Protein AF-0000000078818372 (afdb_homodimer)

Organism: Methanosarcina acetivorans (strain ATCC 35395 / DSM 2834 / JCM 12185 / C2A) (NCBI:txid188937)

Radius of gyration: 37.86 Å; Cα contacts (8 Å, |Δi|>4): 1124; chains: 2; bounding box: 88×126×100 Å

Solvent-accessible surface area (backbone atoms only — not comparable to full-atom values): 40479 Å² total; per-residue (Å²): 106,77,42,78,45,76,32,60,40,41,58,71,55,53,59,53,40,40,67,42,18,60,76,45,78,64,32,57,34,58,27,51,51,52,17,41,52,44,35,33,46,27,51,71,54,26,97,35,69,68,55,33,45,49,52,39,62,56,29,55,67,49,44,51,50,46,46,33,36,71,71,54,52,27,30,47,42,46,36,70,53,49,48,52,43,39,55,63,42,61,29,47,67,78,58,70,68,54,34,51,71,74,46,57,67,89,80,40,85,36,50,65,49,42,33,52,49,52,34,50,50,22,56,73,28,55,56,59,43,42,56,44,68,49,54,89,40,50,78,71,42,60,40,36,37,40,38,40,29,47,54,50,61,46,57,47,51,55,52,47,48,40,50,48,54,46,37,32,72,75,60,31,32,28,44,74,48,76,47,80,50,83,56,35,37,38,36,35,32,33,54,46,85,86,60,58,87,88,48,82,45,68,35,46,35,62,75,38,22,68,35,34,67,52,51,50,47,44,72,76,39,42,70,50,52,47,48,38,52,49,49,35,57,76,53,68,62,46,41,23,49,36,44,46,69,44,46,52,30,23,38,63,62,43,70,46,79,57,49,64,60,52,20,64,73,66,73,44,59,58,60,76,46,55,67,70,59,47,53,53,52,48,44,54,49,39,57,46,24,33,75,36,75,45,66,46,75,42,76,48,89,68,54,29,32,39,40,37,32,41,85,63,80,53,63,66,38,54,51,40,48,53,52,30,55,43,53,44,43,58,56,39,60,65,50,69,49,79,48,78,58,80,44,35,38,35,39,40,35,45,66,81,68,70,87,69,82,83,73,80,78,73,82,75,79,80,85,76,83,81,80,82,72,72,86,125,106,76,42,79,42,76,31,60,41,42,58,71,54,52,60,53,40,39,68,42,19,61,76,43,77,65,34,57,33,57,26,51,51,53,17,41,51,44,35,34,46,28,52,71,54,26,95,35,68,67,54,30,46,50,52,40,64,56,30,57,67,51,44,51,50,47,45,33,34,73,71,55,51,25,30,47,42,47,38,69,52,50,49,52,44,39,56,63,43,60,31,46,65,78,58,70,68,53,33,50,72,74,47,57,66,90,81,41,86,36,51,66,49,41,34,52,49,52,34,48,50,22,56,74,28,56,54,59,43,44,56,44,70,48,54,90,39,50,78,71,42,60,40,37,39,38,38,38,30,48,55,49,62,45,54,47,51,57,52,47,48,40,49,47,54,45,38,31,68,74,59,31,31,28,44,74,47,74,49,81,48,82,58,34,36,37,36,35,32,31,55,45,85,85,60,57,87,89,48,82,44,68,34,45,34,63,75,37,22,68,34,35,68,52,50,50,46,44,71,75,39,42,69,50,52,48,49,37,52,49,48,38,55,76,52,68,62,47,41,24,48,37,45,46,69,44,47,52,30,23,37,61,59,44,69,44,80,57,50,64,60,54,22,63,74,67,72,45,59,58,60,75,44,54,68,70,57,46,52,52,50,48,44,56,50,39,56,46,24,32,74,36,75,45,68,48,76,41,78,49,87,68,55,28,32,38,39,37,31,40,85,64,79,54,64,67,40,54,51,40,47,53,52,30,55,44,51,46,46,59,58,40,59,66,51,68,49,78,50,79,56,80,44,35,39,36,40,40,37,46,66,80,69,71,87,71,82,83,74,76,86,70,79,74,78,77,82,77,79,79,76,85,69,69,89,126

Nearest PDB structures (foldseek):
  6mrs-assembly1_A  TM=6.998E-01  e=2.042E-02  synthetic construct
  7mwr-assembly1_B  TM=2.903E-01  e=3.776E-03  synthetic construct
  7ssi-assembly1_A  TM=2.381E-01  e=2.578E-02  Bacillus subtilis subsp. subtilis str. 168
  7ssi-assembly2_E  TM=2.084E-01  e=1.359E-02  Bacillus subtilis subsp. subtilis str. 168
  4gkh-assembly17_I  TM=1.700E-01  e=2.355E-01  Acinetobacter baumannii AYE

Structure (mmCIF, N/CA/C/O backbone):
data_AF-0000000078818372-model_v1
#
loop_
_entity.id
_entity.type
_entity.pdbx_description
1 polymer 'Uncharacterized protein'
#
loop_
_atom_site.group_PDB
_atom_site.id
_atom_site.type_symbol
_atom_site.label_atom_id
_atom_site.label_alt_id
_atom_site.label_comp_id
_atom_site.label_asym_id
_atom_site.label_entity_id
_atom_site.label_seq_id
_atom_site.pdbx_PDB_ins_code
_atom_site.Cartn_x
_atom_site.Cartn_y
_atom_site.Cartn_z
_atom_site.occupancy
_atom_site.B_iso_or_equiv
_atom_site.auth_seq_id
_atom_site.auth_comp_id
_atom_site.auth_asym_id
_atom_site.auth_atom_id
_atom_site.pdbx_PDB_model_num
ATOM 1 N N . MET A 1 1 ? -16.703 63.25 28.25 1 63.16 1 MET A N 1
ATOM 2 C CA . MET A 1 1 ? -15.992 64.312 28.938 1 63.16 1 MET A CA 1
ATOM 3 C C . MET A 1 1 ? -14.484 64.062 28.891 1 63.16 1 MET A C 1
ATOM 5 O O . MET A 1 1 ? -14.016 62.969 29.109 1 63.16 1 MET A O 1
ATOM 9 N N . LEU A 1 2 ? -13.805 64.938 28.297 1 71.88 2 LEU A N 1
ATOM 10 C CA . LEU A 1 2 ? -12.352 64.938 28.219 1 71.88 2 LEU A CA 1
ATOM 11 C C . LEU A 1 2 ? -11.727 65.25 29.562 1 71.88 2 LEU A C 1
ATOM 13 O O . LEU A 1 2 ? -12.078 66.312 30.172 1 71.88 2 LEU A O 1
ATOM 17 N N . ILE A 1 3 ? -11.062 64.375 30.188 1 74.31 3 ILE A N 1
ATOM 18 C CA . ILE A 1 3 ? -10.406 64.562 31.484 1 74.31 3 ILE A CA 1
ATOM 19 C C . ILE A 1 3 ? -8.898 64.75 31.266 1 74.31 3 ILE A C 1
ATOM 21 O O . ILE A 1 3 ? -8.289 63.938 30.531 1 74.31 3 ILE A O 1
ATOM 25 N N . ARG A 1 4 ? -8.398 65.812 31.859 1 82.62 4 ARG A N 1
ATOM 26 C CA . ARG A 1 4 ? -6.961 66 31.781 1 82.62 4 ARG A CA 1
ATOM 27 C C . ARG A 1 4 ? -6.238 65.375 32.938 1 82.62 4 ARG A C 1
ATOM 29 O O . ARG A 1 4 ? -6.664 65.5 34.094 1 82.62 4 ARG A O 1
ATOM 36 N N . LYS A 1 5 ? -5.352 64.5 32.656 1 83.56 5 LYS A N 1
ATOM 37 C CA . LYS A 1 5 ? -4.559 63.812 33.688 1 83.56 5 LYS A CA 1
ATOM 38 C C . LYS A 1 5 ? -3.064 64.062 33.469 1 83.56 5 LYS A C 1
ATOM 40 O O . LYS A 1 5 ? -2.631 64.25 32.312 1 83.56 5 LYS A O 1
ATOM 45 N N . ASN A 1 6 ? -2.281 64.125 34.562 1 83.88 6 ASN A N 1
ATOM 46 C CA . ASN A 1 6 ? -0.828 64.25 34.5 1 83.88 6 ASN A CA 1
ATOM 47 C C . ASN A 1 6 ? -0.151 62.875 34.656 1 83.88 6 ASN A C 1
ATOM 49 O O . ASN A 1 6 ? -0.542 62.062 35.5 1 83.88 6 ASN A O 1
ATOM 53 N N . ILE A 1 7 ? 0.706 62.594 33.688 1 85.56 7 ILE A N 1
ATOM 54 C CA . ILE A 1 7 ? 1.448 61.344 33.781 1 85.56 7 ILE A CA 1
ATOM 55 C C . ILE A 1 7 ? 2.947 61.625 33.812 1 85.56 7 ILE A C 1
ATOM 57 O O . ILE A 1 7 ? 3.396 62.625 33.25 1 85.56 7 ILE A O 1
ATOM 61 N N . SER A 1 8 ? 3.668 60.812 34.625 1 84.94 8 SER A N 1
ATOM 62 C CA . SER A 1 8 ? 5.125 60.875 34.688 1 84.94 8 SER A CA 1
ATOM 63 C C . SER A 1 8 ? 5.754 59.75 33.875 1 84.94 8 SER A C 1
ATOM 65 O O . SER A 1 8 ? 5.488 58.562 34.125 1 84.94 8 SER A O 1
ATOM 67 N N . LEU A 1 9 ? 6.539 60.125 32.781 1 85.94 9 LEU A N 1
ATOM 68 C CA . LEU A 1 9 ? 7.176 59.156 31.906 1 85.94 9 LEU A CA 1
ATOM 69 C C . LEU A 1 9 ? 8.688 59.375 31.875 1 85.94 9 LEU A C 1
ATOM 71 O O . LEU A 1 9 ? 9.156 60.5 31.812 1 85.94 9 LEU A O 1
ATOM 75 N N . ASP A 1 10 ? 9.414 58.25 32.062 1 86.06 10 ASP A N 1
ATOM 76 C CA . ASP A 1 10 ? 10.859 58.312 31.828 1 86.06 10 ASP A CA 1
ATOM 77 C C . ASP A 1 10 ? 11.18 58.406 30.344 1 86.06 10 ASP A C 1
ATOM 79 O O . ASP A 1 10 ? 10.344 58.094 29.5 1 86.06 10 ASP A O 1
ATOM 83 N N . ASP A 1 11 ? 12.383 58.844 30.062 1 85.5 11 ASP A N 1
ATOM 84 C CA . ASP A 1 11 ? 12.852 59.031 28.688 1 85.5 11 ASP A CA 1
ATOM 85 C C . ASP A 1 11 ? 12.719 57.75 27.891 1 85.5 11 ASP A C 1
ATOM 87 O O . ASP A 1 11 ? 12.406 57.75 26.703 1 85.5 11 ASP A O 1
ATOM 91 N N . LYS A 1 12 ? 12.906 56.688 28.578 1 87.81 12 LYS A N 1
ATOM 92 C CA . LYS A 1 12 ? 12.836 55.375 27.906 1 87.81 12 LYS A CA 1
ATOM 93 C C . LYS A 1 12 ? 11.445 55.125 27.328 1 87.81 12 LYS A C 1
ATOM 95 O O . LYS A 1 12 ? 11.312 54.594 26.234 1 87.81 12 LYS A O 1
ATOM 100 N N . TYR A 1 13 ? 10.414 55.562 28.016 1 88.5 13 TYR A N 1
ATOM 101 C CA . TYR A 1 13 ? 9.047 55.344 27.562 1 88.5 13 TYR A CA 1
ATOM 102 C C . TYR A 1 13 ? 8.648 56.312 26.469 1 88.5 13 TYR A C 1
ATOM 104 O O . TYR A 1 13 ? 7.871 56 25.578 1 88.5 13 TYR A O 1
ATOM 112 N N . LEU A 1 14 ? 9.195 57.5 26.531 1 87.56 14 LEU A N 1
ATOM 113 C CA . LEU A 1 14 ? 8.938 58.469 25.484 1 87.56 14 LEU A CA 1
ATOM 114 C C . LEU A 1 14 ? 9.523 58.031 24.156 1 87.56 14 LEU A C 1
ATOM 116 O O . LEU A 1 14 ? 8.914 58.188 23.109 1 87.56 14 LEU A O 1
ATOM 120 N N . LYS A 1 15 ? 10.648 57.406 24.297 1 88.44 15 LYS A N 1
ATOM 121 C CA . LYS A 1 15 ? 11.273 56.844 23.094 1 88.44 15 LYS A CA 1
ATOM 122 C C . LYS A 1 15 ? 10.422 55.75 22.5 1 88.44 15 LYS A C 1
ATOM 124 O O . LYS A 1 15 ? 10.25 55.656 21.281 1 88.44 15 LYS A O 1
ATOM 129 N N . LYS A 1 16 ? 9.836 54.906 23.312 1 88.12 16 LYS A N 1
ATOM 130 C CA . LYS A 1 16 ? 8.992 53.812 22.859 1 88.12 16 LYS A CA 1
ATOM 131 C C . LYS A 1 16 ? 7.711 54.312 22.219 1 88.12 16 LYS A C 1
ATOM 133 O O . LYS A 1 16 ? 7.141 53.688 21.344 1 88.12 16 LYS A O 1
ATOM 138 N N . LEU A 1 17 ? 7.316 55.5 22.625 1 88.88 17 LEU A N 1
ATOM 139 C CA . LEU A 1 17 ? 6.062 56.094 22.172 1 88.88 17 LEU A CA 1
ATOM 140 C C . LEU A 1 17 ? 6.27 56.875 20.875 1 88.88 17 LEU A C 1
ATOM 142 O O . LEU A 1 17 ? 5.305 57.219 20.188 1 88.88 17 LEU A O 1
ATOM 146 N N . GLN A 1 18 ? 7.512 57.094 20.516 1 88.19 18 GLN A N 1
ATOM 147 C CA . GLN A 1 18 ? 7.852 58 19.438 1 88.19 18 GLN A CA 1
ATOM 148 C C . GLN A 1 18 ? 7.152 57.625 18.141 1 88.19 18 GLN A C 1
ATOM 150 O O . GLN A 1 18 ? 6.602 58.469 17.453 1 88.19 18 GLN A O 1
ATOM 155 N N . PRO A 1 19 ? 7.172 56.312 17.797 1 88.19 19 PRO A N 1
ATOM 156 C CA . PRO A 1 19 ? 6.488 55.969 16.547 1 88.19 19 PRO A CA 1
ATOM 157 C C . PRO A 1 19 ? 5.012 56.375 16.547 1 88.19 19 PRO A C 1
ATOM 159 O O . PRO A 1 19 ? 4.484 56.781 15.523 1 88.19 19 PRO A O 1
ATOM 162 N N . LEU A 1 20 ? 4.359 56.25 17.672 1 88.81 20 LEU A N 1
ATOM 163 C CA . LEU A 1 20 ? 2.951 56.594 17.75 1 88.81 20 LEU A CA 1
ATOM 164 C C . LEU A 1 20 ? 2.793 58.125 17.797 1 88.81 20 LEU A C 1
ATOM 166 O O . LEU A 1 20 ? 1.801 58.656 17.297 1 88.81 20 LEU A O 1
ATOM 170 N N . LEU A 1 21 ? 3.781 58.812 18.391 1 89.75 21 LEU A N 1
ATOM 171 C CA . LEU A 1 21 ? 3.781 60.281 18.375 1 89.75 21 LEU A CA 1
ATOM 172 C C . LEU A 1 21 ? 3.896 60.812 16.938 1 89.75 21 LEU A C 1
ATOM 174 O O . LEU A 1 21 ? 3.174 61.719 16.562 1 89.75 21 LEU A O 1
ATOM 178 N N . ASP A 1 22 ? 4.738 60.156 16.234 1 88.38 22 ASP A N 1
ATOM 179 C CA . ASP A 1 22 ? 4.941 60.562 14.852 1 88.38 22 ASP A CA 1
ATOM 180 C C . ASP A 1 22 ? 3.686 60.344 14.023 1 88.38 22 ASP A C 1
ATOM 182 O O . ASP A 1 22 ? 3.311 61.188 13.203 1 88.38 22 ASP A O 1
ATOM 186 N N . ALA A 1 23 ? 3.064 59.219 14.25 1 86.38 23 ALA A N 1
ATOM 187 C CA . ALA A 1 23 ? 1.862 58.875 13.508 1 86.38 23 ALA A CA 1
ATOM 188 C C . ALA A 1 23 ? 0.706 59.812 13.844 1 86.38 23 ALA A C 1
ATOM 190 O O . ALA A 1 23 ? -0.221 59.969 13.047 1 86.38 23 ALA A O 1
ATOM 191 N N . ASN A 1 24 ? 0.737 60.469 15.047 1 88.5 24 ASN A N 1
ATOM 192 C CA . ASN A 1 24 ? -0.328 61.344 15.5 1 88.5 24 ASN A CA 1
ATOM 193 C C . ASN A 1 24 ? 0.115 62.812 15.484 1 88.5 24 ASN A C 1
ATOM 195 O O . ASN A 1 24 ? -0.36 63.625 16.281 1 88.5 24 ASN A O 1
ATOM 199 N N . ASP A 1 25 ? 1.08 63.156 14.656 1 88.81 25 ASP A N 1
ATOM 200 C CA . ASP A 1 25 ? 1.564 64.5 14.43 1 88.81 25 ASP A CA 1
ATOM 201 C C . ASP A 1 25 ? 2.021 65.125 15.742 1 88.81 25 ASP A C 1
ATOM 203 O O . ASP A 1 25 ? 1.729 66.312 16 1 88.81 25 ASP A O 1
ATOM 207 N N . GLY A 1 26 ? 2.6 64.312 16.594 1 86.75 26 GLY A N 1
ATOM 208 C CA . GLY A 1 26 ? 3.193 64.875 17.812 1 86.75 26 GLY A CA 1
ATOM 209 C C . GLY A 1 26 ? 2.203 65 18.953 1 86.75 26 GLY A C 1
ATOM 210 O O . GLY A 1 26 ? 2.547 65.438 20.031 1 86.75 26 GLY A O 1
ATOM 211 N N . ASN A 1 27 ? 0.951 64.562 18.75 1 87.94 27 ASN A N 1
ATOM 212 C CA . ASN A 1 27 ? -0.076 64.625 19.781 1 87.94 27 ASN A CA 1
ATOM 213 C C . ASN A 1 27 ? 0.083 63.5 20.797 1 87.94 27 ASN A C 1
ATOM 215 O O . ASN A 1 27 ? -0.259 62.375 20.516 1 87.94 27 ASN A O 1
ATOM 219 N N . LEU A 1 28 ? 0.508 63.875 21.938 1 89.5 28 LEU A N 1
ATOM 220 C CA . LEU A 1 28 ? 0.808 62.875 22.969 1 89.5 28 LEU A CA 1
ATOM 221 C C . LEU A 1 28 ? -0.461 62.188 23.438 1 89.5 28 LEU A C 1
ATOM 223 O O . LEU A 1 28 ? -0.46 60.969 23.641 1 89.5 28 LEU A O 1
ATOM 227 N N . SER A 1 29 ? -1.499 62.938 23.688 1 88.62 29 SER A N 1
ATOM 228 C CA . SER A 1 29 ? -2.754 62.344 24.125 1 88.62 29 SER A CA 1
ATOM 229 C C . SER A 1 29 ? -3.256 61.312 23.141 1 88.62 29 SER A C 1
ATOM 231 O O . SER A 1 29 ? -3.697 60.219 23.547 1 88.62 29 SER A O 1
ATOM 233 N N . ALA A 1 30 ? -3.111 61.625 21.891 1 88.75 30 ALA A N 1
ATOM 234 C CA . ALA A 1 30 ? -3.545 60.688 20.859 1 88.75 30 ALA A CA 1
ATOM 235 C C . ALA A 1 30 ? -2.666 59.438 20.844 1 88.75 30 ALA A C 1
ATOM 237 O O . ALA A 1 30 ? -3.168 58.312 20.719 1 88.75 30 ALA A O 1
ATOM 238 N N . ALA A 1 31 ? -1.428 59.562 20.984 1 89.88 31 ALA A N 1
ATOM 239 C CA . ALA A 1 31 ? -0.494 58.438 21.031 1 89.88 31 ALA A CA 1
ATOM 240 C C . ALA A 1 31 ? -0.787 57.531 22.203 1 89.88 31 ALA A C 1
ATOM 242 O O . ALA A 1 31 ? -0.781 56.312 22.062 1 89.88 31 ALA A O 1
ATOM 243 N N . VAL A 1 32 ? -1.05 58.156 23.312 1 89.94 32 VAL A N 1
ATOM 244 C CA . VAL A 1 32 ? -1.34 57.375 24.516 1 89.94 32 VAL A CA 1
ATOM 245 C C . VAL A 1 32 ? -2.67 56.656 24.344 1 89.94 32 VAL A C 1
ATOM 247 O O . VAL A 1 32 ? -2.805 55.5 24.766 1 89.94 32 VAL A O 1
ATOM 250 N N . ARG A 1 33 ? -3.635 57.25 23.734 1 87.75 33 ARG A N 1
ATOM 251 C CA . ARG A 1 33 ? -4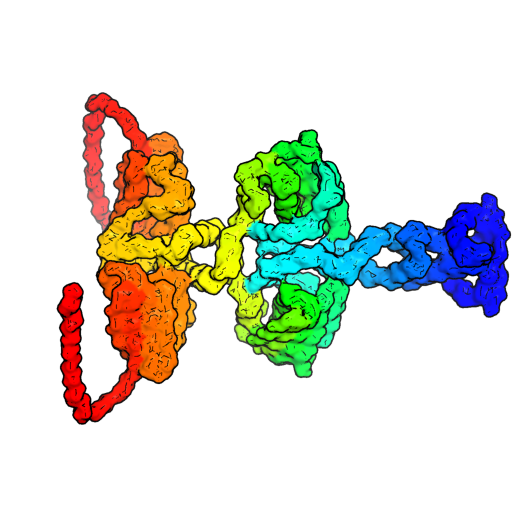.906 56.594 23.469 1 87.75 33 ARG A CA 1
ATOM 252 C C . ARG A 1 33 ? -4.703 55.344 22.609 1 87.75 33 ARG A C 1
ATOM 254 O O . ARG A 1 33 ? -5.328 54.312 22.844 1 87.75 33 ARG A O 1
ATOM 261 N N . ASP A 1 34 ? -3.848 55.438 21.641 1 88.94 34 ASP A N 1
ATOM 262 C CA . ASP A 1 34 ? -3.537 54.281 20.781 1 88.94 34 ASP A CA 1
ATOM 263 C C . ASP A 1 34 ? -2.959 53.125 21.609 1 88.94 34 ASP A C 1
ATOM 265 O O . ASP A 1 34 ? -3.314 51.969 21.391 1 88.94 34 ASP A O 1
ATOM 269 N N . THR A 1 35 ? -2.07 53.5 22.516 1 91.44 35 THR A N 1
ATOM 270 C CA . THR A 1 35 ? -1.473 52.469 23.344 1 91.44 35 THR A CA 1
ATOM 271 C C . THR A 1 35 ? -2.525 51.812 24.234 1 91.44 35 THR A C 1
ATOM 273 O O . THR A 1 35 ? -2.484 50.594 24.469 1 91.44 35 THR A O 1
ATOM 276 N N . ILE A 1 36 ? -3.451 52.594 24.719 1 88.62 36 ILE A N 1
ATOM 277 C CA . ILE A 1 36 ? -4.52 52.062 25.562 1 88.62 36 ILE A CA 1
ATOM 278 C C . ILE A 1 36 ? -5.398 51.125 24.766 1 88.62 36 ILE A C 1
ATOM 280 O O . ILE A 1 36 ? -5.805 50.062 25.266 1 88.62 36 ILE A O 1
ATOM 284 N N . GLU A 1 37 ? -5.598 51.438 23.531 1 87.75 37 GLU A N 1
ATOM 285 C CA . GLU A 1 37 ? -6.406 50.594 22.672 1 87.75 37 GLU A CA 1
ATOM 286 C C . GLU A 1 37 ? -5.746 49.219 22.469 1 87.75 37 GLU A C 1
ATOM 288 O O . GLU A 1 37 ? -6.418 48.188 22.531 1 87.75 37 GLU A O 1
ATOM 293 N N . ILE A 1 38 ? -4.516 49.219 22.266 1 87.38 38 ILE A N 1
ATOM 294 C CA . ILE A 1 38 ? -3.773 48 22.078 1 87.38 38 ILE A CA 1
ATOM 295 C C . ILE A 1 38 ? -3.797 47.188 23.359 1 87.38 38 ILE A C 1
ATOM 297 O O . ILE A 1 38 ? -4.023 45.969 23.328 1 87.38 38 ILE A O 1
ATOM 301 N N . ALA A 1 39 ? -3.564 47.844 24.469 1 88.06 39 ALA A N 1
ATOM 302 C CA . ALA A 1 39 ? -3.541 47.188 25.766 1 88.06 39 ALA A CA 1
ATOM 303 C C . ALA A 1 39 ? -4.914 46.625 26.109 1 88.06 39 ALA A C 1
ATOM 305 O O . ALA A 1 39 ? -5.02 45.5 26.641 1 88.06 39 ALA A O 1
ATOM 306 N N . ASP A 1 40 ? -5.922 47.344 25.781 1 87.75 40 ASP A N 1
ATOM 307 C CA . ASP A 1 40 ? -7.285 46.875 26 1 87.75 40 ASP A CA 1
ATOM 308 C C . ASP A 1 40 ? -7.582 45.625 25.203 1 87.75 40 ASP A C 1
ATOM 310 O O . ASP A 1 40 ? -8.18 44.688 25.719 1 87.75 40 ASP A O 1
ATOM 314 N N . THR A 1 41 ? -7.203 45.688 23.969 1 85.44 41 THR A N 1
ATOM 315 C CA . THR A 1 41 ? -7.363 44.5 23.125 1 85.44 41 THR A CA 1
ATOM 316 C C . THR A 1 41 ? -6.602 43.312 23.703 1 85.44 41 THR A C 1
ATOM 318 O O . THR A 1 41 ? -7.117 42.188 23.734 1 85.44 41 THR A O 1
ATOM 321 N N . ALA A 1 42 ? -5.395 43.531 24.109 1 82.31 42 ALA A N 1
ATOM 322 C CA . ALA A 1 42 ? -4.566 42.5 24.703 1 82.31 42 ALA A CA 1
ATOM 323 C C . ALA A 1 42 ? -5.23 41.906 25.938 1 82.31 42 ALA A C 1
ATOM 325 O O . ALA A 1 42 ? -5.277 40.688 26.109 1 82.31 42 ALA A O 1
ATOM 326 N N . LEU A 1 43 ? -5.781 42.781 26.766 1 82.62 43 LEU A N 1
ATOM 327 C CA . LEU A 1 43 ? -6.367 42.312 28.031 1 82.62 43 LEU A CA 1
ATOM 328 C C . LEU A 1 43 ? -7.703 41.625 27.781 1 82.62 43 LEU A C 1
ATOM 330 O O . LEU A 1 43 ? -8.109 40.781 28.578 1 82.62 43 LEU A O 1
ATOM 334 N N . THR A 1 44 ? -8.32 41.969 26.719 1 81.75 44 THR A N 1
ATOM 335 C CA . THR A 1 44 ? -9.609 41.375 26.375 1 81.75 44 THR A CA 1
ATOM 336 C C . THR A 1 44 ? -9.43 39.969 25.859 1 81.75 44 THR A C 1
ATOM 338 O O . THR A 1 44 ? -10.227 39.094 26.156 1 81.75 44 THR A O 1
ATOM 341 N N . TYR A 1 45 ? -8.375 39.812 25.156 1 76.5 45 TYR A N 1
ATOM 342 C CA . TYR A 1 45 ? -8.266 38.562 24.438 1 76.5 45 TYR A CA 1
ATOM 343 C C . TYR A 1 45 ? -7.191 37.656 25.062 1 76.5 45 TYR A C 1
ATOM 345 O O . TYR A 1 45 ? -7.031 36.5 24.672 1 76.5 45 TYR A O 1
ATOM 353 N N . HIS A 1 46 ? -6.457 38.188 26 1 75.5 46 HIS A N 1
ATOM 354 C CA . HIS A 1 46 ? -5.402 37.438 26.672 1 75.5 46 HIS A CA 1
ATOM 355 C C . HIS A 1 46 ? -5.531 37.562 28.188 1 75.5 46 HIS A C 1
ATOM 357 O O . HIS A 1 46 ? -6.082 38.531 28.688 1 75.5 46 HIS A O 1
ATOM 363 N N . LYS A 1 47 ? -5.141 36.594 28.891 1 73.88 47 LYS A N 1
ATOM 364 C CA . LYS A 1 47 ? -5.34 36.5 30.328 1 73.88 47 LYS A CA 1
ATOM 365 C C . LYS A 1 47 ? -4.539 37.562 31.062 1 73.88 47 LYS A C 1
ATOM 367 O O . LYS A 1 47 ? -4.949 38.031 32.125 1 73.88 47 LYS A O 1
ATOM 372 N N . SER A 1 48 ? -3.273 37.906 30.516 1 75.38 48 SER A N 1
ATOM 373 C CA . SER A 1 48 ? -2.424 38.906 31.156 1 75.38 48 SER A CA 1
ATOM 374 C C . SER A 1 48 ? -1.616 39.688 30.125 1 75.38 48 SER A C 1
ATOM 376 O O . SER A 1 48 ? -1.511 39.281 28.969 1 75.38 48 SER A O 1
ATOM 378 N N . ILE A 1 49 ? -1.116 40.781 30.609 1 76.25 49 ILE A N 1
ATOM 379 C CA . ILE A 1 49 ? -0.273 41.625 29.75 1 76.25 49 ILE A CA 1
ATOM 380 C C . ILE A 1 49 ? 0.97 40.844 29.328 1 76.25 49 ILE A C 1
ATOM 382 O O . ILE A 1 49 ? 1.392 40.938 28.172 1 76.25 49 ILE A O 1
ATOM 386 N N . ASP A 1 50 ? 1.454 40.094 30.234 1 78.44 50 ASP A N 1
ATOM 387 C CA . ASP A 1 50 ? 2.65 39.312 29.938 1 78.44 50 ASP A CA 1
ATOM 388 C C . ASP A 1 50 ? 2.375 38.281 28.875 1 78.44 50 ASP A C 1
ATOM 390 O O . ASP A 1 50 ? 3.189 38.062 27.969 1 78.44 50 ASP A O 1
ATOM 394 N N . GLU A 1 51 ? 1.252 37.719 28.953 1 75.56 51 GLU A N 1
ATOM 395 C CA . GLU A 1 51 ? 0.858 36.719 27.953 1 75.56 51 GLU A CA 1
ATOM 396 C C . GLU A 1 51 ? 0.646 37.375 26.594 1 75.56 51 GLU A C 1
ATOM 398 O O . GLU A 1 51 ? 1.019 36.812 25.562 1 75.56 51 GLU A O 1
ATOM 403 N N . ALA A 1 52 ? 0.026 38.531 26.656 1 75.94 52 ALA A N 1
ATOM 404 C CA . ALA A 1 52 ? -0.207 39.25 25.422 1 75.94 52 ALA A CA 1
ATOM 405 C C . ALA A 1 52 ? 1.11 39.656 24.766 1 75.94 52 ALA A C 1
ATOM 407 O O . ALA A 1 52 ? 1.263 39.531 23.547 1 75.94 52 ALA A O 1
ATOM 408 N N . ILE A 1 53 ? 2.061 40.094 25.562 1 76.31 53 ILE A N 1
ATOM 409 C CA . ILE A 1 53 ? 3.371 40.5 25.062 1 76.31 53 ILE A CA 1
ATOM 410 C C . ILE A 1 53 ? 4.094 39.281 24.469 1 76.31 53 ILE A C 1
ATOM 412 O O . ILE A 1 53 ? 4.68 39.375 23.391 1 76.31 53 ILE A O 1
ATOM 416 N N . LYS A 1 54 ? 4.027 38.219 25.141 1 73.94 54 LYS A N 1
ATOM 417 C CA . LYS A 1 54 ? 4.629 36.969 24.641 1 73.94 54 LYS A CA 1
ATOM 418 C C . LYS A 1 54 ? 4.016 36.562 23.297 1 73.94 54 LYS A C 1
ATOM 420 O O . LYS A 1 54 ? 4.73 36.188 22.375 1 73.94 54 LYS A O 1
ATOM 425 N N . PHE A 1 55 ? 2.787 36.688 23.297 1 70.06 55 PHE A N 1
ATOM 426 C CA . PHE A 1 55 ? 2.049 36.344 22.078 1 70.06 55 PHE A CA 1
ATOM 427 C C . PHE A 1 55 ? 2.467 37.25 20.922 1 70.06 55 PHE A C 1
ATOM 429 O O . PHE A 1 55 ? 2.67 36.781 19.797 1 70.06 55 PHE A O 1
ATOM 436 N N . LEU A 1 56 ? 2.584 38.469 21.219 1 70.94 56 LEU A N 1
ATOM 437 C CA . LEU A 1 56 ? 2.965 39.438 20.203 1 70.94 56 LEU A CA 1
ATOM 438 C C . LEU A 1 56 ? 4.375 39.156 19.688 1 70.94 56 LEU A C 1
ATOM 440 O O . LEU A 1 56 ? 4.664 39.406 18.516 1 70.94 56 LEU A O 1
ATOM 444 N N . LYS A 1 57 ? 5.215 38.625 20.562 1 65.88 57 LYS A N 1
ATOM 445 C CA . LYS A 1 57 ? 6.605 38.375 20.203 1 65.88 57 LYS A CA 1
ATOM 446 C C . LYS A 1 57 ? 6.727 37.094 19.375 1 65.88 57 LYS A C 1
ATOM 448 O O . LYS A 1 57 ? 7.684 36.938 18.609 1 65.88 57 LYS A O 1
ATOM 453 N N . GLU A 1 58 ? 6.031 36.125 19.641 1 59.03 58 GLU A N 1
ATOM 454 C CA . GLU A 1 58 ? 6.098 34.844 18.969 1 59.03 58 GLU A CA 1
ATOM 455 C C . GLU A 1 58 ? 5.621 34.938 17.516 1 59.03 58 GLU A C 1
ATOM 457 O O . GLU A 1 58 ? 5.902 34.062 16.703 1 59.03 58 GLU A O 1
ATOM 462 N N . THR A 1 59 ? 5.117 35.906 17.047 1 52.59 59 THR A N 1
ATOM 463 C CA . THR A 1 59 ? 4.184 36.156 15.953 1 52.59 59 THR A CA 1
ATOM 464 C C . THR A 1 59 ? 4.867 35.969 14.594 1 52.59 59 THR A C 1
ATOM 466 O O . THR A 1 59 ? 4.277 35.438 13.664 1 52.59 59 THR A O 1
ATOM 469 N N . PRO A 1 60 ? 6.121 36.5 14.539 1 50.16 60 PRO A N 1
ATOM 470 C CA . PRO A 1 60 ? 6.395 36.5 13.102 1 50.16 60 PRO A CA 1
ATOM 471 C C . PRO A 1 60 ? 6.293 35.094 12.5 1 50.16 60 PRO A C 1
ATOM 473 O O . PRO A 1 60 ? 5.742 34.906 11.414 1 50.16 60 PRO A O 1
ATOM 476 N N . ALA A 1 61 ? 7.094 34.281 13.07 1 50.03 61 ALA A N 1
ATOM 477 C CA . ALA A 1 61 ? 7.129 32.938 12.5 1 50.03 61 ALA A CA 1
ATOM 478 C C . ALA A 1 61 ? 5.746 32.281 12.547 1 50.03 61 ALA A C 1
ATOM 480 O O . ALA A 1 61 ? 5.348 31.609 11.602 1 50.03 61 ALA A O 1
ATOM 481 N N . LYS A 1 62 ? 5.09 32.625 13.617 1 54.84 62 LYS A N 1
ATOM 482 C CA . LYS A 1 62 ? 3.73 32.125 13.766 1 54.84 62 LYS A CA 1
ATOM 483 C C . LYS A 1 62 ? 2.795 32.75 12.734 1 54.84 62 LYS A C 1
ATOM 485 O O . LYS A 1 62 ? 1.887 32.062 12.234 1 54.84 62 LYS A O 1
ATOM 490 N N . GLU A 1 63 ? 3.162 33.969 12.43 1 55.78 63 GLU A N 1
ATOM 491 C CA . GLU A 1 63 ? 2.35 34.656 11.422 1 55.78 63 GLU A CA 1
ATOM 492 C C . GLU A 1 63 ? 2.547 34.031 10.047 1 55.78 63 GLU A C 1
ATOM 494 O O . GLU A 1 63 ? 1.582 33.844 9.305 1 55.78 63 GLU A O 1
ATOM 499 N N . GLU A 1 64 ? 3.877 33.812 9.773 1 55.94 64 GLU A N 1
ATOM 500 C CA . GLU A 1 64 ? 4.117 33.219 8.469 1 55.94 64 GLU A CA 1
ATOM 501 C C . GLU A 1 64 ? 3.432 31.859 8.344 1 55.94 64 GLU A C 1
ATOM 503 O O . GLU A 1 64 ? 2.826 31.547 7.316 1 55.94 64 GLU A O 1
ATOM 508 N N . LEU A 1 65 ? 3.631 31.203 9.406 1 62.12 65 LEU A N 1
ATOM 509 C CA . LEU A 1 65 ? 3.004 29.875 9.391 1 62.12 65 LEU A CA 1
ATOM 510 C C . LEU A 1 65 ? 1.486 30 9.312 1 62.12 65 LEU A C 1
ATOM 512 O O . LEU A 1 65 ? 0.836 29.25 8.586 1 62.12 65 LEU A O 1
ATOM 516 N N . SER A 1 66 ? 1.071 30.953 10.023 1 65.25 66 SER A N 1
ATOM 517 C CA . SER A 1 66 ? -0.366 31.203 9.984 1 65.25 66 SER A CA 1
ATOM 518 C C . SER A 1 66 ? -0.824 31.609 8.594 1 65.25 66 SER A C 1
ATOM 520 O O . SER A 1 66 ? -1.883 31.172 8.125 1 65.25 66 SER A O 1
ATOM 522 N N . ASP A 1 67 ? 0.103 32.344 7.984 1 69.62 67 ASP A N 1
ATOM 523 C CA . ASP A 1 67 ? -0.236 32.781 6.637 1 69.62 67 ASP A CA 1
ATOM 524 C C . ASP A 1 67 ? -0.246 31.609 5.656 1 69.62 67 ASP A C 1
ATOM 526 O O . ASP A 1 67 ? -1.119 31.531 4.789 1 69.62 67 ASP A O 1
ATOM 530 N N . THR A 1 68 ? 0.72 30.766 5.855 1 74 68 THR A N 1
ATOM 531 C CA . THR A 1 68 ? 0.801 29.656 4.918 1 74 68 THR A CA 1
ATOM 532 C C . THR A 1 68 ? -0.338 28.656 5.152 1 74 68 THR A C 1
ATOM 534 O O . THR A 1 68 ? -0.763 27.969 4.23 1 74 68 THR A O 1
ATOM 537 N N . ILE A 1 69 ? -0.792 28.641 6.277 1 74.81 69 ILE A N 1
ATOM 538 C CA . ILE A 1 69 ? -1.942 27.797 6.602 1 74.81 69 ILE A CA 1
ATOM 539 C C . ILE A 1 69 ? -3.211 28.406 6.012 1 74.81 69 ILE A C 1
ATOM 541 O O . ILE A 1 69 ? -4.012 27.719 5.383 1 74.81 69 ILE A O 1
ATOM 545 N N . LYS A 1 70 ? -3.27 29.719 6.137 1 71.5 70 LYS A N 1
ATOM 546 C CA . LYS A 1 70 ? -4.438 30.438 5.629 1 71.5 70 LYS A CA 1
ATOM 547 C C . LYS A 1 70 ? -4.5 30.375 4.105 1 71.5 70 LYS A C 1
ATOM 549 O O . LYS A 1 70 ? -5.578 30.25 3.525 1 71.5 70 LYS A O 1
ATOM 554 N N . ASN A 1 71 ? -3.279 30.406 3.584 1 75.5 71 ASN A N 1
ATOM 555 C CA . ASN A 1 71 ? -3.236 30.406 2.125 1 75.5 71 ASN A CA 1
ATOM 556 C C . ASN A 1 71 ? -3.375 28.984 1.562 1 75.5 71 ASN A C 1
ATOM 558 O O . ASN A 1 71 ? -3.453 28.812 0.346 1 75.5 71 ASN A O 1
ATOM 562 N N . GLY A 1 72 ? -3.312 28.078 2.396 1 77.75 72 GLY A N 1
ATOM 563 C CA . GLY A 1 72 ? -3.59 26.703 1.97 1 77.75 72 GLY A CA 1
ATOM 564 C C . GLY A 1 72 ? -2.34 25.938 1.604 1 77.75 72 GLY A C 1
ATOM 565 O O . GLY A 1 72 ? -2.426 24.828 1.074 1 77.75 72 GLY A O 1
ATOM 566 N N . GLU A 1 73 ? -1.245 26.516 1.862 1 82.06 73 GLU A N 1
ATOM 567 C CA . GLU A 1 73 ? 0.005 25.828 1.565 1 82.06 73 GLU A CA 1
ATOM 568 C C . GLU A 1 73 ? 0.292 24.734 2.598 1 82.06 73 GLU A C 1
ATOM 570 O O . GLU A 1 73 ? 0.786 23.672 2.254 1 82.06 73 GLU A O 1
ATOM 575 N N . ASN A 1 74 ? -0.036 25.125 3.846 1 87.19 74 ASN A N 1
ATOM 576 C CA . ASN A 1 74 ? 0.166 24.203 4.957 1 87.19 74 ASN A CA 1
ATOM 577 C C . ASN A 1 74 ? -1.144 23.906 5.684 1 87.19 74 ASN A C 1
ATOM 579 O O . ASN A 1 74 ? -2.102 24.672 5.586 1 87.19 74 ASN A O 1
ATOM 583 N N . THR A 1 75 ? -1.2 22.812 6.25 1 88.44 75 THR A N 1
ATOM 584 C CA . THR A 1 75 ? -2.373 22.391 7.016 1 88.44 75 THR A CA 1
ATOM 585 C C . THR A 1 75 ? -1.96 21.734 8.328 1 88.44 75 THR A C 1
ATOM 587 O O . THR A 1 75 ? -0.788 21.406 8.523 1 88.44 75 THR A O 1
ATOM 590 N N . ILE A 1 76 ? -2.924 21.734 9.211 1 88.81 76 ILE A N 1
ATOM 591 C CA . ILE A 1 76 ? -2.682 21.141 10.523 1 88.81 76 ILE A CA 1
ATOM 592 C C . ILE A 1 76 ? -3.262 19.734 10.562 1 88.81 76 ILE A C 1
ATOM 594 O O . ILE A 1 76 ? -4.344 19.484 10.031 1 88.81 76 ILE A O 1
ATOM 598 N N . ILE A 1 77 ? -2.48 18.828 11.164 1 90.44 77 ILE A N 1
ATOM 599 C CA . ILE A 1 77 ? -2.953 17.453 11.289 1 90.44 77 ILE A CA 1
ATOM 600 C C . ILE A 1 77 ? -2.527 16.875 12.641 1 90.44 77 ILE A C 1
ATOM 602 O O . ILE A 1 77 ? -1.484 17.266 13.18 1 90.44 77 ILE A O 1
ATOM 606 N N . ASN A 1 78 ? -3.371 16.047 13.133 1 90.38 78 ASN A N 1
ATOM 607 C CA . ASN A 1 78 ? -3.021 15.359 14.359 1 90.38 78 ASN A CA 1
ATOM 608 C C . ASN A 1 78 ? -1.778 14.492 14.188 1 90.38 78 ASN A C 1
ATOM 610 O O . ASN A 1 78 ? -1.625 13.82 13.164 1 90.38 78 ASN A O 1
ATOM 614 N N . ARG A 1 79 ? -1.042 14.438 15.25 1 90.06 79 ARG A N 1
ATOM 615 C CA . ARG A 1 79 ? 0.234 13.734 15.172 1 90.06 79 ARG A CA 1
ATOM 616 C C . ARG A 1 79 ? 0.021 12.234 14.977 1 90.06 79 ARG A C 1
ATOM 618 O O . ARG A 1 79 ? 0.756 11.594 14.227 1 90.06 79 ARG A O 1
ATOM 625 N N . THR A 1 80 ? -0.893 11.672 15.625 1 91.69 80 THR A N 1
ATOM 626 C CA . THR A 1 80 ? -1.167 10.242 15.523 1 91.69 80 THR A CA 1
ATOM 627 C C . THR A 1 80 ? -1.604 9.875 14.109 1 91.69 80 THR A C 1
ATOM 629 O O . THR A 1 80 ? -1.203 8.836 13.578 1 91.69 80 THR A O 1
ATOM 632 N N . MET A 1 81 ? -2.408 10.766 13.539 1 92.88 81 MET A N 1
ATOM 633 C CA . MET A 1 81 ? -2.854 10.555 12.164 1 92.88 81 MET A CA 1
ATOM 634 C C . MET A 1 81 ? -1.679 10.609 11.195 1 92.88 81 MET A C 1
ATOM 636 O O . MET A 1 81 ? -1.561 9.766 10.305 1 92.88 81 MET A O 1
ATOM 640 N N . LEU A 1 82 ? -0.894 11.547 11.43 1 94.12 82 LEU A N 1
ATOM 641 C CA . LEU A 1 82 ? 0.258 11.711 10.547 1 94.12 82 LEU A CA 1
ATOM 642 C C . LEU A 1 82 ? 1.209 10.531 10.672 1 94.12 82 LEU A C 1
ATOM 644 O O . LEU A 1 82 ? 1.737 10.039 9.672 1 94.12 82 LEU A O 1
ATOM 648 N N . GLU A 1 83 ? 1.407 10.062 11.875 1 94.31 83 GLU A N 1
ATOM 649 C CA . GLU A 1 83 ? 2.254 8.898 12.102 1 94.31 83 GLU A CA 1
ATOM 650 C C . GLU A 1 83 ? 1.708 7.668 11.383 1 94.31 83 GLU A C 1
ATOM 652 O O . GLU A 1 83 ? 2.475 6.871 10.836 1 94.31 83 GLU A O 1
ATOM 657 N N . TRP A 1 84 ? 0.433 7.516 11.438 1 95.12 84 TRP A N 1
ATOM 658 C CA . TRP A 1 84 ? -0.212 6.414 10.727 1 95.12 84 TRP A CA 1
ATOM 659 C C . TRP A 1 84 ? 0.03 6.52 9.227 1 95.12 84 TRP A C 1
ATOM 661 O O . TRP A 1 84 ? 0.359 5.527 8.578 1 95.12 84 TRP A O 1
ATOM 671 N N . LEU A 1 85 ? -0.083 7.688 8.688 1 96.25 85 LEU A N 1
ATOM 672 C CA . LEU A 1 85 ? 0.12 7.926 7.266 1 96.25 85 LEU A CA 1
ATOM 673 C C . LEU A 1 85 ? 1.56 7.621 6.863 1 96.25 85 LEU A C 1
ATOM 675 O O . LEU A 1 85 ? 1.8 6.973 5.844 1 96.25 85 LEU A O 1
ATOM 679 N N . PHE A 1 86 ? 2.479 8.039 7.707 1 95.94 86 PHE A N 1
ATOM 680 C CA . PHE A 1 86 ? 3.887 7.762 7.441 1 95.94 86 PHE A CA 1
ATOM 681 C C . PHE A 1 86 ? 4.16 6.262 7.48 1 95.94 86 PHE A C 1
ATOM 683 O O . PHE A 1 86 ? 4.848 5.727 6.609 1 95.94 86 PHE A O 1
ATOM 690 N N . ARG A 1 87 ? 3.623 5.648 8.414 1 94.5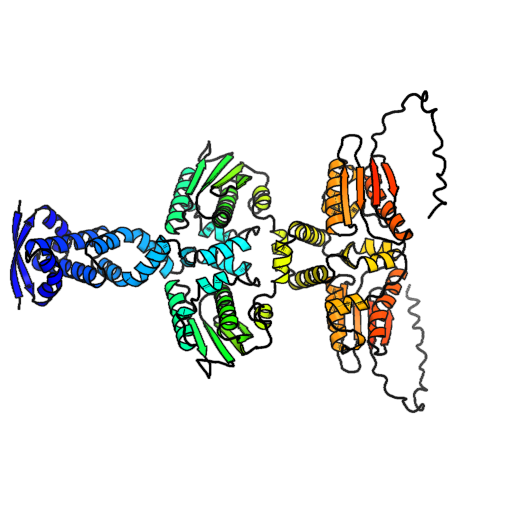 87 ARG A N 1
ATOM 691 C CA . ARG A 1 87 ? 3.848 4.223 8.625 1 94.5 87 ARG A CA 1
ATOM 692 C C . ARG A 1 87 ? 3.412 3.412 7.406 1 94.5 87 ARG A C 1
ATOM 694 O O . ARG A 1 87 ? 4.125 2.506 6.973 1 94.5 87 ARG A O 1
ATOM 701 N N . TYR A 1 88 ? 2.361 3.814 6.844 1 93.38 88 TYR A N 1
ATOM 702 C CA . TYR A 1 88 ? 1.772 2.93 5.844 1 93.38 88 TYR A CA 1
ATOM 703 C C . TYR A 1 88 ? 2.109 3.402 4.434 1 93.38 88 TYR A C 1
ATOM 705 O O . TYR A 1 88 ? 1.611 2.846 3.451 1 93.38 88 TYR A O 1
ATOM 713 N N . THR A 1 89 ? 2.918 4.379 4.305 1 94.06 89 THR A N 1
ATOM 714 C CA . THR A 1 89 ? 3.469 4.746 3.004 1 94.06 89 THR A CA 1
ATOM 715 C C . THR A 1 89 ? 4.957 4.418 2.934 1 94.06 89 THR A C 1
ATOM 717 O O . THR A 1 89 ? 5.617 4.715 1.937 1 94.06 89 THR A O 1
ATOM 720 N N . LYS A 1 90 ? 5.375 3.83 4.008 1 92.88 90 LYS A N 1
ATOM 721 C CA . LYS A 1 90 ? 6.773 3.416 4.043 1 92.88 90 LYS A CA 1
ATOM 722 C C . LYS A 1 90 ? 7.09 2.455 2.9 1 92.88 90 LYS A C 1
ATOM 724 O O . LYS A 1 90 ? 6.293 1.567 2.59 1 92.88 90 LYS A O 1
ATOM 729 N N . GLY A 1 91 ? 8.312 2.682 2.301 1 92.69 91 GLY A N 1
ATOM 730 C CA . GLY A 1 91 ? 8.75 1.787 1.244 1 92.69 91 GLY A CA 1
ATOM 731 C C . GLY A 1 91 ? 8.359 2.262 -0.142 1 92.69 91 GLY A C 1
ATOM 732 O O . GLY A 1 91 ? 8.875 1.764 -1.145 1 92.69 91 GLY A O 1
ATOM 733 N N . ARG A 1 92 ? 7.414 3.154 -0.17 1 93.75 92 ARG A N 1
ATOM 734 C CA . ARG A 1 92 ? 7.031 3.77 -1.437 1 93.75 92 ARG A CA 1
ATOM 735 C C . ARG A 1 92 ? 7.891 4.992 -1.734 1 93.75 92 ARG A C 1
ATOM 737 O O . ARG A 1 92 ? 8.141 5.812 -0.849 1 93.75 92 ARG A O 1
ATOM 744 N N . LEU A 1 93 ? 8.289 5.059 -2.947 1 93.94 93 LEU A N 1
ATOM 745 C CA . LEU A 1 93 ? 9.086 6.219 -3.332 1 93.94 93 LEU A CA 1
ATOM 746 C C . LEU A 1 93 ? 8.203 7.453 -3.508 1 93.94 93 LEU A C 1
ATOM 748 O O . LEU A 1 93 ? 7.117 7.367 -4.086 1 93.94 93 LEU A O 1
ATOM 752 N N . THR A 1 94 ? 8.648 8.484 -2.963 1 91.94 94 THR A N 1
ATOM 753 C CA . THR A 1 94 ? 7.926 9.75 -3.1 1 91.94 94 THR A CA 1
ATOM 754 C C . THR A 1 94 ? 8.148 10.352 -4.484 1 91.94 94 THR A C 1
ATOM 756 O O . THR A 1 94 ? 9.148 10.047 -5.145 1 91.94 94 THR A O 1
ATOM 759 N N . ASP A 1 95 ? 7.285 11.195 -4.863 1 87.56 95 ASP A N 1
ATOM 760 C CA . ASP A 1 95 ? 7.395 11.898 -6.137 1 87.56 95 ASP A CA 1
ATOM 761 C C . ASP A 1 95 ? 8.367 13.07 -6.031 1 87.56 95 ASP A C 1
ATOM 763 O O . ASP A 1 95 ? 8.578 13.617 -4.945 1 87.56 95 ASP A O 1
ATOM 767 N N . GLU A 1 96 ? 8.836 13.453 -7.074 1 83.5 96 GLU A N 1
ATOM 768 C CA . GLU A 1 96 ? 9.773 14.57 -7.137 1 83.5 96 GLU A CA 1
ATOM 769 C C . GLU A 1 96 ? 9.109 15.867 -6.668 1 83.5 96 GLU A C 1
ATOM 771 O O . GLU A 1 96 ? 9.766 16.719 -6.059 1 83.5 96 GLU A O 1
ATOM 776 N N . GLU A 1 97 ? 7.922 15.969 -6.98 1 85.5 97 GLU A N 1
ATOM 777 C CA . GLU A 1 97 ? 7.184 17.172 -6.621 1 85.5 97 GLU A CA 1
ATOM 778 C C . GLU A 1 97 ? 7.172 17.391 -5.109 1 85.5 97 GLU A C 1
ATOM 780 O O . GLU A 1 97 ? 7.211 18.516 -4.633 1 85.5 97 GLU A O 1
ATOM 785 N N . LEU A 1 98 ? 7.168 16.344 -4.395 1 91.06 98 LEU A N 1
ATOM 786 C CA . LEU A 1 98 ? 7.152 16.438 -2.938 1 91.06 98 LEU A CA 1
ATOM 787 C C . LEU A 1 98 ? 8.477 16.969 -2.41 1 91.06 98 LEU A C 1
ATOM 789 O O . LEU A 1 98 ? 8.508 17.734 -1.438 1 91.06 98 LEU A O 1
ATOM 793 N N . VAL A 1 99 ? 9.477 16.531 -3.055 1 90.19 99 VAL A N 1
ATOM 794 C CA . VAL A 1 99 ? 10.812 16.969 -2.66 1 90.19 99 VAL A CA 1
ATOM 795 C C . VAL A 1 99 ? 10.938 18.484 -2.812 1 90.19 99 VAL A C 1
ATOM 797 O O . VAL A 1 99 ? 11.414 19.172 -1.906 1 90.19 99 VAL A O 1
ATOM 800 N N . ASN A 1 100 ? 10.383 18.938 -3.887 1 86.31 100 ASN A N 1
ATOM 801 C CA . ASN A 1 100 ? 10.461 20.359 -4.184 1 86.31 100 ASN A CA 1
ATOM 802 C C . ASN A 1 100 ? 9.586 21.188 -3.238 1 86.31 100 ASN A C 1
ATOM 804 O O . ASN A 1 100 ? 9.859 22.359 -3.004 1 86.31 100 ASN A O 1
ATOM 808 N N . GLU A 1 101 ? 8.586 20.594 -2.752 1 85.06 101 GLU A N 1
ATOM 809 C CA . GLU A 1 101 ? 7.715 21.281 -1.796 1 85.06 101 GLU A CA 1
ATOM 810 C C . GLU A 1 101 ? 8.414 21.469 -0.452 1 85.06 101 GLU A C 1
ATOM 812 O O . GLU A 1 101 ? 8.164 22.453 0.25 1 85.06 101 GLU A O 1
ATOM 817 N N . LEU A 1 102 ? 9.234 20.547 -0.185 1 83.75 102 LEU A N 1
ATOM 818 C CA . LEU A 1 102 ? 9.922 20.609 1.1 1 83.75 102 LEU A CA 1
ATOM 819 C C . LEU A 1 102 ? 11.195 21.453 0.991 1 83.75 102 LEU A C 1
ATOM 821 O O . LEU A 1 102 ? 11.5 22.25 1.884 1 83.75 102 LEU A O 1
ATOM 825 N N . ILE A 1 103 ? 11.898 21.109 -0.088 1 89.38 103 ILE A N 1
ATOM 826 C CA . ILE A 1 103 ? 13.211 21.734 -0.214 1 89.38 103 ILE A CA 1
ATOM 827 C C . ILE A 1 103 ? 13.266 22.562 -1.497 1 89.38 103 ILE A C 1
ATOM 829 O O . ILE A 1 103 ? 13.133 22.031 -2.598 1 89.38 103 ILE A O 1
ATOM 833 N N . ASN A 1 104 ? 13.508 23.812 -1.353 1 87.06 104 ASN A N 1
ATOM 834 C CA . ASN A 1 104 ? 13.75 24.703 -2.488 1 87.06 104 ASN A CA 1
ATOM 835 C C . ASN A 1 104 ? 15.234 24.797 -2.82 1 87.06 104 ASN A C 1
ATOM 837 O O . ASN A 1 104 ? 16 25.438 -2.092 1 87.06 104 ASN A O 1
ATOM 841 N N . PRO A 1 105 ? 15.539 24.297 -3.92 1 86.44 105 PRO A N 1
ATOM 842 C CA . PRO A 1 105 ? 16.969 24.25 -4.238 1 86.44 105 PRO A CA 1
ATOM 843 C C . PRO A 1 105 ? 17.578 25.641 -4.43 1 86.44 105 PRO A C 1
ATOM 845 O O . PRO A 1 105 ? 18.781 25.812 -4.27 1 86.44 105 PRO A O 1
ATOM 848 N N . PHE A 1 106 ? 16.766 26.578 -4.727 1 88.31 106 PHE A N 1
ATOM 849 C CA . PHE A 1 106 ? 17.266 27.906 -5.043 1 88.31 106 PHE A CA 1
ATOM 850 C C . PHE A 1 106 ? 17.641 28.656 -3.771 1 88.31 106 PHE A C 1
ATOM 852 O O . PHE A 1 106 ? 18.312 29.688 -3.832 1 88.31 106 PHE A O 1
ATOM 859 N N . GLU A 1 107 ? 17.312 28.094 -2.668 1 89.62 107 GLU A N 1
ATOM 860 C CA . GLU A 1 107 ? 17.609 28.75 -1.395 1 89.62 107 GLU A CA 1
ATOM 861 C C . GLU A 1 107 ? 18.844 28.125 -0.748 1 89.62 107 GLU A C 1
ATOM 863 O O . GLU A 1 107 ? 19.312 28.594 0.298 1 89.62 107 GLU A O 1
ATOM 868 N N . ILE A 1 108 ? 19.406 27.141 -1.411 1 92.75 108 ILE A N 1
ATOM 869 C CA . ILE A 1 108 ? 20.484 26.375 -0.808 1 92.75 108 ILE A CA 1
ATOM 870 C C . ILE A 1 108 ? 21.703 26.406 -1.722 1 92.75 108 ILE A C 1
ATOM 872 O O . ILE A 1 108 ? 21.625 26 -2.885 1 92.75 108 ILE A O 1
ATOM 876 N N . SER A 1 109 ? 22.844 26.812 -1.234 1 92.94 109 SER A N 1
ATOM 877 C CA . SER A 1 109 ? 24.047 26.922 -2.061 1 92.94 109 SER A CA 1
ATOM 878 C C . SER A 1 109 ? 25.047 25.828 -1.739 1 92.94 109 SER A C 1
ATOM 880 O O . SER A 1 109 ? 25.875 25.469 -2.576 1 92.94 109 SER A O 1
ATOM 882 N N . ASP A 1 110 ? 25.031 25.406 -0.463 1 95.06 110 ASP A N 1
ATOM 883 C CA . ASP A 1 110 ? 25.969 24.359 -0.076 1 95.06 110 ASP A CA 1
ATOM 884 C C . ASP A 1 110 ? 25.375 23.469 1.013 1 95.06 110 ASP A C 1
ATOM 886 O O . ASP A 1 110 ? 24.219 23.625 1.39 1 95.06 110 ASP A O 1
ATOM 890 N N . MET A 1 111 ? 26.156 22.547 1.515 1 96.38 111 MET A N 1
ATOM 891 C CA . MET A 1 111 ? 25.672 21.531 2.43 1 96.38 111 MET A CA 1
ATOM 892 C C . MET A 1 111 ? 25.391 22.109 3.811 1 96.38 111 MET A C 1
ATOM 894 O O . MET A 1 111 ? 24.516 21.625 4.527 1 96.38 111 MET A O 1
ATOM 898 N N . LYS A 1 112 ? 26.094 23.094 4.203 1 94.75 112 LYS A N 1
ATOM 899 C CA . LYS A 1 112 ? 25.859 23.75 5.488 1 94.75 112 LYS A CA 1
ATOM 900 C C . LYS A 1 112 ? 24.547 24.516 5.48 1 94.75 112 LYS A C 1
ATOM 902 O O . LYS A 1 112 ? 23.781 24.453 6.449 1 94.75 112 LYS A O 1
ATOM 907 N N . GLU A 1 113 ? 24.328 25.141 4.41 1 95 113 GLU A N 1
ATOM 908 C CA . GLU A 1 113 ? 23.062 25.859 4.262 1 95 113 GLU A CA 1
ATOM 909 C C . GLU A 1 113 ? 21.891 24.875 4.215 1 95 113 GLU A C 1
ATOM 911 O O . GLU A 1 113 ? 20.797 25.188 4.695 1 95 113 GLU A O 1
ATOM 916 N N . LEU A 1 114 ? 22.125 23.781 3.582 1 96.88 114 LEU A N 1
ATOM 917 C CA . LEU A 1 114 ? 21.078 22.75 3.564 1 96.88 114 LEU A CA 1
ATOM 918 C C . LEU A 1 114 ? 20.719 22.328 4.98 1 96.88 114 LEU A C 1
ATOM 920 O O . LEU A 1 114 ? 19.547 22.203 5.312 1 96.88 114 LEU A O 1
ATOM 924 N N . GLU A 1 115 ? 21.734 22.047 5.777 1 96.81 115 GLU A N 1
ATOM 925 C CA . GLU A 1 115 ? 21.516 21.656 7.168 1 96.81 115 GLU A CA 1
ATOM 926 C C . GLU A 1 115 ? 20.688 22.703 7.906 1 96.81 115 GLU A C 1
ATOM 928 O O . GLU A 1 115 ? 19.703 22.359 8.57 1 96.81 115 GLU A O 1
ATOM 933 N N . ASP A 1 116 ? 21.062 23.938 7.746 1 92.94 116 ASP A N 1
ATOM 934 C CA . ASP A 1 116 ? 20.344 25.016 8.406 1 92.94 116 ASP A CA 1
ATOM 935 C C . ASP A 1 116 ? 18.906 25.125 7.887 1 92.94 116 ASP A C 1
ATOM 937 O O . ASP A 1 116 ? 17.984 25.328 8.672 1 92.94 116 ASP A O 1
ATOM 941 N N . TYR A 1 117 ? 18.828 25.016 6.652 1 93.06 117 TYR A N 1
ATOM 942 C CA . TYR A 1 117 ? 17.516 25.094 6.008 1 93.06 117 TYR A CA 1
ATOM 943 C C . TYR A 1 117 ? 16.594 24.016 6.543 1 93.06 117 TYR A C 1
ATOM 945 O O . TYR A 1 117 ? 15.438 24.281 6.895 1 93.06 117 TYR A O 1
ATOM 953 N N . LEU A 1 118 ? 17.062 22.812 6.602 1 95.38 118 LEU A N 1
ATOM 954 C CA . LEU A 1 118 ? 16.266 21.672 7.051 1 95.38 118 LEU A CA 1
ATOM 955 C C . LEU A 1 118 ? 15.859 21.828 8.516 1 95.38 118 LEU A C 1
ATOM 957 O O . LEU A 1 118 ? 14.727 21.516 8.891 1 95.38 118 LEU A O 1
ATOM 961 N N . ASN A 1 119 ? 16.75 22.266 9.281 1 92.06 119 ASN A N 1
ATOM 962 C CA . ASN A 1 119 ? 16.438 22.5 10.688 1 92.06 119 ASN A CA 1
ATOM 963 C C . ASN A 1 119 ? 15.414 23.609 10.867 1 92.06 119 ASN A C 1
ATOM 965 O O . ASN A 1 119 ? 14.555 23.547 11.742 1 92.06 119 ASN A O 1
ATOM 969 N N . GLN A 1 120 ? 15.484 24.578 10.031 1 86.88 120 GLN A N 1
ATOM 970 C CA . GLN A 1 120 ? 14.508 25.672 10.07 1 86.88 120 GLN A CA 1
ATOM 971 C C . GLN A 1 120 ? 13.125 25.188 9.656 1 86.88 120 GLN A C 1
ATOM 973 O O . GLN A 1 120 ? 12.125 25.531 10.297 1 86.88 120 GLN A O 1
ATOM 978 N N . ILE A 1 121 ? 13.078 24.469 8.625 1 86.88 121 ILE A N 1
ATOM 979 C CA . ILE A 1 121 ? 11.812 23.938 8.125 1 86.88 121 ILE A CA 1
ATOM 980 C C . ILE A 1 121 ? 11.18 23.031 9.188 1 86.88 121 ILE A C 1
ATOM 982 O O . ILE A 1 121 ? 9.969 23.078 9.398 1 86.88 121 ILE A O 1
ATOM 986 N N . SER A 1 122 ? 12.008 22.141 9.758 1 87.44 122 SER A N 1
ATOM 987 C CA . SER A 1 122 ? 11.523 21.266 10.82 1 87.44 122 SER A CA 1
ATOM 988 C C . SER A 1 122 ? 10.914 22.062 11.969 1 87.44 122 SER A C 1
ATOM 990 O O . SER A 1 122 ? 9.875 21.672 12.508 1 87.44 122 SER A O 1
ATOM 992 N N . LYS A 1 123 ? 11.523 23.062 12.297 1 81.56 123 LYS A N 1
ATOM 993 C CA . LYS A 1 123 ? 11.023 23.922 13.359 1 81.56 123 LYS A CA 1
ATOM 994 C C . LYS A 1 123 ? 9.711 24.594 12.953 1 81.56 123 LYS A C 1
ATOM 996 O O . LYS A 1 123 ? 8.766 24.656 13.734 1 81.56 123 LYS A O 1
ATOM 1001 N N . ASN A 1 124 ? 9.703 25.062 11.734 1 78.38 124 ASN A N 1
ATOM 1002 C CA . ASN A 1 124 ? 8.516 25.734 11.227 1 78.38 124 ASN A CA 1
ATOM 1003 C C . ASN A 1 124 ? 7.297 24.812 11.227 1 78.38 124 ASN A C 1
ATOM 1005 O O . ASN A 1 124 ? 6.184 25.25 11.531 1 78.38 124 ASN A O 1
ATOM 1009 N N . TYR A 1 125 ? 7.598 23.594 10.914 1 80.56 125 TYR A N 1
ATOM 1010 C CA . TYR A 1 125 ? 6.512 22.625 10.836 1 80.56 125 TYR A CA 1
ATOM 1011 C C . TYR A 1 125 ? 6.281 21.953 12.18 1 80.56 125 TYR A C 1
ATOM 1013 O O . TYR A 1 125 ? 5.328 21.188 12.344 1 80.56 125 TYR A O 1
ATOM 1021 N N . GLN A 1 126 ? 7.141 22.203 13.109 1 80.19 126 GLN A N 1
ATOM 1022 C CA . GLN A 1 126 ? 7.074 21.609 14.438 1 80.19 126 GLN A CA 1
ATOM 1023 C C . GLN A 1 126 ? 7.254 20.094 14.375 1 80.19 126 GLN A C 1
ATOM 1025 O O . GLN A 1 126 ? 6.543 19.344 15.047 1 80.19 126 GLN A O 1
ATOM 1030 N N . TRP A 1 127 ? 8.047 19.594 13.477 1 84.56 127 TRP A N 1
ATOM 1031 C CA . TRP A 1 127 ? 8.359 18.172 13.359 1 84.56 127 TRP A CA 1
ATOM 1032 C C . TRP A 1 127 ? 9.383 17.75 14.398 1 84.56 127 TRP A C 1
ATOM 1034 O O . TRP A 1 127 ? 9.492 16.562 14.734 1 84.56 127 TRP A O 1
ATOM 1044 N N . THR A 1 128 ? 10.109 18.531 14.953 1 84.25 128 THR A N 1
ATOM 1045 C CA . THR A 1 128 ? 11.078 18.344 16.031 1 84.25 128 THR A CA 1
ATOM 1046 C C . THR A 1 128 ? 12.25 17.484 15.555 1 84.25 128 THR A C 1
ATOM 1048 O O . THR A 1 128 ? 12.898 16.812 16.359 1 84.25 128 THR A O 1
ATOM 1051 N N . ILE A 1 129 ? 12.484 17.359 14.312 1 92.56 129 ILE A N 1
ATOM 1052 C CA . ILE A 1 129 ? 13.602 16.609 13.766 1 92.56 129 ILE A CA 1
ATOM 1053 C C . ILE A 1 129 ? 14.844 17.484 13.727 1 92.56 129 ILE A C 1
ATOM 1055 O O . ILE A 1 129 ? 14.789 18.625 13.25 1 92.56 129 ILE A O 1
ATOM 1059 N N . ARG A 1 130 ? 15.914 17.016 14.242 1 95.69 130 ARG A N 1
ATOM 1060 C CA . ARG A 1 130 ? 17.203 17.688 14.164 1 95.69 130 ARG A CA 1
ATOM 1061 C C . ARG A 1 130 ? 18.094 17.031 13.117 1 95.69 130 ARG A C 1
ATOM 1063 O O . ARG A 1 130 ? 18.281 15.812 13.125 1 95.69 130 ARG A O 1
ATOM 1070 N N . THR A 1 131 ? 18.594 17.844 12.273 1 97.19 131 THR A N 1
ATOM 1071 C CA . THR A 1 131 ? 19.422 17.359 11.172 1 97.19 131 THR A CA 1
ATOM 1072 C C . THR A 1 131 ? 20.859 17.812 11.328 1 97.19 131 THR A C 1
ATOM 1074 O O . THR A 1 131 ? 21.125 18.984 11.602 1 97.19 131 THR A O 1
ATOM 1077 N N . SER A 1 132 ? 21.781 16.938 11.234 1 97.62 132 SER A N 1
ATOM 1078 C CA . SER A 1 132 ? 23.203 17.234 11.172 1 97.62 132 SER A CA 1
ATOM 1079 C C . SER A 1 132 ? 23.844 16.578 9.953 1 97.62 132 SER A C 1
ATOM 1081 O O . SER A 1 132 ? 23.641 15.391 9.695 1 97.62 132 SER A O 1
ATOM 1083 N N . ILE A 1 133 ? 24.562 17.344 9.203 1 97.94 133 ILE A N 1
ATOM 1084 C CA . ILE A 1 133 ? 25.234 16.859 8 1 97.94 133 ILE A CA 1
ATOM 1085 C C . ILE A 1 133 ? 26.734 17.062 8.133 1 97.94 133 ILE A C 1
ATOM 1087 O O . ILE A 1 133 ? 27.203 18.156 8.422 1 97.94 133 ILE A O 1
ATOM 1091 N N . LYS A 1 134 ? 27.453 16.031 7.973 1 97.56 134 LYS A N 1
ATOM 1092 C CA . LYS A 1 134 ? 28.922 16.094 7.98 1 97.56 134 LYS A CA 1
ATOM 1093 C C . LYS A 1 134 ? 29.484 15.688 6.625 1 97.56 134 LYS A C 1
ATOM 1095 O O . LYS A 1 134 ? 29.141 14.625 6.094 1 97.56 134 LYS A O 1
ATOM 1100 N N . CYS A 1 135 ? 30.234 16.516 6.051 1 96.31 135 CYS A N 1
ATOM 1101 C CA . CYS A 1 135 ? 30.953 16.203 4.82 1 96.31 135 CYS A CA 1
ATOM 1102 C C . CYS A 1 135 ? 32.25 16.984 4.738 1 96.31 135 CYS A C 1
ATOM 1104 O O . CYS A 1 135 ? 32.406 18.016 5.387 1 96.31 135 CYS A O 1
ATOM 1106 N N . GLU A 1 136 ? 33.25 16.484 4.055 1 93.31 136 GLU A N 1
ATOM 1107 C CA . GLU A 1 136 ? 34.531 17.125 3.928 1 93.31 136 GLU A CA 1
ATOM 1108 C C . GLU A 1 136 ? 34.469 18.359 3.037 1 93.31 136 GLU A C 1
ATOM 1110 O O . GLU A 1 136 ? 34.969 19.422 3.402 1 93.31 136 GLU A O 1
ATOM 1115 N N . ASP A 1 137 ? 33.812 18.203 1.827 1 94.88 137 ASP A N 1
ATOM 1116 C CA . ASP A 1 137 ? 33.625 19.297 0.887 1 94.88 137 ASP A CA 1
ATOM 1117 C C . ASP A 1 137 ? 32.156 19.75 0.889 1 94.88 137 ASP A C 1
ATOM 1119 O O . ASP A 1 137 ? 31.281 19.031 0.397 1 94.88 137 ASP A O 1
ATOM 1123 N N . ILE A 1 138 ? 31.938 20.938 1.275 1 94.12 138 ILE A N 1
ATOM 1124 C CA . ILE A 1 138 ? 30.562 21.391 1.473 1 94.12 138 ILE A CA 1
ATOM 1125 C C . ILE A 1 138 ? 29.969 21.797 0.131 1 94.12 138 ILE A C 1
ATOM 1127 O O . ILE A 1 138 ? 28.75 21.953 0.013 1 94.12 138 ILE A O 1
ATOM 1131 N N . HIS A 1 139 ? 30.797 22.047 -0.872 1 94.75 139 HIS A N 1
ATOM 1132 C CA . HIS A 1 139 ? 30.297 22.469 -2.17 1 94.75 139 HIS A CA 1
ATOM 1133 C C . HIS A 1 139 ? 30.109 21.281 -3.109 1 94.75 139 HIS A C 1
ATOM 1135 O O . HIS A 1 139 ? 29.109 21.203 -3.824 1 94.75 139 HIS A O 1
ATOM 1141 N N . ASN A 1 140 ? 31.031 20.406 -3.096 1 94.12 140 ASN A N 1
ATOM 1142 C CA . ASN A 1 140 ? 30.984 19.219 -3.951 1 94.12 140 ASN A CA 1
ATOM 1143 C C . ASN A 1 140 ? 31.422 17.969 -3.201 1 94.12 140 ASN A C 1
ATOM 1145 O O . ASN A 1 140 ? 32.469 17.406 -3.488 1 94.12 140 ASN A O 1
ATOM 1149 N N . PRO A 1 141 ? 30.484 17.484 -2.391 1 96.25 141 PRO A N 1
ATOM 1150 C CA . PRO A 1 141 ? 30.891 16.359 -1.555 1 96.25 141 PRO A CA 1
ATOM 1151 C C . PRO A 1 141 ? 30.953 15.039 -2.328 1 96.25 141 PRO A C 1
ATOM 1153 O O . PRO A 1 141 ? 30.062 14.758 -3.143 1 96.25 141 PRO A O 1
ATOM 1156 N N . ASP A 1 142 ? 31.969 14.25 -2.031 1 96.12 142 ASP A N 1
ATOM 1157 C CA . ASP A 1 142 ? 32.031 12.883 -2.543 1 96.12 142 ASP A CA 1
ATOM 1158 C C . ASP A 1 142 ? 31.297 11.914 -1.625 1 96.12 142 ASP A C 1
ATOM 1160 O O . ASP A 1 142 ? 30.891 10.828 -2.057 1 96.12 142 ASP A O 1
ATOM 1164 N N . SER A 1 143 ? 31.234 12.367 -0.405 1 97.38 143 SER A N 1
ATOM 1165 C CA . SER A 1 143 ? 30.516 11.609 0.611 1 97.38 143 SER A CA 1
ATOM 1166 C C . SER A 1 143 ? 29.922 12.523 1.674 1 97.38 143 SER A C 1
ATOM 1168 O O . SER A 1 143 ? 30.391 13.648 1.859 1 97.38 143 SER A O 1
ATOM 1170 N N . ALA A 1 144 ? 28.891 12.062 2.279 1 98.19 144 ALA A N 1
ATOM 1171 C CA . ALA A 1 144 ? 28.25 12.828 3.342 1 98.19 144 ALA A CA 1
ATOM 1172 C C . ALA A 1 144 ? 27.609 11.906 4.375 1 98.19 144 ALA A C 1
ATOM 1174 O O . ALA A 1 144 ? 27.203 10.789 4.055 1 98.19 144 ALA A O 1
ATOM 1175 N N . LEU A 1 145 ? 27.594 12.344 5.586 1 98.44 145 LEU A N 1
ATOM 1176 C CA . LEU A 1 145 ? 26.922 11.664 6.684 1 98.44 145 LEU A CA 1
ATOM 1177 C C . LEU A 1 145 ? 25.781 12.516 7.23 1 98.44 145 LEU A C 1
ATOM 1179 O O . LEU A 1 145 ? 26 13.656 7.652 1 98.44 145 LEU A O 1
ATOM 1183 N N . LEU A 1 146 ? 24.609 11.984 7.156 1 98.38 146 LEU A N 1
ATOM 1184 C CA . LEU A 1 146 ? 23.422 12.656 7.648 1 98.38 146 LEU A CA 1
ATOM 1185 C C . LEU A 1 146 ? 22.922 12.008 8.938 1 98.38 146 LEU A C 1
ATOM 1187 O O . LEU A 1 146 ? 22.75 10.781 8.992 1 98.38 146 LEU A O 1
ATOM 1191 N N . LEU A 1 147 ? 22.75 12.797 9.945 1 98.25 147 LEU A N 1
ATOM 1192 C CA . LEU A 1 147 ? 22.188 12.328 11.203 1 98.25 147 LEU A CA 1
ATOM 1193 C C . LEU A 1 147 ? 20.875 13.023 11.5 1 98.25 147 LEU A C 1
ATOM 1195 O O . LEU A 1 147 ? 20.812 14.258 11.555 1 98.25 147 LEU A O 1
ATOM 1199 N N . LEU A 1 148 ? 19.812 12.273 11.586 1 98 148 LEU A N 1
ATOM 1200 C CA . LEU A 1 148 ? 18.5 12.758 11.992 1 98 148 LEU A CA 1
ATOM 1201 C C . LEU A 1 148 ? 18.156 12.281 13.406 1 98 148 LEU A C 1
ATOM 1203 O O . LEU A 1 148 ? 18.203 11.086 13.688 1 98 148 LEU A O 1
ATOM 1207 N N . SER A 1 149 ? 17.828 13.211 14.227 1 96.06 149 SER A N 1
ATOM 1208 C CA . SER A 1 149 ? 17.516 12.836 15.602 1 96.06 149 SER A CA 1
ATOM 1209 C C . SER A 1 149 ? 16.156 13.391 16.031 1 96.06 149 SER A C 1
ATOM 1211 O O . SER A 1 149 ? 15.602 14.266 15.359 1 96.06 149 SER A O 1
ATOM 1213 N N . ASN A 1 150 ? 15.625 12.742 17.062 1 91.94 150 ASN A N 1
ATOM 1214 C CA . ASN A 1 150 ? 14.344 13.109 17.656 1 91.94 150 ASN A CA 1
ATOM 1215 C C . ASN A 1 150 ? 13.172 12.617 16.812 1 91.94 150 ASN A C 1
ATOM 1217 O O . ASN A 1 150 ? 13.359 11.828 15.883 1 91.94 150 ASN A O 1
ATOM 1221 N N . SER A 1 151 ? 12.008 12.93 17.188 1 90.44 151 SER A N 1
ATOM 1222 C CA . SER A 1 151 ? 10.773 12.523 16.516 1 90.44 151 SER A CA 1
ATOM 1223 C C . SER A 1 151 ? 10.664 11.008 16.422 1 90.44 151 SER A C 1
ATOM 1225 O O . SER A 1 151 ? 11.461 10.281 17.016 1 90.44 151 SER A O 1
ATOM 1227 N N . THR A 1 152 ? 9.688 10.586 15.766 1 91.5 152 THR A N 1
ATOM 1228 C CA . THR A 1 152 ? 9.438 9.148 15.656 1 91.5 152 THR A CA 1
ATOM 1229 C C . THR A 1 152 ? 10.227 8.547 14.5 1 91.5 152 THR A C 1
ATOM 1231 O O . THR A 1 152 ? 10.68 9.266 13.609 1 91.5 152 THR A O 1
ATOM 1234 N N . ILE A 1 153 ? 10.367 7.309 14.5 1 94.19 153 ILE A N 1
ATOM 1235 C CA . ILE A 1 153 ? 11.102 6.59 13.461 1 94.19 153 ILE A CA 1
ATOM 1236 C C . ILE A 1 153 ? 10.43 6.82 12.109 1 94.19 153 ILE A C 1
ATOM 1238 O O . ILE A 1 153 ? 11.117 7.055 11.109 1 94.19 153 ILE A O 1
ATOM 1242 N N . ASN A 1 154 ? 9.125 6.809 12.055 1 94.06 154 ASN A N 1
ATOM 1243 C CA . ASN A 1 154 ? 8.398 6.969 10.805 1 94.06 154 ASN A CA 1
ATOM 1244 C C . ASN A 1 154 ? 8.555 8.383 10.242 1 94.06 154 ASN A C 1
ATOM 1246 O O . ASN A 1 154 ? 8.703 8.555 9.031 1 94.06 154 ASN A O 1
ATOM 1250 N N . SER A 1 155 ? 8.562 9.305 11.094 1 93.81 155 SER A N 1
ATOM 1251 C CA . SER A 1 155 ? 8.758 10.688 10.672 1 93.81 155 SER A CA 1
ATOM 1252 C C . SER A 1 155 ? 10.156 10.891 10.086 1 93.81 155 SER A C 1
ATOM 1254 O O . SER A 1 155 ? 10.305 11.508 9.031 1 93.81 155 SER A O 1
ATOM 1256 N N . ARG A 1 156 ? 11.078 10.352 10.766 1 96 156 ARG A N 1
ATOM 1257 C CA . ARG A 1 156 ? 12.453 10.477 10.281 1 96 156 ARG A CA 1
ATOM 1258 C C . ARG A 1 156 ? 12.625 9.773 8.945 1 96 156 ARG A C 1
ATOM 1260 O O . ARG A 1 156 ? 13.328 10.266 8.062 1 96 156 ARG A O 1
ATOM 1267 N N . GLU A 1 157 ? 11.961 8.641 8.836 1 96.31 157 GLU A N 1
ATOM 1268 C CA . GLU A 1 157 ? 12.055 7.867 7.602 1 96.31 157 GLU A CA 1
ATOM 1269 C C . GLU A 1 157 ? 11.508 8.656 6.414 1 96.31 157 GLU A C 1
ATOM 1271 O O . GLU A 1 157 ? 12.125 8.688 5.348 1 96.31 157 GLU A O 1
ATOM 1276 N N . PHE A 1 158 ? 10.414 9.234 6.613 1 95.69 158 PHE A N 1
ATOM 1277 C CA . PHE A 1 158 ? 9.781 10.016 5.559 1 95.69 158 PHE A CA 1
ATOM 1278 C C . PHE A 1 158 ? 10.633 11.219 5.188 1 95.69 158 PHE A C 1
ATOM 1280 O O . PHE A 1 158 ? 10.867 11.484 4.004 1 95.69 158 PHE A O 1
ATOM 1287 N N . PHE A 1 159 ? 11.078 11.859 6.195 1 95.44 159 PHE A N 1
ATOM 1288 C CA . PHE A 1 159 ? 11.914 13.039 6.0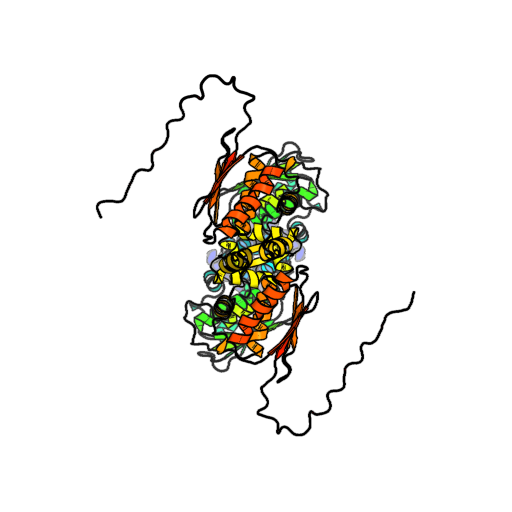12 1 95.44 159 PHE A CA 1
ATOM 1289 C C . PHE A 1 159 ? 13.234 12.672 5.34 1 95.44 159 PHE A C 1
ATOM 1291 O O . PHE A 1 159 ? 13.695 13.367 4.434 1 95.44 159 PHE A O 1
ATOM 1298 N N . ALA A 1 160 ? 13.797 11.633 5.762 1 96.81 160 ALA A N 1
ATOM 1299 C CA . ALA A 1 160 ? 15.062 11.141 5.227 1 96.81 160 ALA A CA 1
ATOM 1300 C C . ALA A 1 160 ? 14.945 10.836 3.738 1 96.81 160 ALA A C 1
ATOM 1302 O O . ALA A 1 160 ? 15.867 11.125 2.965 1 96.81 160 ALA A O 1
ATOM 1303 N N . GLN A 1 161 ? 13.875 10.219 3.367 1 96.88 161 GLN A N 1
ATOM 1304 C CA . GLN A 1 161 ? 13.672 9.898 1.959 1 96.88 161 GLN A CA 1
ATOM 1305 C C . GLN A 1 161 ? 13.664 11.164 1.103 1 96.88 161 GLN A C 1
ATOM 1307 O O . GLN A 1 161 ? 14.258 11.188 0.023 1 96.88 161 GLN A O 1
ATOM 1312 N N . LEU A 1 162 ? 12.984 12.172 1.574 1 95.88 162 LEU A N 1
ATOM 1313 C CA . LEU A 1 162 ? 12.906 13.422 0.826 1 95.88 162 LEU A CA 1
ATOM 1314 C C . LEU A 1 162 ? 14.289 14.047 0.677 1 95.88 162 LEU A C 1
ATOM 1316 O O . LEU A 1 162 ? 14.656 14.5 -0.409 1 95.88 162 LEU A O 1
ATOM 1320 N N . ILE A 1 163 ? 15.031 13.992 1.726 1 96.44 163 ILE A N 1
ATOM 1321 C CA . ILE A 1 163 ? 16.375 14.539 1.701 1 96.44 163 ILE A CA 1
ATOM 1322 C C . ILE A 1 163 ? 17.25 13.727 0.739 1 96.44 163 ILE A C 1
ATOM 1324 O O . ILE A 1 163 ? 18.016 14.297 -0.036 1 96.44 163 ILE A O 1
ATOM 1328 N N . ALA A 1 164 ? 17.109 12.453 0.82 1 96.94 164 ALA A N 1
ATOM 1329 C CA . ALA A 1 164 ? 17.891 11.57 -0.042 1 96.94 164 ALA A CA 1
ATOM 1330 C C . ALA A 1 164 ? 17.625 11.867 -1.516 1 96.94 164 ALA A C 1
ATOM 1332 O O . ALA A 1 164 ? 18.547 11.953 -2.318 1 96.94 164 ALA A O 1
ATOM 1333 N N . HIS A 1 165 ? 16.406 12.055 -1.822 1 95.44 165 HIS A N 1
ATOM 1334 C CA . HIS A 1 165 ? 16.047 12.375 -3.199 1 95.44 165 HIS A CA 1
ATOM 1335 C C . HIS A 1 165 ? 16.625 13.727 -3.615 1 95.44 165 HIS A C 1
ATOM 1337 O O . HIS A 1 165 ? 17.094 13.883 -4.75 1 95.44 165 HIS A O 1
ATOM 1343 N N . PHE A 1 166 ? 16.578 14.609 -2.764 1 95.5 166 PHE A N 1
ATOM 1344 C CA . PHE A 1 166 ? 17.125 15.93 -3.057 1 95.5 166 PHE A CA 1
ATOM 1345 C C . PHE A 1 166 ? 18.625 15.844 -3.311 1 95.5 166 PHE A C 1
ATOM 1347 O O . PHE A 1 166 ? 19.125 16.391 -4.293 1 95.5 166 PHE A O 1
ATOM 1354 N N . LEU A 1 167 ? 19.312 15.156 -2.461 1 95.81 167 LEU A N 1
ATOM 1355 C CA . LEU A 1 167 ? 20.766 15.047 -2.561 1 95.81 167 LEU A CA 1
ATOM 1356 C C . LEU A 1 167 ? 21.172 14.305 -3.832 1 95.81 167 LEU A C 1
ATOM 1358 O O . LEU A 1 167 ? 22.203 14.609 -4.43 1 95.81 167 LEU A O 1
ATOM 1362 N N . ALA A 1 168 ? 20.391 13.359 -4.191 1 94.94 168 ALA A N 1
ATOM 1363 C CA . ALA A 1 168 ? 20.641 12.617 -5.418 1 94.94 168 ALA A CA 1
ATOM 1364 C C . ALA A 1 168 ? 20.609 13.539 -6.637 1 94.94 168 ALA A C 1
ATOM 1366 O O . ALA A 1 168 ? 21.5 13.477 -7.492 1 94.94 168 ALA A O 1
ATOM 1367 N N . ARG A 1 169 ? 19.688 14.406 -6.668 1 91.5 169 ARG A N 1
ATOM 1368 C CA . ARG A 1 169 ? 19.5 15.297 -7.816 1 91.5 169 ARG A CA 1
ATOM 1369 C C . ARG A 1 169 ? 20.453 16.484 -7.746 1 91.5 169 ARG A C 1
ATOM 1371 O O . ARG A 1 169 ? 20.984 16.922 -8.766 1 91.5 169 ARG A O 1
ATOM 1378 N N . TRP A 1 170 ? 20.656 16.938 -6.586 1 91.88 170 TRP A N 1
ATOM 1379 C CA . TRP A 1 170 ? 21.391 18.172 -6.367 1 91.88 170 TRP A CA 1
ATOM 1380 C C . TRP A 1 170 ? 22.891 17.922 -6.422 1 91.88 170 TRP A C 1
ATOM 1382 O O . TRP A 1 170 ? 23.641 18.719 -6.992 1 91.88 170 TRP A O 1
ATOM 1392 N N . LYS A 1 171 ? 23.344 16.781 -5.895 1 93.88 171 LYS A N 1
ATOM 1393 C CA . LYS A 1 171 ? 24.781 16.547 -5.754 1 93.88 171 LYS A CA 1
ATOM 1394 C C . LYS A 1 171 ? 25.156 15.148 -6.238 1 93.88 171 LYS A C 1
ATOM 1396 O O . LYS A 1 171 ? 26.297 14.719 -6.098 1 93.88 171 LYS A O 1
ATOM 1401 N N . GLN A 1 172 ? 24.234 14.375 -6.742 1 94.69 172 GLN A N 1
ATOM 1402 C CA . GLN A 1 172 ? 24.453 13.023 -7.254 1 94.69 172 GLN A CA 1
ATOM 1403 C C . GLN A 1 172 ? 24.953 12.094 -6.156 1 94.69 172 GLN A C 1
ATOM 1405 O O . GLN A 1 172 ? 25.891 11.32 -6.379 1 94.69 172 GLN A O 1
ATOM 1410 N N . LEU A 1 173 ? 24.375 12.312 -4.984 1 96.25 173 LEU A N 1
ATOM 1411 C CA . LEU A 1 173 ? 24.719 11.461 -3.854 1 96.25 173 LEU A CA 1
ATOM 1412 C C . LEU A 1 173 ? 23.688 10.344 -3.682 1 96.25 173 LEU A C 1
ATOM 1414 O O . LEU A 1 173 ? 22.484 10.602 -3.725 1 96.25 173 LEU A O 1
ATOM 1418 N N . ASP A 1 174 ? 24.188 9.141 -3.486 1 97.56 174 ASP A N 1
ATOM 1419 C CA . ASP A 1 174 ? 23.328 7.977 -3.262 1 97.56 174 ASP A CA 1
ATOM 1420 C C . ASP A 1 174 ? 23.516 7.426 -1.851 1 97.56 174 ASP A C 1
ATOM 1422 O O . ASP A 1 174 ? 24.516 7.703 -1.196 1 97.56 174 ASP A O 1
ATOM 1426 N N . VAL A 1 175 ? 22.5 6.711 -1.402 1 98 175 VAL A N 1
ATOM 1427 C CA . VAL A 1 175 ? 22.547 6.133 -0.063 1 98 175 VAL A CA 1
ATOM 1428 C C . VAL A 1 175 ? 23.406 4.875 -0.065 1 98 175 VAL A C 1
ATOM 1430 O O . VAL A 1 175 ? 23.172 3.951 -0.843 1 98 175 VAL A O 1
ATOM 1433 N N . GLU A 1 176 ? 24.312 4.828 0.771 1 97.06 176 GLU A N 1
ATOM 1434 C CA . GLU A 1 176 ? 25.172 3.652 0.906 1 97.06 176 GLU A CA 1
ATOM 1435 C C . GLU A 1 176 ? 24.688 2.748 2.037 1 97.06 176 GLU A C 1
ATOM 1437 O O . GLU A 1 176 ? 24.5 1.547 1.841 1 97.06 176 GLU A O 1
ATOM 1442 N N . HIS A 1 177 ? 24.547 3.416 3.244 1 96.81 177 HIS A N 1
ATOM 1443 C CA . HIS A 1 177 ? 24.094 2.676 4.418 1 96.81 177 HIS A CA 1
ATOM 1444 C C . HIS A 1 177 ? 23.172 3.525 5.289 1 96.81 177 HIS A C 1
ATOM 1446 O O . HIS A 1 177 ? 23.312 4.75 5.328 1 96.81 177 HIS A O 1
ATOM 1452 N N . ILE A 1 178 ? 22.234 2.816 5.914 1 97.62 178 ILE A N 1
ATOM 1453 C CA . ILE A 1 178 ? 21.375 3.482 6.887 1 97.62 178 ILE A CA 1
ATOM 1454 C C . ILE A 1 178 ? 21.406 2.725 8.211 1 97.62 178 ILE A C 1
ATOM 1456 O O . ILE A 1 178 ? 21.25 1.502 8.242 1 97.62 178 ILE A O 1
ATOM 1460 N N . PHE A 1 179 ? 21.656 3.4 9.234 1 96.62 179 PHE A N 1
ATOM 1461 C CA . PHE A 1 179 ? 21.562 2.873 10.594 1 96.62 179 PHE A CA 1
ATOM 1462 C C . PHE A 1 179 ? 20.391 3.492 11.336 1 96.62 179 PHE A C 1
ATOM 1464 O O . PHE A 1 179 ? 20.422 4.676 11.68 1 96.62 179 PHE A O 1
ATOM 1471 N N . ARG A 1 180 ? 19.391 2.682 11.555 1 94.44 180 ARG A N 1
ATOM 1472 C CA . ARG A 1 180 ? 18.172 3.145 12.211 1 94.44 180 ARG A CA 1
ATOM 1473 C C . ARG A 1 180 ? 18.188 2.787 13.695 1 94.44 180 ARG A C 1
ATOM 1475 O O . ARG A 1 180 ? 18.234 1.609 14.055 1 94.44 180 ARG A O 1
ATOM 1482 N N . ARG A 1 181 ? 18.156 3.744 14.516 1 91.88 181 ARG A N 1
ATOM 1483 C CA . ARG A 1 181 ? 18.031 3.572 15.953 1 91.88 181 ARG A CA 1
ATOM 1484 C C . ARG A 1 181 ? 16.719 4.156 16.469 1 91.88 181 ARG A C 1
ATOM 1486 O O . ARG A 1 181 ? 15.992 4.801 15.719 1 91.88 181 ARG A O 1
ATOM 1493 N N . ALA A 1 182 ? 16.391 3.936 17.734 1 91.38 182 ALA A N 1
ATOM 1494 C CA . ALA A 1 182 ? 15.133 4.414 18.312 1 91.38 182 ALA A CA 1
ATOM 1495 C C . ALA A 1 182 ? 15.086 5.941 18.328 1 91.38 182 ALA A C 1
ATOM 1497 O O . ALA A 1 182 ? 14.023 6.531 18.094 1 91.38 182 ALA A O 1
ATOM 1498 N N . ASN A 1 183 ? 16.281 6.5 18.531 1 92.5 183 ASN A N 1
ATOM 1499 C CA . ASN A 1 183 ? 16.25 7.945 18.734 1 92.5 183 ASN A CA 1
ATOM 1500 C C . ASN A 1 183 ? 16.953 8.68 17.609 1 92.5 183 ASN A C 1
ATOM 1502 O O . ASN A 1 183 ? 17.031 9.914 17.594 1 92.5 183 ASN A O 1
ATOM 1506 N N . SER A 1 184 ? 17.562 7.91 16.719 1 95.94 184 SER A N 1
ATOM 1507 C CA . SER A 1 184 ? 18.266 8.586 15.633 1 95.94 184 SER A CA 1
ATOM 1508 C C . SER A 1 184 ? 18.406 7.68 14.414 1 95.94 184 SER A C 1
ATOM 1510 O O . SER A 1 184 ? 18.328 6.457 14.523 1 95.94 184 SER A O 1
ATOM 1512 N N . THR A 1 185 ? 18.531 8.289 13.305 1 97.69 185 THR A N 1
ATOM 1513 C CA . THR A 1 185 ? 18.828 7.625 12.039 1 97.69 185 THR A CA 1
ATOM 1514 C C . THR A 1 185 ? 20.062 8.227 11.383 1 97.69 185 THR A C 1
ATOM 1516 O O . THR A 1 185 ? 20.156 9.445 11.211 1 97.69 185 THR A O 1
ATOM 1519 N N . GLN A 1 186 ? 20.969 7.359 11.109 1 98.38 186 GLN A N 1
ATOM 1520 C CA . GLN A 1 186 ? 22.203 7.781 10.445 1 98.38 186 GLN A CA 1
ATOM 1521 C C . GLN A 1 186 ? 22.266 7.246 9.016 1 98.38 186 GLN A C 1
ATOM 1523 O O . GLN A 1 186 ? 22.047 6.055 8.781 1 98.38 186 GLN A O 1
ATOM 1528 N N . ILE A 1 187 ? 22.562 8.133 8.07 1 98.62 187 ILE A N 1
ATOM 1529 C CA . ILE A 1 187 ? 22.609 7.75 6.668 1 98.62 187 ILE A CA 1
ATOM 1530 C C . ILE A 1 187 ? 23.953 8.141 6.066 1 98.62 187 ILE A C 1
ATOM 1532 O O . ILE A 1 187 ? 24.375 9.297 6.168 1 98.62 187 ILE A O 1
ATOM 1536 N N . SER A 1 188 ? 24.594 7.219 5.469 1 98.5 188 SER A N 1
ATOM 1537 C CA . SER A 1 188 ? 25.828 7.477 4.734 1 98.5 188 SER A CA 1
ATOM 1538 C C . SER A 1 188 ? 25.562 7.59 3.236 1 98.5 188 SER A C 1
ATOM 1540 O O . SER A 1 188 ? 24.953 6.707 2.639 1 98.5 188 SER A O 1
ATOM 1542 N N . PHE A 1 189 ? 26.047 8.688 2.701 1 98.31 189 PHE A N 1
ATOM 1543 C CA . PHE A 1 189 ? 25.891 8.938 1.272 1 98.31 189 PHE A CA 1
ATOM 1544 C C . PHE A 1 189 ? 27.234 8.836 0.562 1 98.31 189 PHE A C 1
ATOM 1546 O O . PHE A 1 189 ? 28.281 9.141 1.147 1 98.31 189 PHE A O 1
ATOM 1553 N N . LYS A 1 190 ? 27.156 8.43 -0.654 1 97.62 190 LYS A N 1
ATOM 1554 C CA . LYS A 1 190 ? 28.328 8.383 -1.521 1 97.62 190 LYS A CA 1
ATOM 1555 C C . LYS A 1 190 ? 27.984 8.82 -2.941 1 97.62 190 LYS A C 1
ATOM 1557 O O . LYS A 1 190 ? 26.891 8.531 -3.434 1 97.62 190 LYS A O 1
ATOM 1562 N N . LYS A 1 191 ? 28.906 9.492 -3.553 1 96.12 191 LYS A N 1
ATOM 1563 C CA . LYS A 1 191 ? 28.719 9.969 -4.918 1 96.12 191 LYS A CA 1
ATOM 1564 C C . LYS A 1 191 ? 28.578 8.805 -5.895 1 96.12 191 LYS A C 1
ATOM 1566 O O . LYS A 1 191 ? 29.297 7.812 -5.797 1 96.12 191 LYS A O 1
ATOM 1571 N N . ASN A 1 192 ? 27.547 8.875 -6.648 1 94.25 192 ASN A N 1
ATOM 1572 C CA . ASN A 1 192 ? 27.281 7.883 -7.684 1 94.25 192 ASN A CA 1
ATOM 1573 C C . ASN A 1 192 ? 26.984 8.539 -9.031 1 94.25 192 ASN A C 1
ATOM 1575 O O . ASN A 1 192 ? 25.891 9.07 -9.234 1 94.25 192 ASN A O 1
ATOM 1579 N N . LEU A 1 193 ? 27.875 8.383 -9.984 1 89.75 193 LEU A N 1
ATOM 1580 C CA . LEU A 1 193 ? 27.766 9.07 -11.273 1 89.75 193 LEU A CA 1
ATOM 1581 C C . LEU A 1 193 ? 27.203 8.141 -12.344 1 89.75 193 LEU A C 1
ATOM 1583 O O . LEU A 1 193 ? 26.984 8.562 -13.477 1 89.75 193 LEU A O 1
ATOM 1587 N N . SER A 1 194 ? 26.938 6.965 -11.945 1 86.12 194 SER A N 1
ATOM 1588 C CA . SER A 1 194 ? 26.562 5.965 -12.938 1 86.12 194 SER A CA 1
ATOM 1589 C C . SER A 1 194 ? 25.078 6.062 -13.289 1 86.12 194 SER A C 1
ATOM 1591 O O . SER A 1 194 ? 24.625 5.496 -14.289 1 86.12 194 SER A O 1
ATOM 1593 N N . VAL A 1 195 ? 24.359 6.77 -12.539 1 81.88 195 VAL A N 1
ATOM 1594 C CA . VAL A 1 195 ? 22.922 6.781 -12.727 1 81.88 195 VAL A CA 1
ATOM 1595 C C . VAL A 1 195 ? 22.484 8.102 -13.367 1 81.88 195 VAL A C 1
ATOM 1597 O O . VAL A 1 195 ? 23.016 9.156 -13.039 1 81.88 195 VAL A O 1
ATOM 1600 N N . SER A 1 196 ? 21.578 7.895 -14.352 1 80.5 196 SER A N 1
ATOM 1601 C CA . SER A 1 196 ? 21.047 9.086 -15.008 1 80.5 196 SER A CA 1
ATOM 1602 C C . SER A 1 196 ? 20.203 9.922 -14.039 1 80.5 196 SER A C 1
ATOM 1604 O O . SER A 1 196 ? 19.672 9.398 -13.07 1 80.5 196 SER A O 1
ATOM 1606 N N . GLN A 1 197 ? 20.094 11.172 -14.359 1 74.25 197 GLN A N 1
ATOM 1607 C CA . GLN A 1 197 ? 19.438 12.141 -13.484 1 74.25 197 GLN A CA 1
ATOM 1608 C C . GLN A 1 197 ? 17.953 11.836 -13.336 1 74.25 197 GLN A C 1
ATOM 1610 O O . GLN A 1 197 ? 17.344 12.156 -12.312 1 74.25 197 GLN A O 1
ATOM 1615 N N . ASN A 1 198 ? 17.484 11.148 -14.242 1 77.56 198 ASN A N 1
ATOM 1616 C CA . ASN A 1 198 ? 16.047 10.953 -14.219 1 77.56 198 ASN A CA 1
ATOM 1617 C C . ASN A 1 198 ? 15.672 9.602 -13.609 1 77.56 198 ASN A C 1
ATOM 1619 O O . ASN A 1 198 ? 14.492 9.281 -13.484 1 77.56 198 ASN A O 1
ATOM 1623 N N . GLU A 1 199 ? 16.719 8.922 -13.117 1 84.56 199 GLU A N 1
ATOM 1624 C CA . GLU A 1 199 ? 16.453 7.605 -12.555 1 84.56 199 GLU A CA 1
ATOM 1625 C C . GLU A 1 199 ? 16.672 7.602 -11.039 1 84.56 199 GLU A C 1
ATOM 1627 O O . GLU A 1 199 ? 17.453 8.398 -10.516 1 84.56 199 GLU A O 1
ATOM 1632 N N . THR A 1 200 ? 15.898 6.852 -10.438 1 89.62 200 THR A N 1
ATOM 1633 C CA . THR A 1 200 ? 16.094 6.707 -9 1 89.62 200 THR A CA 1
ATOM 1634 C C . THR A 1 200 ? 17.391 5.988 -8.695 1 89.62 200 THR A C 1
ATOM 1636 O O . THR A 1 200 ? 17.688 4.938 -9.273 1 89.62 200 THR A O 1
ATOM 1639 N N . MET A 1 201 ? 18.172 6.551 -7.809 1 93.62 201 MET A N 1
ATOM 1640 C CA . MET A 1 201 ? 19.453 5.965 -7.422 1 93.62 201 MET A CA 1
ATOM 1641 C C . MET A 1 201 ? 19.25 4.609 -6.754 1 93.62 201 MET A C 1
ATOM 1643 O O . MET A 1 201 ? 18.312 4.422 -5.984 1 93.62 201 MET A O 1
ATOM 1647 N N . PRO A 1 202 ? 20.156 3.664 -7.012 1 92.81 202 PRO A N 1
ATOM 1648 C CA . PRO A 1 202 ? 20 2.311 -6.477 1 92.81 202 PRO A CA 1
ATOM 1649 C C . PRO A 1 202 ? 19.969 2.281 -4.949 1 92.81 202 PRO A C 1
ATOM 1651 O O . PRO A 1 202 ? 19.188 1.517 -4.367 1 92.81 202 PRO A O 1
ATOM 1654 N N . GLY A 1 203 ? 20.781 3.07 -4.312 1 95.62 203 GLY A N 1
ATOM 1655 C CA . GLY A 1 203 ? 20.766 3.115 -2.859 1 95.62 203 GLY A CA 1
ATOM 1656 C C . GLY A 1 203 ? 19.453 3.623 -2.291 1 95.62 203 GLY A C 1
ATOM 1657 O O . GLY A 1 203 ? 18.953 3.1 -1.291 1 95.62 203 GLY A O 1
ATOM 1658 N N . ILE A 1 204 ? 18.906 4.617 -2.922 1 95.81 204 ILE A N 1
ATOM 1659 C CA . ILE A 1 204 ? 17.625 5.164 -2.5 1 95.81 204 ILE A CA 1
ATOM 1660 C C . ILE A 1 204 ? 16.531 4.117 -2.697 1 95.81 204 ILE A C 1
ATOM 1662 O O . ILE A 1 204 ? 15.695 3.91 -1.814 1 95.81 204 ILE A O 1
ATOM 1666 N N . ARG A 1 205 ? 16.562 3.473 -3.766 1 93.5 205 ARG A N 1
ATOM 1667 C CA . ARG A 1 205 ? 15.578 2.436 -4.047 1 93.5 205 ARG A CA 1
ATOM 1668 C C . ARG A 1 205 ? 15.672 1.299 -3.033 1 93.5 205 ARG A C 1
ATOM 1670 O O . ARG A 1 205 ? 14.656 0.813 -2.535 1 93.5 205 ARG A O 1
ATOM 1677 N N . LYS A 1 206 ? 16.812 0.923 -2.76 1 92.75 206 LYS A N 1
ATOM 1678 C CA . LYS A 1 206 ? 17.062 -0.189 -1.846 1 92.75 206 LYS A CA 1
ATOM 1679 C C . LYS A 1 206 ? 16.562 0.13 -0.442 1 92.75 206 LYS A C 1
ATOM 1681 O O . LYS A 1 206 ? 15.922 -0.71 0.201 1 92.75 206 LYS A O 1
ATOM 1686 N N . HIS A 1 207 ? 16.734 1.294 0.006 1 95.44 207 HIS A N 1
ATOM 1687 C CA . HIS A 1 207 ? 16.516 1.596 1.416 1 95.44 207 HIS A CA 1
ATOM 1688 C C . HIS A 1 207 ? 15.156 2.254 1.637 1 95.44 207 HIS A C 1
ATOM 1690 O O . HIS A 1 207 ? 14.562 2.111 2.707 1 95.44 207 HIS A O 1
ATOM 1696 N N . PHE A 1 208 ? 14.672 2.996 0.625 1 95.56 208 PHE A N 1
ATOM 1697 C CA . PHE A 1 208 ? 13.438 3.74 0.82 1 95.56 208 PHE A CA 1
ATOM 1698 C C . PHE A 1 208 ? 12.359 3.27 -0.155 1 95.56 208 PHE A C 1
ATOM 1700 O O . PHE A 1 208 ? 11.172 3.51 0.059 1 95.56 208 PHE A O 1
ATOM 1707 N N . GLY A 1 209 ? 12.766 2.666 -1.194 1 94 209 GLY A N 1
ATOM 1708 C CA . GLY A 1 209 ? 11.836 2.262 -2.236 1 94 209 GLY A CA 1
ATOM 1709 C C . GLY A 1 209 ? 11.727 0.755 -2.381 1 94 209 GLY A C 1
ATOM 1710 O O . GLY A 1 209 ? 11.586 0.242 -3.494 1 94 209 GLY A O 1
ATOM 1711 N N . TYR A 1 210 ? 11.859 0.054 -1.301 1 89.38 210 TYR A N 1
ATOM 1712 C CA . TYR A 1 210 ? 11.93 -1.4 -1.375 1 89.38 210 TYR A CA 1
ATOM 1713 C C . TYR A 1 210 ? 10.57 -1.99 -1.744 1 89.38 210 TYR A C 1
ATOM 1715 O O . TYR A 1 210 ? 10.484 -3.156 -2.139 1 89.38 210 TYR A O 1
ATOM 1723 N N . LEU A 1 211 ? 9.5 -1.185 -1.699 1 92.12 211 LEU A N 1
ATOM 1724 C CA . LEU A 1 211 ? 8.18 -1.645 -2.107 1 92.12 211 LEU A CA 1
ATOM 1725 C C . LEU A 1 211 ? 7.742 -0.968 -3.404 1 92.12 211 LEU A C 1
ATOM 1727 O O . LEU A 1 211 ? 6.566 -1.023 -3.773 1 92.12 211 LEU A O 1
ATOM 1731 N N . ASP A 1 212 ? 8.633 -0.407 -4.027 1 87.94 212 ASP A N 1
ATOM 1732 C CA . ASP A 1 212 ? 8.289 0.375 -5.211 1 87.94 212 ASP A CA 1
ATOM 1733 C C . ASP A 1 212 ? 7.629 -0.498 -6.277 1 87.94 212 ASP A C 1
ATOM 1735 O O . ASP A 1 212 ? 6.609 -0.116 -6.855 1 87.94 212 ASP A O 1
ATOM 1739 N N . ILE A 1 213 ? 8.156 -1.615 -6.508 1 85.81 213 ILE A N 1
ATOM 1740 C CA . ILE A 1 213 ? 7.605 -2.523 -7.512 1 85.81 213 ILE A CA 1
ATOM 1741 C C . ILE A 1 213 ? 6.211 -2.977 -7.086 1 85.81 213 ILE A C 1
ATOM 1743 O O . ILE A 1 213 ? 5.297 -3.043 -7.914 1 85.81 213 ILE A O 1
ATOM 1747 N N . VAL A 1 214 ? 6.09 -3.262 -5.855 1 90.81 214 VAL A N 1
ATOM 1748 C CA . VAL A 1 214 ? 4.816 -3.705 -5.301 1 90.81 214 VAL A CA 1
ATOM 1749 C C . VAL A 1 214 ? 3.768 -2.607 -5.469 1 90.81 214 VAL A C 1
ATOM 1751 O O . VAL A 1 214 ? 2.654 -2.867 -5.93 1 90.81 214 VAL A O 1
ATOM 1754 N N . CYS A 1 215 ? 4.199 -1.447 -5.137 1 90.94 215 CYS A N 1
ATOM 1755 C CA . CYS A 1 215 ? 3.281 -0.318 -5.215 1 90.94 215 CYS A CA 1
ATOM 1756 C C . CYS A 1 215 ? 2.852 -0.064 -6.656 1 90.94 215 CYS A C 1
ATOM 1758 O O . CYS A 1 215 ? 1.671 0.16 -6.926 1 90.94 215 CYS A O 1
ATOM 1760 N N . ARG A 1 216 ? 3.711 -0.13 -7.508 1 89.06 216 ARG A N 1
ATOM 1761 C CA . ARG A 1 216 ? 3.408 0.089 -8.914 1 89.06 216 ARG A CA 1
ATOM 1762 C C . ARG A 1 216 ? 2.48 -0.996 -9.453 1 89.06 216 ARG A C 1
ATOM 1764 O O . ARG A 1 216 ? 1.532 -0.704 -10.188 1 89.06 216 ARG A O 1
ATOM 1771 N N . GLU A 1 217 ? 2.82 -2.211 -9.094 1 91.69 217 GLU A N 1
ATOM 1772 C CA . GLU A 1 217 ? 1.988 -3.334 -9.516 1 91.69 217 GLU A CA 1
ATOM 1773 C C . GLU A 1 217 ? 0.563 -3.193 -8.992 1 91.69 217 GLU A C 1
ATOM 1775 O O . GLU A 1 217 ? -0.4 -3.453 -9.719 1 91.69 217 GLU A O 1
ATOM 1780 N N . LEU A 1 218 ? 0.474 -2.799 -7.809 1 91.25 218 LEU A N 1
ATOM 1781 C CA . LEU A 1 218 ? -0.841 -2.652 -7.195 1 91.25 218 LEU A CA 1
ATOM 1782 C C . LEU A 1 218 ? -1.609 -1.494 -7.82 1 91.25 218 LEU A C 1
ATOM 1784 O O . LEU A 1 218 ? -2.824 -1.579 -8.008 1 91.25 218 LEU A O 1
ATOM 1788 N N . ASP A 1 219 ? -0.92 -0.489 -8.141 1 89 219 ASP A N 1
ATOM 1789 C CA . ASP A 1 219 ? -1.562 0.661 -8.766 1 89 219 ASP A CA 1
ATOM 1790 C C . ASP A 1 219 ? -2.049 0.317 -10.172 1 89 219 ASP A C 1
ATOM 1792 O O . ASP A 1 219 ? -3.129 0.744 -10.586 1 89 219 ASP A O 1
ATOM 1796 N N . ASP A 1 220 ? -1.292 -0.444 -10.883 1 90.44 220 ASP A N 1
ATOM 1797 C CA . ASP A 1 220 ? -1.573 -0.741 -12.281 1 90.44 220 ASP A CA 1
ATOM 1798 C C . ASP A 1 220 ? -2.584 -1.877 -12.414 1 90.44 220 ASP A C 1
ATOM 1800 O O . ASP A 1 220 ? -3.361 -1.919 -13.367 1 90.44 220 ASP A O 1
ATOM 1804 N N . ASN A 1 221 ? -2.514 -2.85 -11.5 1 92.44 221 ASN A N 1
ATOM 1805 C CA . ASN A 1 221 ? -3.314 -4.066 -11.609 1 92.44 221 ASN A CA 1
ATOM 1806 C C . ASN A 1 221 ? -3.959 -4.434 -10.273 1 92.44 221 ASN A C 1
ATOM 1808 O O . ASN A 1 221 ? -3.814 -5.559 -9.797 1 92.44 221 ASN A O 1
ATOM 1812 N N . THR A 1 222 ? -4.664 -3.547 -9.758 1 91.06 222 THR A N 1
ATOM 1813 C CA . THR A 1 222 ? -5.215 -3.684 -8.414 1 91.06 222 THR A CA 1
ATOM 1814 C C . THR A 1 222 ? -6.152 -4.883 -8.328 1 91.06 222 THR A C 1
ATOM 1816 O O . THR A 1 222 ? -6.051 -5.695 -7.406 1 91.06 222 THR A O 1
ATOM 1819 N N . GLU A 1 223 ? -7.074 -4.992 -9.25 1 89.5 223 GLU A N 1
ATOM 1820 C CA . GLU A 1 223 ? -8.07 -6.059 -9.219 1 89.5 223 GLU A CA 1
ATOM 1821 C C . GLU A 1 223 ? -7.414 -7.434 -9.305 1 89.5 223 GLU A C 1
ATOM 1823 O O . GLU A 1 223 ? -7.773 -8.344 -8.562 1 89.5 223 GLU A O 1
ATOM 1828 N N . PHE A 1 224 ? -6.48 -7.566 -10.156 1 92.94 224 PHE A N 1
ATOM 1829 C CA . PHE A 1 224 ? -5.773 -8.828 -10.328 1 92.94 224 PHE A CA 1
ATOM 1830 C C . PHE A 1 224 ? -5.094 -9.258 -9.039 1 92.94 224 PHE A C 1
ATOM 1832 O O . PHE A 1 224 ? -5.301 -10.375 -8.562 1 92.94 224 PHE A O 1
ATOM 1839 N N . TRP A 1 225 ? -4.316 -8.375 -8.5 1 94.25 225 TRP A N 1
ATOM 1840 C CA . TRP A 1 225 ? -3.529 -8.719 -7.316 1 94.25 225 TRP A CA 1
ATOM 1841 C C . TRP A 1 225 ? -4.43 -8.953 -6.113 1 94.25 225 TRP A C 1
ATOM 1843 O O . TRP A 1 225 ? -4.148 -9.82 -5.277 1 94.25 225 TRP A O 1
ATOM 1853 N N . THR A 1 226 ? -5.465 -8.156 -6.035 1 91.94 226 THR A N 1
ATOM 1854 C CA . THR A 1 226 ? -6.414 -8.375 -4.949 1 91.94 226 THR A CA 1
ATOM 1855 C C . THR A 1 226 ? -7 -9.781 -5.012 1 91.94 226 THR A C 1
ATOM 1857 O O . THR A 1 226 ? -7.07 -10.477 -3.998 1 91.94 226 THR A O 1
ATOM 1860 N N . GLN A 1 227 ? -7.352 -10.188 -6.16 1 92.06 227 GLN A N 1
ATOM 1861 C CA . GLN A 1 227 ? -7.934 -11.516 -6.332 1 92.06 227 GLN A CA 1
ATOM 1862 C C . GLN A 1 227 ? -6.898 -12.609 -6.082 1 92.06 227 GLN A C 1
ATOM 1864 O O . GLN A 1 227 ? -7.203 -13.625 -5.457 1 92.06 227 GLN A O 1
ATOM 1869 N N . LEU A 1 228 ? -5.762 -12.406 -6.594 1 94.5 228 LEU A N 1
ATOM 1870 C CA . LEU A 1 228 ? -4.715 -13.406 -6.414 1 94.5 228 LEU A CA 1
ATOM 1871 C C . LEU A 1 228 ? -4.359 -13.562 -4.941 1 94.5 228 LEU A C 1
ATOM 1873 O O . LEU A 1 228 ? -4.234 -14.68 -4.441 1 94.5 228 LEU A O 1
ATOM 1877 N N . MET A 1 229 ? -4.16 -12.477 -4.262 1 94 229 MET A N 1
ATOM 1878 C CA . MET A 1 229 ? -3.822 -12.516 -2.842 1 94 229 MET A CA 1
ATOM 1879 C C . MET A 1 229 ? -4.949 -13.156 -2.033 1 94 229 MET A C 1
ATOM 1881 O O . MET A 1 229 ? -4.691 -13.891 -1.076 1 94 229 MET A O 1
ATOM 1885 N N . TYR A 1 230 ? -6.141 -12.789 -2.418 1 91.38 230 TYR A N 1
ATOM 1886 C CA . TYR A 1 230 ? -7.281 -13.43 -1.78 1 91.38 230 TYR A CA 1
ATOM 1887 C C . TYR A 1 230 ? -7.227 -14.945 -1.969 1 91.38 230 TYR A C 1
ATOM 1889 O O . TYR A 1 230 ? -7.457 -15.703 -1.022 1 91.38 230 TYR A O 1
ATOM 1897 N N . THR A 1 231 ? -6.93 -15.406 -3.135 1 93.06 231 THR A N 1
ATOM 1898 C CA . THR A 1 231 ? -6.848 -16.828 -3.443 1 93.06 231 THR A CA 1
ATOM 1899 C C . THR A 1 231 ? -5.746 -17.5 -2.627 1 93.06 231 THR A C 1
ATOM 1901 O O . THR A 1 231 ? -5.941 -18.578 -2.076 1 93.06 231 THR A O 1
ATOM 1904 N N . TYR A 1 232 ? -4.613 -16.828 -2.549 1 94.19 232 TYR A N 1
ATOM 1905 C CA . TYR A 1 232 ? -3.518 -17.344 -1.742 1 94.19 232 TYR A CA 1
ATOM 1906 C C . TYR A 1 232 ? -3.939 -17.516 -0.287 1 94.19 232 TYR A C 1
ATOM 1908 O O . TYR A 1 232 ? -3.617 -18.516 0.351 1 94.19 232 TYR A O 1
ATOM 1916 N N . ASN A 1 233 ? -4.637 -16.531 0.147 1 92.12 233 ASN A N 1
ATOM 1917 C CA . ASN A 1 233 ? -5.074 -16.562 1.539 1 92.12 233 ASN A CA 1
ATOM 1918 C C . ASN A 1 233 ? -6.074 -17.688 1.794 1 92.12 233 ASN A C 1
ATOM 1920 O O . ASN A 1 233 ? -5.918 -18.453 2.74 1 92.12 233 ASN A O 1
ATOM 1924 N N . VAL A 1 234 ? -7.035 -17.797 0.957 1 91.44 234 VAL A N 1
ATOM 1925 C CA . VAL A 1 234 ? -8.086 -18.797 1.118 1 91.44 234 VAL A CA 1
ATOM 1926 C C . VAL A 1 234 ? -7.488 -20.203 1.032 1 91.44 234 VAL A C 1
ATOM 1928 O O . VAL A 1 234 ? -7.91 -21.109 1.752 1 91.44 234 VAL A O 1
ATOM 1931 N N . GLU A 1 235 ? -6.516 -20.359 0.189 1 93.44 235 GLU A N 1
ATOM 1932 C CA . GLU A 1 235 ? -5.91 -21.672 -0.032 1 93.44 235 GLU A CA 1
ATOM 1933 C C . GLU A 1 235 ? -4.711 -21.875 0.889 1 93.44 235 GLU A C 1
ATOM 1935 O O . GLU A 1 235 ? -3.955 -22.844 0.718 1 93.44 235 GLU A O 1
ATOM 1940 N N . ARG A 1 236 ? -4.477 -20.953 1.79 1 93.25 236 ARG A N 1
ATOM 1941 C CA . ARG A 1 236 ? -3.438 -21.047 2.811 1 93.25 236 ARG A CA 1
ATOM 1942 C C . ARG A 1 236 ? -2.062 -21.234 2.178 1 93.25 236 ARG A C 1
ATOM 1944 O O . ARG A 1 236 ? -1.278 -22.078 2.619 1 93.25 236 ARG A O 1
ATOM 1951 N N . TYR A 1 237 ? -1.861 -20.625 1.052 1 93.19 237 TYR A N 1
ATOM 1952 C CA . TYR A 1 237 ? -0.581 -20.547 0.356 1 93.19 237 TYR A CA 1
ATOM 1953 C C . TYR A 1 237 ? -0.182 -21.906 -0.204 1 93.19 237 TYR A C 1
ATOM 1955 O O . TYR A 1 237 ? 1.004 -22.188 -0.404 1 93.19 237 TYR A O 1
ATOM 1963 N N . ASN A 1 238 ? -1.171 -22.719 -0.441 1 94.88 238 ASN A N 1
ATOM 1964 C CA . ASN A 1 238 ? -0.917 -24 -1.085 1 94.88 238 ASN A CA 1
ATOM 1965 C C . ASN A 1 238 ? -1.095 -23.922 -2.598 1 94.88 238 ASN A C 1
ATOM 1967 O O . ASN A 1 238 ? -1.789 -24.75 -3.195 1 94.88 238 ASN A O 1
ATOM 1971 N N . LEU A 1 239 ? -0.537 -22.891 -3.145 1 96.06 239 LEU A N 1
ATOM 1972 C CA . LEU A 1 239 ? -0.592 -22.641 -4.582 1 96.06 239 LEU A CA 1
ATOM 1973 C C . LEU A 1 239 ? 0.798 -22.734 -5.203 1 96.06 239 LEU A C 1
ATOM 1975 O O . LEU A 1 239 ? 1.793 -22.391 -4.562 1 96.06 239 LEU A O 1
ATOM 1979 N N . VAL A 1 240 ? 0.813 -23.266 -6.352 1 96.5 240 VAL A N 1
ATOM 1980 C CA . VAL A 1 240 ? 2.039 -23.359 -7.137 1 96.5 240 VAL A CA 1
ATOM 1981 C C . VAL A 1 240 ? 1.951 -22.422 -8.352 1 96.5 240 VAL A C 1
ATOM 1983 O O . VAL A 1 240 ? 0.934 -22.406 -9.047 1 96.5 240 VAL A O 1
ATOM 1986 N N . THR A 1 241 ? 2.986 -21.672 -8.539 1 96.81 241 THR A N 1
ATOM 1987 C CA . THR A 1 241 ? 3.057 -20.766 -9.688 1 96.81 241 THR A CA 1
ATOM 1988 C C . THR A 1 241 ? 4.16 -21.203 -10.648 1 96.81 241 THR A C 1
ATOM 1990 O O . THR A 1 241 ? 5.305 -21.406 -10.242 1 96.81 241 THR A O 1
ATOM 1993 N N . LEU A 1 242 ? 3.768 -21.375 -11.898 1 95.94 242 LEU A N 1
ATOM 1994 C CA . LEU A 1 242 ? 4.691 -21.797 -12.945 1 95.94 242 LEU A CA 1
ATOM 1995 C C . LEU A 1 242 ? 4.52 -20.938 -14.195 1 95.94 242 LEU A C 1
ATOM 1997 O O . LEU A 1 242 ? 3.443 -20.391 -14.438 1 95.94 242 LEU A O 1
ATOM 2001 N N . HIS A 1 243 ? 5.594 -20.844 -14.859 1 95.62 243 HIS A N 1
ATOM 2002 C CA . HIS A 1 243 ? 5.441 -20.281 -16.188 1 95.62 243 HIS A CA 1
ATOM 2003 C C . HIS A 1 243 ? 4.484 -21.109 -17.031 1 95.62 243 HIS A C 1
ATOM 2005 O O . HIS A 1 243 ? 4.473 -22.344 -16.938 1 95.62 243 HIS A O 1
ATOM 2011 N N . ARG A 1 244 ? 3.838 -20.469 -17.906 1 95.12 244 ARG A N 1
ATOM 2012 C CA . ARG A 1 244 ? 2.805 -21.109 -18.719 1 95.12 244 ARG A CA 1
ATOM 2013 C C . ARG A 1 244 ? 3.383 -22.25 -19.531 1 95.12 244 ARG A C 1
ATOM 2015 O O . ARG A 1 244 ? 2.787 -23.328 -19.609 1 95.12 244 ARG A O 1
ATOM 2022 N N . THR A 1 245 ? 4.504 -22.047 -20.109 1 94.75 245 THR A N 1
ATOM 2023 C CA . THR A 1 245 ? 5.137 -23.078 -20.938 1 94.75 245 THR A CA 1
ATOM 2024 C C . THR A 1 245 ? 5.59 -24.25 -20.078 1 94.75 245 THR A C 1
ATOM 2026 O O . THR A 1 245 ? 5.555 -25.391 -20.516 1 94.75 245 THR A O 1
ATOM 2029 N N . GLN A 1 246 ? 5.977 -23.969 -18.906 1 95.69 246 GLN A N 1
ATOM 2030 C CA . GLN A 1 246 ? 6.375 -25.047 -18 1 95.69 246 GLN A CA 1
ATOM 2031 C C . GLN A 1 246 ? 5.172 -25.875 -17.578 1 95.69 246 GLN A C 1
ATOM 2033 O O . GLN A 1 246 ? 5.246 -27.109 -17.531 1 95.69 246 GLN A O 1
ATOM 2038 N N . PHE A 1 247 ? 4.133 -25.203 -17.297 1 96.38 247 PHE A N 1
ATOM 2039 C CA . PHE A 1 247 ? 2.91 -25.906 -16.953 1 96.38 247 PHE A CA 1
ATOM 2040 C C . PHE A 1 247 ? 2.482 -26.828 -18.094 1 96.38 247 PHE A C 1
ATOM 2042 O O . PHE A 1 247 ? 2.184 -28 -17.875 1 96.38 247 PHE A O 1
ATOM 2049 N N . GLU A 1 248 ? 2.457 -26.266 -19.25 1 96.31 248 GLU A N 1
ATOM 2050 C CA . GLU A 1 248 ? 2.041 -27.031 -20.422 1 96.31 248 GLU A CA 1
ATOM 2051 C C . GLU A 1 248 ? 2.906 -28.281 -20.609 1 96.31 248 GLU A C 1
ATOM 2053 O O . GLU A 1 248 ? 2.393 -29.359 -20.891 1 96.31 248 GLU A O 1
ATOM 2058 N N . THR A 1 249 ? 4.164 -28.125 -20.422 1 96.19 249 THR A N 1
ATOM 2059 C CA . THR A 1 249 ? 5.102 -29.234 -20.594 1 96.19 249 THR A CA 1
ATOM 2060 C C . THR A 1 249 ? 4.875 -30.297 -19.516 1 96.19 249 THR A C 1
ATOM 2062 O O . THR A 1 249 ? 4.82 -31.484 -19.828 1 96.19 249 THR A O 1
ATOM 2065 N N . PHE A 1 250 ? 4.695 -29.891 -18.266 1 95.44 250 PHE A N 1
ATOM 2066 C CA . PHE A 1 250 ? 4.414 -30.828 -17.172 1 95.44 250 PHE A CA 1
ATOM 2067 C C . PHE A 1 250 ? 3.111 -31.578 -17.438 1 95.44 250 PHE A C 1
ATOM 2069 O O . PHE A 1 250 ? 3.047 -32.812 -17.266 1 95.44 250 PHE A O 1
ATOM 2076 N N . ALA A 1 251 ? 2.141 -30.797 -17.844 1 93.81 251 ALA A N 1
ATOM 2077 C CA . ALA A 1 251 ? 0.813 -31.375 -18.047 1 93.81 251 ALA A CA 1
ATOM 2078 C C . ALA A 1 251 ? 0.816 -32.344 -19.219 1 93.81 251 ALA A C 1
ATOM 2080 O O . ALA A 1 251 ? -0.032 -33.25 -19.297 1 93.81 251 ALA A O 1
ATOM 2081 N N . ALA A 1 252 ? 1.754 -32.125 -20.109 1 94.38 252 ALA A N 1
ATOM 2082 C CA . ALA A 1 252 ? 1.896 -33.031 -21.25 1 94.38 252 ALA A CA 1
ATOM 2083 C C . ALA A 1 252 ? 2.68 -34.281 -20.859 1 94.38 252 ALA A C 1
ATOM 2085 O O . ALA A 1 252 ? 2.814 -35.219 -21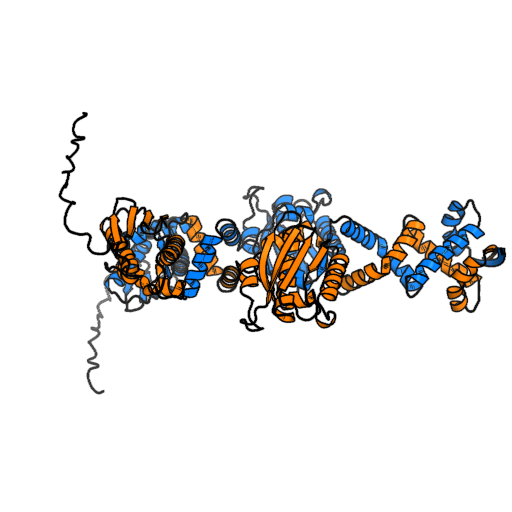.672 1 94.38 252 ALA A O 1
ATOM 2086 N N . GLY A 1 253 ? 3.225 -34.281 -19.672 1 91.06 253 GLY A N 1
ATOM 2087 C CA . GLY A 1 253 ? 3.965 -35.438 -19.188 1 91.06 253 GLY A CA 1
ATOM 2088 C C . GLY A 1 253 ? 5.457 -35.344 -19.438 1 91.06 253 GLY A C 1
ATOM 2089 O O . GLY A 1 253 ? 6.18 -36.344 -19.344 1 91.06 253 GLY A O 1
ATOM 2090 N N . GLU A 1 254 ? 5.887 -34.188 -19.781 1 94.38 254 GLU A N 1
ATOM 2091 C CA . GLU A 1 254 ? 7.305 -33.938 -20.031 1 94.38 254 GLU A CA 1
ATOM 2092 C C . GLU A 1 254 ? 7.906 -33.062 -18.953 1 94.38 254 GLU A C 1
ATOM 2094 O O . GLU A 1 254 ? 7.191 -32.531 -18.094 1 94.38 254 GLU A O 1
ATOM 2099 N N . VAL A 1 255 ? 9.195 -33 -18.906 1 96 255 VAL A N 1
ATOM 2100 C CA . VAL A 1 255 ? 9.883 -32.188 -17.922 1 96 255 VAL A CA 1
ATOM 2101 C C . VAL A 1 255 ? 10.438 -30.922 -18.594 1 96 255 VAL A C 1
ATOM 2103 O O . VAL A 1 255 ? 11.281 -31.016 -19.484 1 96 255 VAL A O 1
ATOM 2106 N N . PRO A 1 256 ? 9.992 -29.797 -18.234 1 96.06 256 PRO A N 1
ATOM 2107 C CA . PRO A 1 256 ? 10.477 -28.562 -18.844 1 96.06 256 PRO A CA 1
ATOM 2108 C C . PRO A 1 256 ? 11.891 -28.203 -18.391 1 96.06 256 PRO A C 1
ATOM 2110 O O . PRO A 1 256 ? 12.398 -28.766 -17.422 1 96.06 256 PRO A O 1
ATOM 2113 N N . ASN A 1 257 ? 12.492 -27.312 -19.172 1 95.12 257 ASN A N 1
ATOM 2114 C CA . ASN A 1 257 ? 13.766 -26.734 -18.797 1 95.12 257 ASN A CA 1
ATOM 2115 C C . ASN A 1 257 ? 13.578 -25.359 -18.125 1 95.12 257 ASN A C 1
ATOM 2117 O O . ASN A 1 257 ? 13.172 -24.406 -18.781 1 95.12 257 ASN A O 1
ATOM 2121 N N . PRO A 1 258 ? 13.914 -25.266 -16.859 1 94.94 258 PRO A N 1
ATOM 2122 C CA . PRO A 1 258 ? 13.641 -24.031 -16.125 1 94.94 258 PRO A CA 1
ATOM 2123 C C . PRO A 1 258 ? 14.773 -23.016 -16.219 1 94.94 258 PRO A C 1
ATOM 2125 O O . PRO A 1 258 ? 14.664 -21.906 -15.688 1 94.94 258 PRO A O 1
ATOM 2128 N N . THR A 1 259 ? 15.828 -23.219 -16.859 1 95 259 THR A N 1
ATOM 2129 C CA . THR A 1 259 ? 17.062 -22.453 -16.828 1 95 259 THR A CA 1
ATOM 2130 C C . THR A 1 259 ? 16.828 -21.016 -17.312 1 95 259 THR A C 1
ATOM 2132 O O . THR A 1 259 ? 17.297 -20.062 -16.703 1 95 259 THR A O 1
ATOM 2135 N N . LYS A 1 260 ? 16.047 -20.875 -18.375 1 92.25 260 LYS A N 1
ATOM 2136 C CA . LYS A 1 260 ? 15.828 -19.562 -18.984 1 92.25 260 LYS A CA 1
ATOM 2137 C C . LYS A 1 260 ? 15.047 -18.641 -18.047 1 92.25 260 LYS A C 1
ATOM 2139 O O . LYS A 1 260 ? 15.289 -17.438 -18.016 1 92.25 260 LYS A O 1
ATOM 2144 N N . ILE A 1 261 ? 14.141 -19.219 -17.406 1 91.44 261 ILE A N 1
ATOM 2145 C CA . ILE A 1 261 ? 13.328 -18.438 -16.469 1 91.44 261 ILE A CA 1
ATOM 2146 C C . ILE A 1 261 ? 14.211 -17.906 -15.344 1 91.44 261 ILE A C 1
ATOM 2148 O O . ILE A 1 261 ? 14.117 -16.734 -14.961 1 91.44 261 ILE A O 1
ATOM 2152 N N . LEU A 1 262 ? 15.016 -18.75 -14.789 1 93.38 262 LEU A N 1
ATOM 2153 C CA . LEU A 1 262 ? 15.93 -18.359 -13.719 1 93.38 262 LEU A CA 1
ATOM 2154 C C . LEU A 1 262 ? 16.906 -17.281 -14.203 1 93.38 262 LEU A C 1
ATOM 2156 O O . LEU A 1 262 ? 17.188 -16.328 -13.484 1 93.38 262 LEU A O 1
ATOM 2160 N N . GLU A 1 263 ? 17.406 -17.438 -15.414 1 94.75 263 GLU A N 1
ATOM 2161 C CA . GLU A 1 263 ? 18.328 -16.484 -15.992 1 94.75 263 GLU A CA 1
ATOM 2162 C C . GLU A 1 263 ? 17.688 -15.102 -16.141 1 94.75 263 GLU A C 1
ATOM 2164 O O . GLU A 1 263 ? 18.344 -14.086 -15.898 1 94.75 263 GLU A O 1
ATOM 2169 N N . ARG A 1 264 ? 16.484 -15.055 -16.578 1 91.69 264 ARG A N 1
ATOM 2170 C CA . ARG A 1 264 ? 15.773 -13.789 -16.734 1 91.69 264 ARG A CA 1
ATOM 2171 C C . ARG A 1 264 ? 15.555 -13.125 -15.375 1 91.69 264 ARG A C 1
ATOM 2173 O O . ARG A 1 264 ? 15.672 -11.906 -15.25 1 91.69 264 ARG A O 1
ATOM 2180 N N . LEU A 1 265 ? 15.25 -13.914 -14.414 1 90.25 265 LEU A N 1
ATOM 2181 C CA . LEU A 1 265 ? 14.984 -13.391 -13.078 1 90.25 265 LEU A CA 1
ATOM 2182 C C . LEU A 1 265 ? 16.25 -12.836 -12.445 1 90.25 265 LEU A C 1
ATOM 2184 O O . LEU A 1 265 ? 16.203 -11.828 -11.742 1 90.25 265 LEU A O 1
ATOM 2188 N N . CYS A 1 266 ? 17.328 -13.484 -12.711 1 90.06 266 CYS A N 1
ATOM 2189 C CA . CYS A 1 266 ? 18.578 -13.07 -12.094 1 90.06 266 CYS A CA 1
ATOM 2190 C C . CYS A 1 266 ? 19.375 -12.156 -13.023 1 90.06 266 CYS A C 1
ATOM 2192 O O . CYS A 1 266 ? 20.344 -11.531 -12.609 1 90.06 266 CYS A O 1
ATOM 2194 N N . LYS A 1 267 ? 19.047 -12.047 -14.305 1 88.25 267 LYS A N 1
ATOM 2195 C CA . LYS A 1 267 ? 19.703 -11.234 -15.32 1 88.25 267 LYS A CA 1
ATOM 2196 C C . LYS A 1 267 ? 21.141 -11.672 -15.523 1 88.25 267 LYS A C 1
ATOM 2198 O O . LYS A 1 267 ? 22.047 -10.836 -15.672 1 88.25 267 LYS A O 1
ATOM 2203 N N . GLN A 1 268 ? 21.391 -12.938 -15.367 1 92.44 268 GLN A N 1
ATOM 2204 C CA . GLN A 1 268 ? 22.688 -13.555 -15.547 1 92.44 268 GLN A CA 1
ATOM 2205 C C . GLN A 1 268 ? 22.562 -15 -16.031 1 92.44 268 GLN A C 1
ATOM 2207 O O . GLN A 1 268 ? 21.609 -15.703 -15.648 1 92.44 268 GLN A O 1
ATOM 2212 N N . SER A 1 269 ? 23.516 -15.367 -16.812 1 94.62 269 SER A N 1
ATOM 2213 C CA . SER A 1 269 ? 23.5 -16.75 -17.297 1 94.62 269 SER A CA 1
ATOM 2214 C C . SER A 1 269 ? 23.875 -17.719 -16.188 1 94.62 269 SER A C 1
ATOM 2216 O O . SER A 1 269 ? 24.766 -17.453 -15.383 1 94.62 269 SER A O 1
ATOM 2218 N N . VAL A 1 270 ? 23.203 -18.797 -16.188 1 94.31 270 VAL A N 1
ATOM 2219 C CA . VAL A 1 270 ? 23.391 -19.797 -15.148 1 94.31 270 VAL A CA 1
ATOM 2220 C C . VAL A 1 270 ? 24.812 -20.359 -15.211 1 94.31 270 VAL A C 1
ATOM 2222 O O . VAL A 1 270 ? 25.422 -20.641 -14.18 1 94.31 270 VAL A O 1
ATOM 2225 N N . ASN A 1 271 ? 25.375 -20.469 -16.359 1 93.38 271 ASN A N 1
ATOM 2226 C CA . ASN A 1 271 ? 26.703 -21.047 -16.547 1 93.38 271 ASN A CA 1
ATOM 2227 C C . ASN A 1 271 ? 27.797 -20.109 -16.062 1 93.38 271 ASN A C 1
ATOM 2229 O O . ASN A 1 271 ? 28.922 -20.547 -15.812 1 93.38 271 ASN A O 1
ATOM 2233 N N . GLU A 1 272 ? 27.469 -18.875 -15.914 1 93.69 272 GLU A N 1
ATOM 2234 C CA . GLU A 1 272 ? 28.453 -17.875 -15.492 1 93.69 272 GLU A CA 1
ATOM 2235 C C . GLU A 1 272 ? 28.344 -17.594 -13.992 1 93.69 272 GLU A C 1
ATOM 2237 O O . GLU A 1 272 ? 29.203 -16.938 -13.414 1 93.69 272 GLU A O 1
ATOM 2242 N N . MET A 1 273 ? 27.438 -18.156 -13.359 1 93.44 273 MET A N 1
ATOM 2243 C CA . MET A 1 273 ? 27.188 -17.875 -11.945 1 93.44 273 MET A CA 1
ATOM 2244 C C . MET A 1 273 ? 28 -18.781 -11.047 1 93.44 273 MET A C 1
ATOM 2246 O O . MET A 1 273 ? 28.156 -19.984 -11.336 1 93.44 273 MET A O 1
ATOM 2250 N N . ALA A 1 274 ? 28.484 -18.172 -10.008 1 93.62 274 ALA A N 1
ATOM 2251 C CA . ALA A 1 274 ? 29.078 -19.016 -8.977 1 93.62 274 ALA A CA 1
ATOM 2252 C C . ALA A 1 274 ? 28.016 -19.891 -8.305 1 93.62 274 ALA A C 1
ATOM 2254 O O . ALA A 1 274 ? 26.875 -19.453 -8.117 1 93.62 274 ALA A O 1
ATOM 2255 N N . LEU A 1 275 ? 28.406 -21.109 -7.922 1 94.81 275 LEU A N 1
ATOM 2256 C CA . LEU A 1 275 ? 27.469 -22.078 -7.371 1 94.81 275 LEU A CA 1
ATOM 2257 C C . LEU A 1 275 ? 26.734 -21.5 -6.168 1 94.81 275 LEU A C 1
ATOM 2259 O O . LEU A 1 275 ? 25.5 -21.578 -6.086 1 94.81 275 LEU A O 1
ATOM 2263 N N . PRO A 1 276 ? 27.422 -20.828 -5.219 1 94.88 276 PRO A N 1
ATOM 2264 C CA . PRO A 1 276 ? 26.703 -20.281 -4.074 1 94.88 276 PRO A CA 1
ATOM 2265 C C . PRO A 1 276 ? 25.641 -19.25 -4.484 1 94.88 276 PRO A C 1
ATOM 2267 O O . PRO A 1 276 ? 24.547 -19.234 -3.916 1 94.88 276 PRO A O 1
ATOM 2270 N N . ASP A 1 277 ? 25.922 -18.438 -5.434 1 94.75 277 ASP A N 1
ATOM 2271 C CA . ASP A 1 277 ? 24.969 -17.438 -5.922 1 94.75 277 ASP A CA 1
ATOM 2272 C C . ASP A 1 277 ? 23.766 -18.109 -6.57 1 94.75 277 ASP A C 1
ATOM 2274 O O . ASP A 1 277 ? 22.625 -17.703 -6.34 1 94.75 277 ASP A O 1
ATOM 2278 N N . LEU A 1 278 ? 24.078 -19.062 -7.352 1 96.12 278 LEU A N 1
ATOM 2279 C CA . LEU A 1 278 ? 23 -19.797 -8.008 1 96.12 278 LEU A CA 1
ATOM 2280 C C . LEU A 1 278 ? 22.062 -20.406 -6.988 1 96.12 278 LEU A C 1
ATOM 2282 O O . LEU A 1 278 ? 20.844 -20.359 -7.148 1 96.12 278 LEU A O 1
ATOM 2286 N N . LEU A 1 279 ? 22.641 -21.031 -5.969 1 96.75 279 LEU A N 1
ATOM 2287 C CA . LEU A 1 279 ? 21.828 -21.703 -4.957 1 96.75 279 LEU A CA 1
ATOM 2288 C C . LEU A 1 279 ? 20.938 -20.703 -4.23 1 96.75 279 LEU A C 1
ATOM 2290 O O . LEU A 1 279 ? 19.781 -21.016 -3.896 1 96.75 279 LEU A O 1
ATOM 2294 N N . MET A 1 280 ? 21.406 -19.547 -4.02 1 95 280 MET A N 1
ATOM 2295 C CA . MET A 1 280 ? 20.625 -18.516 -3.369 1 95 280 MET A CA 1
ATOM 2296 C C . MET A 1 280 ? 19.469 -18.062 -4.258 1 95 280 MET A C 1
ATOM 2298 O O . MET A 1 280 ? 18.344 -17.891 -3.777 1 95 280 MET A O 1
ATOM 2302 N N . TYR A 1 281 ? 19.719 -17.875 -5.508 1 94.12 281 TYR A N 1
ATOM 2303 C CA . TYR A 1 281 ? 18.672 -17.5 -6.449 1 94.12 281 TYR A CA 1
ATOM 2304 C C . TYR A 1 281 ? 17.656 -18.609 -6.598 1 94.12 281 TYR A C 1
ATOM 2306 O O . TYR A 1 281 ? 16.453 -18.344 -6.68 1 94.12 281 TYR A O 1
ATOM 2314 N N . PHE A 1 282 ? 18.219 -19.797 -6.66 1 96.06 282 PHE A N 1
ATOM 2315 C CA . PHE A 1 282 ? 17.375 -20.984 -6.73 1 96.06 282 PHE A CA 1
ATOM 2316 C C . PHE A 1 282 ? 16.375 -21.016 -5.578 1 96.06 282 PHE A C 1
ATOM 2318 O O . PHE A 1 282 ? 15.18 -21.172 -5.793 1 96.06 282 PHE A O 1
ATOM 2325 N N . ARG A 1 283 ? 16.859 -20.859 -4.449 1 96.06 283 ARG A N 1
ATOM 2326 C CA . ARG A 1 283 ? 16.016 -20.859 -3.254 1 96.06 283 ARG A CA 1
ATOM 2327 C C . ARG A 1 283 ? 14.977 -19.75 -3.324 1 96.06 283 ARG A C 1
ATOM 2329 O O . ARG A 1 283 ? 13.789 -19.984 -3.068 1 96.06 283 ARG A O 1
ATOM 2336 N N . LYS A 1 284 ? 15.406 -18.609 -3.65 1 92.31 284 LYS A N 1
ATOM 2337 C CA . LYS A 1 284 ? 14.508 -17.453 -3.711 1 92.31 284 LYS A CA 1
ATOM 2338 C C . LYS A 1 284 ? 13.383 -17.688 -4.715 1 92.31 284 LYS A C 1
ATOM 2340 O O . LYS A 1 284 ? 12.219 -17.406 -4.422 1 92.31 284 LYS A O 1
ATOM 2345 N N . MET A 1 285 ? 13.695 -18.172 -5.781 1 92.69 285 MET A N 1
ATOM 2346 C CA . MET A 1 285 ? 12.734 -18.344 -6.859 1 92.69 285 MET A CA 1
ATOM 2347 C C . MET A 1 285 ? 11.688 -19.406 -6.492 1 92.69 285 MET A C 1
ATOM 2349 O O . MET A 1 285 ? 10.484 -19.156 -6.59 1 92.69 285 MET A O 1
ATOM 2353 N N . TYR A 1 286 ? 12.164 -20.484 -6.066 1 94.94 286 TYR A N 1
ATOM 2354 C CA . TYR A 1 286 ? 11.234 -21.609 -5.93 1 94.94 286 TYR A CA 1
ATOM 2355 C C . TYR A 1 286 ? 10.477 -21.531 -4.613 1 94.94 286 TYR A C 1
ATOM 2357 O O . TYR A 1 286 ? 9.414 -22.141 -4.465 1 94.94 286 TYR A O 1
ATOM 2365 N N . LEU A 1 287 ? 10.961 -20.75 -3.645 1 94.25 287 LEU A N 1
ATOM 2366 C CA . LEU A 1 287 ? 10.133 -20.438 -2.484 1 94.25 287 LEU A CA 1
ATOM 2367 C C . LEU A 1 287 ? 9.016 -19.469 -2.857 1 94.25 287 LEU A C 1
ATOM 2369 O O . LEU A 1 287 ? 7.895 -19.594 -2.361 1 94.25 287 LEU A O 1
ATOM 2373 N N . ALA A 1 288 ? 9.289 -18.594 -3.721 1 91.12 288 ALA A N 1
ATOM 2374 C CA . ALA A 1 288 ? 8.289 -17.625 -4.16 1 91.12 288 ALA A CA 1
ATOM 2375 C C . ALA A 1 288 ? 7.203 -18.297 -4.996 1 91.12 288 ALA A C 1
ATOM 2377 O O . ALA A 1 288 ? 6.027 -17.938 -4.895 1 91.12 288 ALA A O 1
ATOM 2378 N N . THR A 1 289 ? 7.574 -19.234 -5.816 1 93.31 289 THR A N 1
ATOM 2379 C CA . THR A 1 289 ? 6.609 -19.906 -6.688 1 93.31 289 THR A CA 1
ATOM 2380 C C . THR A 1 289 ? 5.891 -21.031 -5.938 1 93.31 289 THR A C 1
ATOM 2382 O O . THR A 1 289 ? 4.91 -21.578 -6.434 1 93.31 289 THR A O 1
ATOM 2385 N N . GLN A 1 290 ? 6.418 -21.359 -4.844 1 94.31 290 GLN A N 1
ATOM 2386 C CA . GLN A 1 290 ? 5.859 -22.375 -3.955 1 94.31 290 GLN A CA 1
ATOM 2387 C C . GLN A 1 290 ? 5.781 -23.734 -4.648 1 94.31 290 GLN A C 1
ATOM 2389 O O . GLN A 1 290 ? 4.883 -24.531 -4.363 1 94.31 290 GLN A O 1
ATOM 2394 N N . LEU A 1 291 ? 6.621 -23.891 -5.609 1 94.5 291 LEU A N 1
ATOM 2395 C CA . LEU A 1 291 ? 6.711 -25.219 -6.207 1 94.5 291 LEU A CA 1
ATOM 2396 C C . LEU A 1 291 ? 7.117 -26.25 -5.164 1 94.5 291 LEU A C 1
ATOM 2398 O O . LEU A 1 291 ? 6.754 -27.422 -5.281 1 94.5 291 LEU A O 1
ATOM 2402 N N . VAL A 1 292 ? 7.895 -25.766 -4.207 1 95.12 292 VAL A N 1
ATOM 2403 C CA . VAL A 1 292 ? 8.32 -26.609 -3.096 1 95.12 292 VAL A CA 1
ATOM 2404 C C . VAL A 1 292 ? 8.016 -25.922 -1.77 1 95.12 292 VAL A C 1
ATOM 2406 O O . VAL A 1 292 ? 7.637 -24.75 -1.746 1 95.12 292 VAL A O 1
ATOM 2409 N N . LYS A 1 293 ? 8.125 -26.656 -0.676 1 94.38 293 LYS A N 1
ATOM 2410 C CA . LYS A 1 293 ? 7.734 -26.141 0.632 1 94.38 293 LYS A CA 1
ATOM 2411 C C . LYS A 1 293 ? 8.875 -25.344 1.276 1 94.38 293 LYS A C 1
ATOM 2413 O O . LYS A 1 293 ? 8.641 -24.328 1.932 1 94.38 293 LYS A O 1
ATOM 2418 N N . ASN A 1 294 ? 9.977 -25.891 1.209 1 96 294 ASN A N 1
ATOM 2419 C CA . ASN A 1 294 ? 11.141 -25.25 1.809 1 96 294 ASN A CA 1
ATOM 2420 C C . ASN A 1 294 ? 12.438 -25.688 1.128 1 96 294 ASN A C 1
ATOM 2422 O O . ASN A 1 294 ? 12.477 -26.719 0.467 1 96 294 ASN A O 1
ATOM 2426 N N . ILE A 1 295 ? 13.414 -24.844 1.21 1 97.5 295 ILE A N 1
ATOM 2427 C CA . ILE A 1 295 ? 14.734 -25.125 0.653 1 97.5 295 ILE A CA 1
ATOM 2428 C C . ILE A 1 295 ? 15.812 -24.75 1.662 1 97.5 295 ILE A C 1
ATOM 2430 O O . ILE A 1 295 ? 15.844 -23.625 2.158 1 97.5 295 ILE A O 1
ATOM 2434 N N . GLU A 1 296 ? 16.625 -25.656 1.992 1 97.56 296 GLU A N 1
ATOM 2435 C CA . GLU A 1 296 ? 17.797 -25.406 2.836 1 97.56 296 GLU A CA 1
ATOM 2436 C C . GLU A 1 296 ? 19.094 -25.516 2.031 1 97.56 296 GLU A C 1
ATOM 2438 O O . GLU A 1 296 ? 19.234 -26.422 1.195 1 97.56 296 GLU A O 1
ATOM 2443 N N . ILE A 1 297 ? 19.938 -24.609 2.258 1 97.44 297 ILE A N 1
ATOM 2444 C CA . ILE A 1 297 ? 21.188 -24.562 1.483 1 97.44 297 ILE A CA 1
ATOM 2445 C C . ILE A 1 297 ? 22.375 -24.703 2.418 1 97.44 297 ILE A C 1
ATOM 2447 O O . ILE A 1 297 ? 22.438 -24.047 3.469 1 97.44 297 ILE A O 1
ATOM 2451 N N . GLY A 1 298 ? 23.266 -25.594 2.143 1 95.25 298 GLY A N 1
ATOM 2452 C CA . GLY A 1 298 ? 24.594 -25.641 2.727 1 95.25 298 GLY A CA 1
ATOM 2453 C C . GLY A 1 298 ? 25.672 -25 1.859 1 95.25 298 GLY A C 1
ATOM 2454 O O . GLY A 1 298 ? 25.859 -25.391 0.706 1 95.25 298 GLY A O 1
ATOM 2455 N N . LEU A 1 299 ? 26.406 -24.047 2.387 1 94.31 299 LEU A N 1
ATOM 2456 C CA . LEU A 1 299 ? 27.344 -23.297 1.557 1 94.31 299 LEU A CA 1
ATOM 2457 C C . LEU A 1 299 ? 28.781 -23.578 1.96 1 94.31 299 LEU A C 1
ATOM 2459 O O . LEU A 1 299 ? 29.688 -22.797 1.642 1 94.31 299 LEU A O 1
ATOM 2463 N N . GLU A 1 300 ? 28.984 -24.625 2.688 1 91.19 300 GLU A N 1
ATOM 2464 C CA . GLU A 1 300 ? 30.375 -24.969 2.984 1 91.19 300 GLU A CA 1
ATOM 2465 C C . GLU A 1 300 ? 31.172 -25.219 1.705 1 91.19 300 GLU A C 1
ATOM 2467 O O . GLU A 1 300 ? 30.781 -26.062 0.89 1 91.19 300 GLU A O 1
ATOM 2472 N N . PRO A 1 301 ? 32.344 -24.469 1.564 1 88.44 301 PRO A N 1
ATOM 2473 C CA . PRO A 1 301 ? 33.094 -24.609 0.323 1 88.44 301 PRO A CA 1
ATOM 2474 C C . PRO A 1 301 ? 33.531 -26.047 0.05 1 88.44 301 PRO A C 1
ATOM 2476 O O . PRO A 1 301 ? 34.125 -26.688 0.911 1 88.44 301 PRO A O 1
ATOM 2479 N N . GLY A 1 302 ? 33.156 -26.594 -1.071 1 86 302 GLY A N 1
ATOM 2480 C CA . GLY A 1 302 ? 33.531 -27.938 -1.48 1 86 302 GLY A CA 1
ATOM 2481 C C . GLY A 1 302 ? 32.5 -28.984 -1.076 1 86 302 GLY A C 1
ATOM 2482 O O . GLY A 1 302 ? 32.594 -30.141 -1.469 1 86 302 GLY A O 1
ATOM 2483 N N . ASP A 1 303 ? 31.609 -28.594 -0.165 1 90.19 303 ASP A N 1
ATOM 2484 C CA . ASP A 1 303 ? 30.547 -29.469 0.289 1 90.19 303 ASP A CA 1
ATOM 2485 C C . ASP A 1 303 ? 29.188 -28.781 0.235 1 90.19 303 ASP A C 1
ATOM 2487 O O . ASP A 1 303 ? 28.453 -28.766 1.222 1 90.19 303 ASP A O 1
ATOM 2491 N N . GLU A 1 304 ? 28.984 -28.062 -0.851 1 95.44 304 GLU A N 1
ATOM 2492 C CA . GLU A 1 304 ? 27.719 -27.359 -1.012 1 95.44 304 GLU A CA 1
ATOM 2493 C C . GLU A 1 304 ? 26.562 -28.328 -1.224 1 95.44 304 GLU A C 1
ATOM 2495 O O . GLU A 1 304 ? 26.734 -29.391 -1.824 1 95.44 304 GLU A O 1
ATOM 2500 N N . SER A 1 305 ? 25.438 -28.016 -0.704 1 96.62 305 SER A N 1
ATOM 2501 C CA . SER A 1 305 ? 24.266 -28.891 -0.869 1 96.62 305 SER A CA 1
ATOM 2502 C C . SER A 1 305 ? 22.969 -28.078 -0.879 1 96.62 305 SER A C 1
ATOM 2504 O O . SER A 1 305 ? 22.938 -26.953 -0.378 1 96.62 305 SER A O 1
ATOM 2506 N N . VAL A 1 306 ? 22 -28.609 -1.475 1 97.62 306 VAL A N 1
ATOM 2507 C CA . VAL A 1 306 ? 20.641 -28.062 -1.465 1 97.62 306 VAL A CA 1
ATOM 2508 C C . VAL A 1 306 ? 19.641 -29.141 -1.093 1 97.62 306 VAL A C 1
ATOM 2510 O O . VAL A 1 306 ? 19.641 -30.219 -1.691 1 97.62 306 VAL A O 1
ATOM 2513 N N . THR A 1 307 ? 18.875 -28.891 -0.045 1 97.88 307 THR A N 1
ATOM 2514 C CA . THR A 1 307 ? 17.812 -29.797 0.367 1 97.88 307 THR A CA 1
ATOM 2515 C C . THR A 1 307 ? 16.438 -29.188 0.082 1 97.88 307 THR A C 1
ATOM 2517 O O . THR A 1 307 ? 16.094 -28.141 0.653 1 97.88 307 THR A O 1
ATOM 2520 N N . ILE A 1 308 ? 15.711 -29.781 -0.771 1 98.06 308 ILE A N 1
ATOM 2521 C CA . ILE A 1 308 ? 14.398 -29.312 -1.193 1 98.06 308 ILE A CA 1
ATOM 2522 C C . ILE A 1 308 ? 13.312 -30.125 -0.49 1 98.06 308 ILE A C 1
ATOM 2524 O O . ILE A 1 308 ? 13.242 -31.344 -0.648 1 98.06 308 ILE A O 1
ATOM 2528 N N . PHE A 1 309 ? 12.5 -29.516 0.309 1 97.62 309 PHE A N 1
ATOM 2529 C CA . PHE A 1 309 ? 11.383 -30.156 0.985 1 97.62 309 PHE A CA 1
ATOM 2530 C C . PHE A 1 309 ? 10.094 -29.984 0.192 1 97.62 309 PHE A C 1
ATOM 2532 O O . PHE A 1 309 ? 9.766 -28.875 -0.236 1 97.62 309 PHE A O 1
ATOM 2539 N N . HIS A 1 310 ? 9.391 -31.047 -0.074 1 95.38 310 HIS A N 1
ATOM 2540 C CA . HIS A 1 310 ? 8.141 -31.016 -0.816 1 95.38 310 HIS A CA 1
ATOM 2541 C C . HIS A 1 310 ? 7.102 -31.938 -0.187 1 95.38 310 HIS A C 1
ATOM 2543 O O . HIS A 1 310 ? 7.434 -32.75 0.678 1 95.38 310 HIS A O 1
ATOM 2549 N N . ASP A 1 311 ? 5.84 -31.844 -0.58 1 92.94 311 ASP A N 1
ATOM 2550 C CA . ASP A 1 311 ? 4.762 -32.688 -0.05 1 92.94 311 ASP A CA 1
ATOM 2551 C C . ASP A 1 311 ? 4.062 -33.438 -1.168 1 92.94 311 ASP A C 1
ATOM 2553 O O . ASP A 1 311 ? 2.883 -33.781 -1.05 1 92.94 311 ASP A O 1
ATOM 2557 N N . PHE A 1 312 ? 4.711 -33.594 -2.219 1 95.06 312 PHE A N 1
ATOM 2558 C CA . PHE A 1 312 ? 4.121 -34.375 -3.307 1 95.06 312 PHE A CA 1
ATOM 2559 C C . PHE A 1 312 ? 4.105 -35.844 -2.971 1 95.06 312 PHE A C 1
ATOM 2561 O O . PHE A 1 312 ? 5.008 -36.344 -2.297 1 95.06 312 PHE A O 1
ATOM 2568 N N . LYS A 1 313 ? 3.152 -36.531 -3.459 1 94.19 313 LYS A N 1
ATOM 2569 C CA . LYS A 1 313 ? 2.996 -37.969 -3.143 1 94.19 313 LYS A CA 1
ATOM 2570 C C . LYS A 1 313 ? 3.244 -38.812 -4.375 1 94.19 313 LYS A C 1
ATOM 2572 O O . LYS A 1 313 ? 3.713 -39.969 -4.254 1 94.19 313 LYS A O 1
ATOM 2577 N N . ASN A 1 314 ? 2.959 -38.312 -5.512 1 94.69 314 ASN A N 1
ATOM 2578 C CA . ASN A 1 314 ? 3.098 -39.062 -6.75 1 94.69 314 ASN A CA 1
ATOM 2579 C C . ASN A 1 314 ? 4.562 -39.25 -7.145 1 94.69 314 ASN A C 1
ATOM 2581 O O . ASN A 1 314 ? 5.258 -38.25 -7.395 1 94.69 314 ASN A O 1
ATOM 2585 N N . GLU A 1 315 ? 5.008 -40.438 -7.305 1 93.69 315 GLU A N 1
ATOM 2586 C CA . GLU A 1 315 ? 6.414 -40.719 -7.562 1 93.69 315 GLU A CA 1
ATOM 2587 C C . GLU A 1 315 ? 6.855 -40.188 -8.922 1 93.69 315 GLU A C 1
ATOM 2589 O O . GLU A 1 315 ? 7.996 -39.75 -9.078 1 93.69 315 GLU A O 1
ATOM 2594 N N . LYS A 1 316 ? 5.953 -40.281 -9.836 1 93.75 316 LYS A N 1
ATOM 2595 C CA . LYS A 1 316 ? 6.277 -39.75 -11.164 1 93.75 316 LYS A CA 1
ATOM 2596 C C . LYS A 1 316 ? 6.574 -38.25 -11.109 1 93.75 316 LYS A C 1
ATOM 2598 O O . LYS A 1 316 ? 7.496 -37.781 -11.766 1 93.75 316 LYS A O 1
ATOM 2603 N N . VAL A 1 317 ? 5.793 -37.625 -10.367 1 95.25 317 VAL A N 1
ATOM 2604 C CA . VAL A 1 317 ? 5.953 -36.156 -10.227 1 95.25 317 VAL A CA 1
ATOM 2605 C C . VAL A 1 317 ? 7.262 -35.875 -9.5 1 95.25 317 VAL A C 1
ATOM 2607 O O . VAL A 1 317 ? 7.992 -34.938 -9.891 1 95.25 317 VAL A O 1
ATOM 2610 N N . ILE A 1 318 ? 7.57 -36.562 -8.438 1 96.25 318 ILE A N 1
ATOM 2611 C CA . ILE A 1 318 ? 8.797 -36.375 -7.676 1 96.25 318 ILE A CA 1
ATOM 2612 C C . ILE A 1 318 ? 10.008 -36.562 -8.586 1 96.25 318 ILE A C 1
ATOM 2614 O O . ILE A 1 318 ? 10.938 -35.75 -8.57 1 96.25 318 ILE A O 1
ATOM 2618 N N . ASN A 1 319 ? 9.945 -37.594 -9.398 1 95.44 319 ASN A N 1
ATOM 2619 C CA . ASN A 1 319 ? 11.031 -37.844 -10.336 1 95.44 319 ASN A CA 1
ATOM 2620 C C . ASN A 1 319 ? 11.164 -36.719 -11.359 1 95.44 319 ASN A C 1
ATOM 2622 O O . ASN A 1 319 ? 12.273 -36.344 -11.742 1 95.44 319 ASN A O 1
ATOM 2626 N N . SER A 1 320 ? 10.023 -36.312 -11.852 1 95.75 320 SER A N 1
ATOM 2627 C CA . SER A 1 320 ? 10.031 -35.188 -12.797 1 95.75 320 SER A CA 1
ATOM 2628 C C . SER A 1 320 ? 10.664 -33.938 -12.18 1 95.75 320 SER A C 1
ATOM 2630 O O . SER A 1 320 ? 11.367 -33.188 -12.859 1 95.75 320 SER A O 1
ATOM 2632 N N . LEU A 1 321 ? 10.406 -33.719 -10.898 1 96.94 321 LEU A N 1
ATOM 2633 C CA . LEU A 1 321 ? 10.969 -32.562 -10.211 1 96.94 321 LEU A CA 1
ATOM 2634 C C . LEU A 1 321 ? 12.484 -32.719 -10.055 1 96.94 321 LEU A C 1
ATOM 2636 O O . LEU A 1 321 ? 13.219 -31.734 -10.18 1 96.94 321 LEU A O 1
ATOM 2640 N N . VAL A 1 322 ? 12.883 -33.875 -9.734 1 96.75 322 VAL A N 1
ATOM 2641 C CA . VAL A 1 322 ? 14.312 -34.125 -9.625 1 96.75 322 VAL A CA 1
ATOM 2642 C C . VAL A 1 322 ? 15 -33.781 -10.945 1 96.75 322 VAL A C 1
ATOM 2644 O O . VAL A 1 322 ? 16.016 -33.062 -10.953 1 96.75 322 VAL A O 1
ATOM 2647 N N . GLU A 1 323 ? 14.414 -34.281 -12.023 1 97.06 323 GLU A N 1
ATOM 2648 C CA . GLU A 1 323 ? 14.969 -34 -13.344 1 97.06 323 GLU A CA 1
ATOM 2649 C C . GLU A 1 323 ? 14.898 -32.531 -13.656 1 97.06 323 GLU A C 1
ATOM 2651 O O . GLU A 1 323 ? 15.844 -31.953 -14.219 1 97.06 323 GLU A O 1
ATOM 2656 N N . TYR A 1 324 ? 13.805 -31.938 -13.305 1 97.44 324 TYR A N 1
ATOM 2657 C CA . TYR A 1 324 ? 13.555 -30.516 -13.523 1 97.44 324 TYR A CA 1
ATOM 2658 C C . TYR A 1 324 ? 14.641 -29.672 -12.875 1 97.44 324 TYR A C 1
ATOM 2660 O O . TYR A 1 324 ? 15.25 -28.828 -13.531 1 97.44 324 TYR A O 1
ATOM 2668 N N . PHE A 1 325 ? 14.961 -29.906 -11.625 1 97.62 325 PHE A N 1
ATOM 2669 C CA . PHE A 1 325 ? 15.961 -29.141 -10.906 1 97.62 325 PHE A CA 1
ATOM 2670 C C . PHE A 1 325 ? 17.359 -29.484 -11.383 1 97.62 325 PHE A C 1
ATOM 2672 O O . PHE A 1 325 ? 18.25 -28.609 -11.414 1 97.62 325 PHE A O 1
ATOM 2679 N N . SER A 1 326 ? 17.516 -30.719 -11.75 1 97.06 326 SER A N 1
ATOM 2680 C CA . SER A 1 326 ? 18.828 -31.172 -12.211 1 97.06 326 SER A CA 1
ATOM 2681 C C . SER A 1 326 ? 19.266 -30.406 -13.453 1 97.06 326 SER A C 1
ATOM 2683 O O . SER A 1 326 ? 20.453 -30.156 -13.656 1 97.06 326 SER A O 1
ATOM 2685 N N . LYS A 1 327 ? 18.312 -30.062 -14.266 1 96.69 327 LYS A N 1
ATOM 2686 C CA . LYS A 1 327 ? 18.625 -29.344 -15.492 1 96.69 327 LYS A CA 1
ATOM 2687 C C . LYS A 1 327 ? 19.312 -28.016 -15.18 1 96.69 327 LYS A C 1
ATOM 2689 O O . LYS A 1 327 ? 20.203 -27.594 -15.914 1 96.69 327 LYS A O 1
ATOM 2694 N N . ILE A 1 328 ? 18.938 -27.375 -14.141 1 96.81 328 ILE A N 1
ATOM 2695 C CA . ILE A 1 328 ? 19.547 -26.109 -13.734 1 96.81 328 ILE A CA 1
ATOM 2696 C C . ILE A 1 328 ? 21 -26.344 -13.32 1 96.81 328 ILE A C 1
ATOM 2698 O O . ILE A 1 328 ? 21.891 -25.625 -13.766 1 96.81 328 ILE A O 1
ATOM 2702 N N . PHE A 1 329 ? 21.203 -27.375 -12.539 1 96.56 329 PHE A N 1
ATOM 2703 C CA . PHE A 1 329 ? 22.516 -27.609 -11.977 1 96.56 329 PHE A CA 1
ATOM 2704 C C . PHE A 1 329 ? 23.453 -28.188 -13.031 1 96.56 329 PHE A C 1
ATOM 2706 O O . PHE A 1 329 ? 24.672 -27.922 -13.008 1 96.56 329 PHE A O 1
ATOM 2713 N N . ARG A 1 330 ? 22.922 -28.953 -13.953 1 95.94 330 ARG A N 1
ATOM 2714 C CA . ARG A 1 330 ? 23.719 -29.453 -15.062 1 95.94 330 ARG A CA 1
ATOM 2715 C C . ARG A 1 330 ? 24.219 -28.297 -15.93 1 95.94 330 ARG A C 1
ATOM 2717 O O . ARG A 1 330 ? 25.359 -28.312 -16.391 1 95.94 330 ARG A O 1
ATOM 2724 N N . GLU A 1 331 ? 23.375 -27.344 -16.125 1 95.62 331 GLU A N 1
ATOM 2725 C CA . GLU A 1 331 ? 23.75 -26.172 -16.906 1 95.62 331 GLU A CA 1
ATOM 2726 C C . GLU A 1 331 ? 24.859 -25.375 -16.219 1 95.62 331 GLU A C 1
ATOM 2728 O O . GLU A 1 331 ? 25.703 -24.797 -16.875 1 95.62 331 GLU A O 1
ATOM 2733 N N . GLN A 1 332 ? 24.797 -25.297 -14.984 1 94.31 332 GLN A N 1
ATOM 2734 C CA . GLN A 1 332 ? 25.812 -24.594 -14.219 1 94.31 332 GLN A CA 1
ATOM 2735 C C . GLN A 1 332 ? 27.172 -25.281 -14.328 1 94.31 332 GLN A C 1
ATOM 2737 O O . GLN A 1 332 ? 28.203 -24.625 -14.359 1 94.31 332 GLN A O 1
ATOM 2742 N N . GLY A 1 333 ? 27.203 -26.656 -14.281 1 91.44 333 GLY A N 1
ATOM 2743 C CA . GLY A 1 333 ? 28.406 -27.375 -14.648 1 91.44 333 GLY A CA 1
ATOM 2744 C C . GLY A 1 333 ? 29.062 -28.094 -13.477 1 91.44 333 GLY A C 1
ATOM 2745 O O . GLY A 1 333 ? 29.906 -28.969 -13.664 1 91.44 333 GLY A O 1
ATOM 2746 N N . THR A 1 334 ? 28.766 -27.734 -12.258 1 90.88 334 THR A N 1
ATOM 2747 C CA . THR A 1 334 ? 29.359 -28.422 -11.109 1 90.88 334 THR A CA 1
ATOM 2748 C C . THR A 1 334 ? 28.75 -29.797 -10.93 1 90.88 334 THR A C 1
ATOM 2750 O O . THR A 1 334 ? 27.531 -29.938 -10.859 1 90.88 334 THR A O 1
ATOM 2753 N N . PRO A 1 335 ? 29.609 -30.797 -10.867 1 93.88 335 PRO A N 1
ATOM 2754 C CA . PRO A 1 335 ? 29.078 -32.156 -10.672 1 93.88 335 PRO A CA 1
ATOM 2755 C C . PRO A 1 335 ? 28.297 -32.281 -9.359 1 93.88 335 PRO A C 1
ATOM 2757 O O . PRO A 1 335 ? 28.656 -31.672 -8.359 1 93.88 335 PRO A O 1
ATOM 2760 N N . PHE A 1 336 ? 27.266 -33.125 -9.438 1 96.06 336 PHE A N 1
ATOM 2761 C CA . PHE A 1 336 ? 26.453 -33.312 -8.242 1 96.06 336 PHE A CA 1
ATOM 2762 C C . PHE A 1 336 ? 25.906 -34.719 -8.18 1 96.06 336 PHE A C 1
ATOM 2764 O O . PHE A 1 336 ? 25.906 -35.438 -9.18 1 96.06 336 PHE A O 1
ATOM 2771 N N . VAL A 1 337 ? 25.562 -35.125 -6.93 1 95.19 337 VAL A N 1
ATOM 2772 C CA . VAL A 1 337 ? 24.828 -36.375 -6.676 1 95.19 337 VAL A CA 1
ATOM 2773 C C . VAL A 1 337 ? 23.453 -36.031 -6.094 1 95.19 337 VAL A C 1
ATOM 2775 O O . VAL A 1 337 ? 23.312 -35.062 -5.348 1 95.19 337 VAL A O 1
ATOM 2778 N N . THR A 1 338 ? 22.5 -36.812 -6.531 1 96.06 338 THR A N 1
ATOM 2779 C CA . THR A 1 338 ? 21.125 -36.531 -6.102 1 96.06 338 THR A CA 1
ATOM 2780 C C . THR A 1 338 ? 20.562 -37.688 -5.289 1 96.06 338 THR A C 1
ATOM 2782 O O . THR A 1 338 ? 20.812 -38.875 -5.613 1 96.06 338 THR A O 1
ATOM 2785 N N . SER A 1 339 ? 19.938 -37.375 -4.184 1 94.69 339 SER A N 1
ATOM 2786 C CA . SER A 1 339 ? 19.156 -38.312 -3.402 1 94.69 339 SER A CA 1
ATOM 2787 C C . SER A 1 339 ? 17.719 -37.875 -3.244 1 94.69 339 SER A C 1
ATOM 2789 O O . SER A 1 339 ? 17.453 -36.688 -2.992 1 94.69 339 SER A O 1
ATOM 2791 N N . SER A 1 340 ? 16.812 -38.75 -3.564 1 93.62 340 SER A N 1
ATOM 2792 C CA . SER A 1 340 ? 15.391 -38.438 -3.457 1 93.62 340 SER A CA 1
ATOM 2793 C C . SER A 1 340 ? 14.711 -39.312 -2.4 1 93.62 340 SER A C 1
ATOM 2795 O O . SER A 1 340 ? 14.883 -40.531 -2.379 1 93.62 340 SER A O 1
ATOM 2797 N N . TYR A 1 341 ? 14 -38.656 -1.517 1 90 341 TYR A N 1
ATOM 2798 C CA . TYR A 1 341 ? 13.203 -39.312 -0.48 1 90 341 TYR A CA 1
ATOM 2799 C C . TYR A 1 341 ? 11.727 -38.969 -0.635 1 90 341 TYR A C 1
ATOM 2801 O O . TYR A 1 341 ? 11.328 -38.344 -1.611 1 90 341 TYR A O 1
ATOM 2809 N N . SER A 1 342 ? 10.883 -39.438 0.293 1 90.19 342 SER A N 1
ATOM 2810 C CA . SER A 1 342 ? 9.438 -39.25 0.167 1 90.19 342 SER A CA 1
ATOM 2811 C C . SER A 1 342 ? 9.047 -37.781 0.229 1 90.19 342 SER A C 1
ATOM 2813 O O . SER A 1 342 ? 8.094 -37.375 -0.428 1 90.19 342 SER A O 1
ATOM 2815 N N . SER A 1 343 ? 9.852 -37.094 0.964 1 93.75 343 SER A N 1
ATOM 2816 C CA . SER A 1 343 ? 9.43 -35.719 1.152 1 93.75 343 SER A CA 1
ATOM 2817 C C . SER A 1 343 ? 10.578 -34.75 0.924 1 93.75 343 SER A C 1
ATOM 2819 O O . SER A 1 343 ? 10.5 -33.562 1.293 1 93.75 343 SER A O 1
ATOM 2821 N N . MET A 1 344 ? 11.695 -35.281 0.373 1 96.62 344 MET A N 1
ATOM 2822 C CA . MET A 1 344 ? 12.836 -34.375 0.195 1 96.62 344 MET A CA 1
ATOM 2823 C C . MET A 1 344 ? 13.695 -34.812 -0.987 1 96.62 344 MET A C 1
ATOM 2825 O O . MET A 1 344 ? 13.766 -36.031 -1.298 1 96.62 344 MET A O 1
ATOM 2829 N N . ILE A 1 345 ? 14.25 -33.906 -1.638 1 97.06 345 ILE A N 1
ATOM 2830 C CA . ILE A 1 345 ? 15.266 -34.094 -2.672 1 97.06 345 ILE A CA 1
ATOM 2831 C C . ILE A 1 345 ? 16.562 -33.375 -2.256 1 97.06 345 ILE A C 1
ATOM 2833 O O . ILE A 1 345 ? 16.547 -32.219 -1.881 1 97.06 345 ILE A O 1
ATOM 2837 N N . VAL A 1 346 ? 17.641 -34.094 -2.271 1 97.5 346 VAL A N 1
ATOM 2838 C CA . VAL A 1 346 ? 18.906 -33.531 -1.824 1 97.5 346 VAL A CA 1
ATOM 2839 C C . VAL A 1 346 ? 19.922 -33.531 -2.969 1 97.5 346 VAL A C 1
ATOM 2841 O O . VAL A 1 346 ? 20.125 -34.594 -3.6 1 97.5 346 VAL A O 1
ATOM 2844 N N . PHE A 1 347 ? 20.469 -32.406 -3.295 1 97.56 347 PHE A N 1
ATOM 2845 C CA . PHE A 1 347 ? 21.609 -32.281 -4.211 1 97.56 347 PHE A CA 1
ATOM 2846 C C . PHE A 1 347 ? 22.891 -31.969 -3.447 1 97.56 347 PHE A C 1
ATOM 2848 O O . PHE A 1 347 ? 22.938 -31 -2.701 1 97.56 347 PHE A O 1
ATOM 2855 N N . ARG A 1 348 ? 23.891 -32.719 -3.611 1 96.75 348 ARG A N 1
ATOM 2856 C CA . ARG A 1 348 ? 25.219 -32.5 -3.031 1 96.75 348 ARG A CA 1
ATOM 2857 C C . ARG A 1 348 ? 26.25 -32.25 -4.117 1 96.75 348 ARG A C 1
ATOM 2859 O O . ARG A 1 348 ? 26.375 -33.031 -5.055 1 96.75 348 ARG A O 1
ATOM 2866 N N . PHE A 1 349 ? 26.922 -31.156 -3.891 1 95.81 349 PHE A N 1
ATOM 2867 C CA . PHE A 1 349 ? 27.875 -30.75 -4.914 1 95.81 349 PHE A CA 1
ATOM 2868 C C . PHE A 1 349 ? 29.297 -31.047 -4.48 1 95.81 349 PHE A C 1
ATOM 2870 O O . PHE A 1 349 ? 29.641 -30.906 -3.307 1 95.81 349 PHE A O 1
ATOM 2877 N N . HIS A 1 350 ? 30.094 -31.766 -5.395 1 84.94 350 HIS A N 1
ATOM 2878 C CA . HIS A 1 350 ? 31.469 -32.094 -5.086 1 84.94 350 HIS A CA 1
ATOM 2879 C C . HIS A 1 350 ? 32.438 -31.516 -6.121 1 84.94 350 HIS A C 1
ATOM 2881 O O . HIS A 1 350 ? 32.094 -31.438 -7.309 1 84.94 350 HIS A O 1
ATOM 2887 N N . LYS A 1 351 ? 33.406 -30.766 -5.691 1 68.31 351 LYS A N 1
ATOM 2888 C CA . LYS A 1 351 ? 34.469 -30.344 -6.617 1 68.31 351 LYS A CA 1
ATOM 2889 C C . LYS A 1 351 ? 35.281 -31.531 -7.098 1 68.31 351 LYS A C 1
ATOM 2891 O O . LYS A 1 351 ? 35.531 -32.469 -6.344 1 68.31 351 LYS A O 1
ATOM 2896 N N . GLU A 1 352 ? 35.188 -31.906 -8.352 1 55.59 352 GLU A N 1
ATOM 2897 C CA . GLU A 1 352 ? 36.094 -32.938 -8.867 1 55.59 352 GLU A CA 1
ATOM 2898 C C . GLU A 1 352 ? 37.469 -32.812 -8.234 1 55.59 352 GLU A C 1
ATOM 2900 O O . GLU A 1 352 ? 38.125 -31.75 -8.352 1 55.59 352 GLU A O 1
ATOM 2905 N N . HIS A 1 353 ? 37.781 -33.25 -7.062 1 46.72 353 HIS A N 1
ATOM 2906 C CA . HIS A 1 353 ? 39.219 -33.438 -6.875 1 46.72 353 HIS A CA 1
ATOM 2907 C C . HIS A 1 353 ? 39.812 -34.188 -8.055 1 46.72 353 HIS A C 1
ATOM 2909 O O . HIS A 1 353 ? 39.156 -35 -8.688 1 46.72 353 HIS A O 1
ATOM 2915 N N . GLY A 1 354 ? 40.781 -33.719 -8.773 1 42.31 354 GLY A N 1
ATOM 2916 C CA . GLY A 1 354 ? 41.531 -34.469 -9.75 1 42.31 354 GLY A CA 1
ATOM 2917 C C . GLY A 1 354 ? 41.594 -35.969 -9.422 1 42.31 354 GLY A C 1
ATOM 2918 O O . GLY A 1 354 ? 41.281 -36.375 -8.305 1 42.31 354 GLY A O 1
ATOM 2919 N N . PRO A 1 355 ? 41.938 -36.906 -10.328 1 39.47 355 PRO A N 1
ATOM 2920 C CA . PRO A 1 355 ? 42.156 -38.344 -10.102 1 39.47 355 PRO A CA 1
ATOM 2921 C C . PRO A 1 355 ? 42.875 -38.625 -8.781 1 39.47 355 PRO A C 1
ATOM 2923 O O . PRO A 1 355 ? 43.969 -38.156 -8.562 1 39.47 355 PRO A O 1
ATOM 2926 N N . ALA A 1 356 ? 42.344 -38.75 -7.703 1 37.25 356 ALA A N 1
ATOM 2927 C CA . ALA A 1 356 ? 43.125 -39.469 -6.688 1 37.25 356 ALA A CA 1
ATOM 2928 C C . ALA A 1 356 ? 43.75 -40.75 -7.258 1 37.25 356 ALA A C 1
ATOM 2930 O O . ALA A 1 356 ? 43.188 -41.344 -8.195 1 37.25 356 ALA A O 1
ATOM 2931 N N . ASP A 1 357 ? 45 -41.094 -7.109 1 34.69 357 ASP A N 1
ATOM 2932 C CA . ASP A 1 357 ? 45.656 -42.406 -7.262 1 34.69 357 ASP A CA 1
ATOM 2933 C C . ASP A 1 357 ? 44.781 -43.531 -6.699 1 34.69 357 ASP A C 1
ATOM 2935 O O . ASP A 1 357 ? 44.219 -43.375 -5.621 1 34.69 357 ASP A O 1
ATOM 2939 N N . SER A 1 358 ? 44.25 -44.531 -7.41 1 33.34 358 SER A N 1
ATOM 2940 C CA . SER A 1 358 ? 43.469 -45.781 -7.328 1 33.34 358 SER A CA 1
ATOM 2941 C C . SER A 1 358 ? 43.75 -46.531 -6.023 1 33.34 358 SER A C 1
ATOM 2943 O O . SER A 1 358 ? 43.344 -47.688 -5.855 1 33.34 358 SER A O 1
ATOM 2945 N N . SER A 1 359 ? 44.688 -46.188 -5.137 1 30.77 359 SER A N 1
ATOM 2946 C CA . SER A 1 359 ? 45.062 -47.281 -4.27 1 30.77 359 SER A CA 1
ATOM 2947 C C . SER A 1 359 ? 43.938 -47.656 -3.32 1 30.77 359 SER A C 1
ATOM 2949 O O . SER A 1 359 ? 43.688 -48.844 -3.062 1 30.77 359 SER A O 1
ATOM 2951 N N . ASP A 1 360 ? 43.406 -46.844 -2.299 1 28.14 360 ASP A N 1
ATOM 2952 C CA . ASP A 1 360 ? 42.938 -47.438 -1.048 1 28.14 360 ASP A CA 1
ATOM 2953 C C . ASP A 1 360 ? 41.438 -47.688 -1.066 1 28.14 360 ASP A C 1
ATOM 2955 O O . ASP A 1 360 ? 40.812 -47.812 -0.013 1 28.14 360 ASP A O 1
ATOM 2959 N N . LEU A 1 361 ? 40.625 -47.625 -2.092 1 27.69 361 LEU A N 1
ATOM 2960 C CA . LEU A 1 361 ? 39.156 -47.688 -1.939 1 27.69 361 LEU A CA 1
ATOM 2961 C C . LEU A 1 361 ? 38.719 -49.125 -1.703 1 27.69 361 LEU A C 1
ATOM 2963 O O . LEU A 1 361 ? 37.531 -49.438 -1.872 1 27.69 361 LEU A O 1
ATOM 2967 N N . THR A 1 362 ? 39.5 -50.062 -1.215 1 27.22 362 THR A N 1
ATOM 2968 C CA . THR A 1 362 ? 38.969 -51.406 -1.17 1 27.22 362 THR A CA 1
ATOM 2969 C C . THR A 1 362 ? 37.844 -51.5 -0.132 1 27.22 362 THR A C 1
ATOM 2971 O O . THR A 1 362 ? 37.188 -52.531 -0.023 1 27.22 362 THR A O 1
ATOM 2974 N N . GLY A 1 363 ? 37.688 -50.719 0.973 1 25.89 363 GLY A N 1
ATOM 2975 C CA . GLY A 1 363 ? 36.906 -51.312 2.055 1 25.89 363 GLY A CA 1
ATOM 2976 C C . GLY A 1 363 ? 35.406 -51.156 1.875 1 25.89 363 GLY A C 1
ATOM 2977 O O . GLY A 1 363 ? 34.812 -50.156 2.314 1 25.89 363 GLY A O 1
ATOM 2978 N N . GLU A 1 364 ? 34.719 -51.688 0.856 1 25.12 364 GLU A N 1
ATOM 2979 C CA . GLU A 1 364 ? 33.281 -51.688 0.557 1 25.12 364 GLU A CA 1
ATOM 2980 C C . GLU A 1 364 ? 32.5 -52.406 1.643 1 25.12 364 GLU A C 1
ATOM 2982 O O . GLU A 1 364 ? 32.562 -53.625 1.759 1 25.12 364 GLU A O 1
ATOM 2987 N N . GLU A 1 365 ? 32.406 -52 2.973 1 26.78 365 GLU A N 1
ATOM 2988 C CA . GLU A 1 365 ? 31.578 -52.875 3.797 1 26.78 365 GLU A CA 1
ATOM 2989 C C . GLU A 1 365 ? 30.109 -52.844 3.34 1 26.78 365 GLU A C 1
ATOM 2991 O O . GLU A 1 365 ? 29.578 -51.781 3.027 1 26.78 365 GLU A O 1
ATOM 2996 N N . GLU A 1 366 ? 29.453 -53.969 2.941 1 24.5 366 GLU A N 1
ATOM 2997 C CA . GLU A 1 366 ? 28.109 -54.406 2.588 1 24.5 366 GLU A CA 1
ATOM 2998 C C . GLU A 1 366 ? 27.109 -54.094 3.693 1 24.5 366 GLU A C 1
ATOM 3000 O O . GLU A 1 366 ? 27.266 -54.531 4.836 1 24.5 366 GLU A O 1
ATOM 3005 N N . PHE A 1 367 ? 26.469 -52.906 3.711 1 23.23 367 PHE A N 1
ATOM 3006 C CA . PHE A 1 367 ? 25.391 -52.625 4.648 1 23.23 367 PHE A CA 1
ATOM 3007 C C . PHE A 1 367 ? 24.25 -53.625 4.473 1 23.23 367 PHE A C 1
ATOM 3009 O O . PHE A 1 367 ? 23.656 -53.688 3.404 1 23.23 367 PHE A O 1
ATOM 3016 N N . LYS A 1 368 ? 24.219 -54.875 5.148 1 28.11 368 LYS A N 1
ATOM 3017 C CA . LYS A 1 368 ? 23.188 -55.906 5.348 1 28.11 368 LYS A CA 1
ATOM 3018 C C . LYS A 1 368 ? 21.891 -55.281 5.848 1 28.11 368 LYS A C 1
ATOM 3020 O O . LYS A 1 368 ? 21.906 -54.344 6.633 1 28.11 368 LYS A O 1
ATOM 3025 N N . GLU A 1 369 ? 20.719 -55.656 5.277 1 23.42 369 GLU A N 1
ATOM 3026 C CA . GLU A 1 369 ? 19.281 -55.438 5.379 1 23.42 369 GLU A CA 1
ATOM 3027 C C . GLU A 1 369 ? 18.766 -55.781 6.777 1 23.42 369 GLU A C 1
ATOM 3029 O O . GLU A 1 369 ? 18.875 -56.906 7.227 1 23.42 369 GLU A O 1
ATOM 3034 N N . LEU A 1 370 ? 18.938 -55 7.836 1 23.19 370 LEU A N 1
ATOM 3035 C CA . LEU A 1 370 ? 18.359 -55.312 9.133 1 23.19 370 LEU A CA 1
ATOM 3036 C C . LEU A 1 370 ? 16.859 -55.625 9.008 1 23.19 370 LEU A C 1
ATOM 3038 O O . LEU A 1 370 ? 16.125 -54.844 8.391 1 23.19 370 LEU A O 1
ATOM 3042 N N . ASP A 1 371 ? 16.359 -56.969 9.195 1 22.97 371 ASP A N 1
ATOM 3043 C CA . ASP A 1 371 ? 15.102 -57.688 9.336 1 22.97 371 ASP A CA 1
ATOM 3044 C C . ASP A 1 371 ? 14.227 -57.031 10.414 1 22.97 371 ASP A C 1
ATOM 3046 O O . ASP A 1 371 ? 14.484 -57.219 11.609 1 22.97 371 ASP A O 1
ATOM 3050 N N . PHE A 1 372 ? 13.852 -55.844 10.5 1 22.98 372 PHE A N 1
ATOM 3051 C CA . PHE A 1 372 ? 13.055 -55.281 11.578 1 22.98 372 PHE A CA 1
ATOM 3052 C C . PHE A 1 372 ? 11.656 -55.875 11.594 1 22.98 372 PHE A C 1
ATOM 3054 O O . PHE A 1 372 ? 10.695 -55.219 11.172 1 22.98 372 PHE A O 1
ATOM 3061 N N . PHE A 1 373 ? 11.375 -57.219 11.172 1 22.95 373 PHE A N 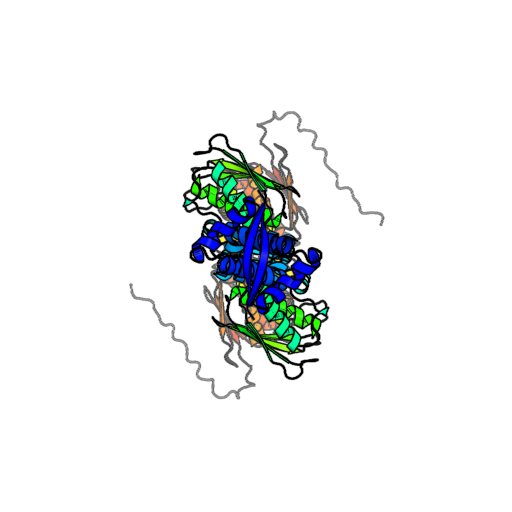1
ATOM 3062 C CA . PHE A 1 373 ? 10.039 -57.781 11.219 1 22.95 373 PHE A CA 1
ATOM 3063 C C . PHE A 1 373 ? 9.516 -57.812 12.648 1 22.95 373 PHE A C 1
ATOM 3065 O O . PHE A 1 373 ? 8.305 -57.812 12.875 1 22.95 373 PHE A O 1
ATOM 3072 N N . SER A 1 374 ? 10.273 -58.344 13.641 1 21.91 374 SER A N 1
ATOM 3073 C CA . SER A 1 374 ? 9.562 -59.25 14.531 1 21.91 374 SER A CA 1
ATOM 3074 C C . SER A 1 374 ? 8.445 -58.531 15.281 1 21.91 374 SER A C 1
ATOM 3076 O O . SER A 1 374 ? 7.301 -59 15.289 1 21.91 374 SER A O 1
ATOM 3078 N N . LYS A 1 375 ? 8.758 -58.156 16.609 1 25.58 375 LYS A N 1
ATOM 3079 C CA . LYS A 1 375 ? 8.016 -58.406 17.844 1 25.58 375 LYS A CA 1
ATOM 3080 C C . LYS A 1 375 ? 6.941 -57.344 18.062 1 25.58 375 LYS A C 1
ATOM 3082 O O . LYS A 1 375 ? 6.137 -57.438 18.984 1 25.58 375 LYS A O 1
ATOM 3087 N N . GLU A 1 376 ? 6.48 -56.25 17.297 1 20.2 376 GLU A N 1
ATOM 3088 C CA . GLU A 1 376 ? 5.164 -55.938 17.859 1 20.2 376 GLU A CA 1
ATOM 3089 C C . GLU A 1 376 ? 4.102 -56.875 17.297 1 20.2 376 GLU A C 1
ATOM 3091 O O . GLU A 1 376 ? 4.168 -57.281 16.125 1 20.2 376 GLU A O 1
ATOM 3096 N N . MET B 1 1 ? 15.383 60.719 33.531 1 62.41 1 MET B N 1
ATOM 3097 C CA . MET B 1 1 ? 14.656 61.938 33.938 1 62.41 1 MET B CA 1
ATOM 3098 C C . MET B 1 1 ? 13.156 61.75 33.781 1 62.41 1 MET B C 1
ATOM 3100 O O . MET B 1 1 ? 12.703 61.25 32.75 1 62.41 1 MET B O 1
ATOM 3104 N N . LEU B 1 2 ? 12.469 61.781 34.812 1 72 2 LEU B N 1
ATOM 3105 C CA . LEU B 1 2 ? 11.016 61.688 34.812 1 72 2 LEU B CA 1
ATOM 3106 C C . LEU B 1 2 ? 10.383 62.969 34.281 1 72 2 LEU B C 1
ATOM 3108 O O . LEU B 1 2 ? 10.727 64.062 34.75 1 72 2 LEU B O 1
ATOM 3112 N N . ILE B 1 3 ? 9.75 62.938 33.156 1 74.19 3 ILE B N 1
ATOM 3113 C CA . ILE B 1 3 ? 9.094 64.062 32.531 1 74.19 3 ILE B CA 1
ATOM 3114 C C . ILE B 1 3 ? 7.586 64 32.781 1 74.19 3 ILE B C 1
ATOM 3116 O O . ILE B 1 3 ? 6.977 62.969 32.594 1 74.19 3 ILE B O 1
ATOM 3120 N N . ARG B 1 4 ? 7.082 65.125 33.312 1 82.75 4 ARG B N 1
ATOM 3121 C CA . ARG B 1 4 ? 5.641 65.188 33.531 1 82.75 4 ARG B CA 1
ATOM 3122 C C . ARG B 1 4 ? 4.918 65.75 32.312 1 82.75 4 ARG B C 1
ATOM 3124 O O . ARG B 1 4 ? 5.328 66.75 31.734 1 82.75 4 ARG B O 1
ATOM 3131 N N . LYS B 1 5 ? 4.031 64.938 31.781 1 83.62 5 LYS B N 1
ATOM 3132 C CA . LYS B 1 5 ? 3.24 65.375 30.625 1 83.62 5 LYS B CA 1
ATOM 3133 C C . LYS B 1 5 ? 1.746 65.312 30.922 1 83.62 5 LYS B C 1
ATOM 3135 O O . LYS B 1 5 ? 1.31 64.5 31.766 1 83.62 5 LYS B O 1
ATOM 3140 N N . ASN B 1 6 ? 0.961 66.25 30.328 1 83.81 6 ASN B N 1
ATOM 3141 C CA . ASN B 1 6 ? -0.492 66.25 30.453 1 83.81 6 ASN B CA 1
ATOM 3142 C C . ASN B 1 6 ? -1.162 65.562 29.266 1 83.81 6 ASN B C 1
ATOM 3144 O O . ASN B 1 6 ? -0.775 65.75 28.125 1 83.81 6 ASN B O 1
ATOM 3148 N N . ILE B 1 7 ? -2.012 64.625 29.625 1 85.19 7 ILE B N 1
ATOM 3149 C CA . ILE B 1 7 ? -2.746 63.938 28.562 1 85.19 7 ILE B CA 1
ATOM 3150 C C . ILE B 1 7 ? -4.246 64.125 28.781 1 85.19 7 ILE B C 1
ATOM 3152 O O . ILE B 1 7 ? -4.703 64.312 29.906 1 85.19 7 ILE B O 1
ATOM 3156 N N . SER B 1 8 ? -4.953 64.312 27.625 1 84.88 8 SER B N 1
ATOM 3157 C CA . SER B 1 8 ? -6.41 64.375 27.656 1 84.88 8 SER B CA 1
ATOM 3158 C C . SER B 1 8 ? -7.031 63.031 27.234 1 84.88 8 SER B C 1
ATOM 3160 O O . SER B 1 8 ? -6.758 62.5 26.156 1 84.88 8 SER B O 1
ATOM 3162 N N . LEU B 1 9 ? -7.824 62.375 28.203 1 85.75 9 LEU B N 1
ATOM 3163 C CA . LEU B 1 9 ? -8.461 61.094 27.953 1 85.75 9 LEU B CA 1
ATOM 3164 C C . LEU B 1 9 ? -9.969 61.188 28.141 1 85.75 9 LEU B C 1
ATOM 3166 O O . LEU B 1 9 ? -10.445 61.844 29.078 1 85.75 9 LEU B O 1
ATOM 3170 N N . ASP B 1 10 ? -10.703 60.688 27.141 1 85.94 10 ASP B N 1
ATOM 3171 C CA . ASP B 1 10 ? -12.141 60.531 27.328 1 85.94 10 ASP B CA 1
ATOM 3172 C C . ASP B 1 10 ? -12.453 59.406 28.312 1 85.94 10 ASP B C 1
ATOM 3174 O O . ASP B 1 10 ? -11.617 58.531 28.547 1 85.94 10 ASP B O 1
ATOM 3178 N N . ASP B 1 11 ? -13.648 59.438 28.844 1 85.62 11 ASP B N 1
ATOM 3179 C CA . ASP B 1 11 ? -14.109 58.469 29.812 1 85.62 11 ASP B CA 1
ATOM 3180 C C . ASP B 1 11 ? -13.977 57.031 29.25 1 85.62 11 ASP B C 1
ATOM 3182 O O . ASP B 1 11 ? -13.656 56.094 30 1 85.62 11 ASP B O 1
ATOM 3186 N N . LYS B 1 12 ? -14.156 56.938 28 1 87.62 12 LYS B N 1
ATOM 3187 C CA . LYS B 1 12 ? -14.086 55.594 27.375 1 87.62 12 LYS B CA 1
ATOM 3188 C C . LYS B 1 12 ? -12.695 55 27.516 1 87.62 12 LYS B C 1
ATOM 3190 O O . LYS B 1 12 ? -12.547 53.812 27.75 1 87.62 12 LYS B O 1
ATOM 3195 N N . TYR B 1 13 ? -11.664 55.812 27.438 1 88.25 13 TYR B N 1
ATOM 3196 C CA . TYR B 1 13 ? -10.297 55.312 27.516 1 88.25 13 TYR B CA 1
ATOM 3197 C C . TYR B 1 13 ? -9.898 55.031 28.969 1 88.25 13 TYR B C 1
ATOM 3199 O O . TYR B 1 13 ? -9.117 54.125 29.234 1 88.25 13 TYR B O 1
ATOM 3207 N N . LEU B 1 14 ? -10.438 55.812 29.891 1 87.38 14 LEU B N 1
ATOM 3208 C CA . LEU B 1 14 ? -10.172 55.562 31.297 1 87.38 14 LEU B CA 1
ATOM 3209 C C . LEU B 1 14 ? -10.758 54.219 31.734 1 87.38 14 LEU B C 1
ATOM 3211 O O . LEU B 1 14 ? -10.148 53.469 32.5 1 87.38 14 LEU B O 1
ATOM 3215 N N . LYS B 1 15 ? -11.898 53.969 31.172 1 88.38 15 LYS B N 1
ATOM 3216 C CA . LYS B 1 15 ? -12.523 52.656 31.438 1 88.38 15 LYS B CA 1
ATOM 3217 C C . LYS B 1 15 ? -11.664 51.531 30.906 1 88.38 15 LYS B C 1
ATOM 3219 O O . LYS B 1 15 ? -11.5 50.5 31.578 1 88.38 15 LYS B O 1
ATOM 3224 N N . LYS B 1 16 ? -11.086 51.656 29.75 1 88.31 16 LYS B N 1
ATOM 3225 C CA . LYS B 1 16 ? -10.227 50.656 29.141 1 88.31 16 LYS B CA 1
ATOM 3226 C C . LYS B 1 16 ? -8.953 50.438 29.953 1 88.31 16 LYS B C 1
ATOM 3228 O O . LYS B 1 16 ? -8.375 49.344 29.953 1 88.31 16 LYS B O 1
ATOM 3233 N N . LEU B 1 17 ? -8.57 51.469 30.656 1 88.88 17 LEU B N 1
ATOM 3234 C CA . LEU B 1 17 ? -7.316 51.469 31.406 1 88.88 17 LEU B CA 1
ATOM 3235 C C . LEU B 1 17 ? -7.527 50.906 32.812 1 88.88 17 LEU B C 1
ATOM 3237 O O . LEU B 1 17 ? -6.559 50.594 33.5 1 88.88 17 LEU B O 1
ATOM 3241 N N . GLN B 1 18 ? -8.766 50.75 33.188 1 88.31 18 GLN B N 1
ATOM 3242 C CA . GLN B 1 18 ? -9.109 50.469 34.562 1 88.31 18 GLN B CA 1
ATOM 3243 C C . GLN B 1 18 ? -8.406 49.188 35.062 1 88.31 18 GLN B C 1
ATOM 3245 O O . GLN B 1 18 ? -7.859 49.156 36.156 1 88.31 18 GLN B O 1
ATOM 3250 N N . PRO B 1 19 ? -8.422 48.125 34.219 1 88.25 19 PRO B N 1
ATOM 3251 C CA . PRO B 1 19 ? -7.734 46.906 34.719 1 88.25 19 PRO B CA 1
ATOM 3252 C C . PRO B 1 19 ? -6.262 47.156 35.031 1 88.25 19 PRO B C 1
ATOM 3254 O O . PRO B 1 19 ? -5.734 46.625 36 1 88.25 19 PRO B O 1
ATOM 3257 N N . LEU B 1 20 ? -5.602 48 34.25 1 88.88 20 LEU B N 1
ATOM 3258 C CA . LEU B 1 20 ? -4.195 48.281 34.5 1 88.88 20 LEU B CA 1
ATOM 3259 C C . LEU B 1 20 ? -4.039 49.25 35.688 1 88.88 20 LEU B C 1
ATOM 3261 O O . LEU B 1 20 ? -3.047 49.156 36.406 1 88.88 20 LEU B O 1
ATOM 3265 N N . LEU B 1 21 ? -5.027 50.125 35.875 1 89.88 21 LEU B N 1
ATOM 3266 C CA . LEU B 1 21 ? -5.031 51 37.031 1 89.88 21 LEU B CA 1
ATOM 3267 C C . LEU B 1 21 ? -5.148 50.188 38.312 1 89.88 21 LEU B C 1
ATOM 3269 O O . LEU B 1 21 ? -4.434 50.438 39.281 1 89.88 21 LEU B O 1
ATOM 3273 N N . ASP B 1 22 ? -5.996 49.25 38.219 1 88.56 22 ASP B N 1
ATOM 3274 C CA . ASP B 1 22 ? -6.199 48.375 39.406 1 88.56 22 ASP B CA 1
ATOM 3275 C C . ASP B 1 22 ? -4.938 47.594 39.719 1 88.56 22 ASP B C 1
ATOM 3277 O O . ASP B 1 22 ? -4.566 47.438 40.875 1 88.56 22 ASP B O 1
ATOM 3281 N N . ALA B 1 23 ? -4.316 47.094 38.688 1 86.62 23 ALA B N 1
ATOM 3282 C CA . ALA B 1 23 ? -3.109 46.281 38.875 1 86.62 23 ALA B CA 1
ATOM 3283 C C . ALA B 1 23 ? -1.961 47.125 39.406 1 86.62 23 ALA B C 1
ATOM 3285 O O . ALA B 1 23 ? -1.037 46.594 40.031 1 86.62 23 ALA B O 1
ATOM 3286 N N . ASN B 1 24 ? -1.995 48.469 39.188 1 88.62 24 ASN B N 1
ATOM 3287 C CA . ASN B 1 24 ? -0.935 49.375 39.625 1 88.62 24 ASN B CA 1
ATOM 3288 C C . ASN B 1 24 ? -1.382 50.25 40.781 1 88.62 24 ASN B C 1
ATOM 3290 O O . ASN B 1 24 ? -0.909 51.375 40.938 1 88.62 24 ASN B O 1
ATOM 3294 N N . ASP B 1 25 ? -2.34 49.812 41.562 1 88.81 25 ASP B N 1
ATOM 3295 C CA . ASP B 1 25 ? -2.828 50.438 42.781 1 88.81 25 ASP B CA 1
ATOM 3296 C C . ASP B 1 25 ? -3.285 51.875 42.5 1 88.81 25 ASP B C 1
ATOM 3298 O O . ASP B 1 25 ? -2.994 52.781 43.281 1 88.81 25 ASP B O 1
ATOM 3302 N N . GLY B 1 26 ? -3.865 52.062 41.344 1 86.69 26 GLY B N 1
ATOM 3303 C CA . GLY B 1 26 ? -4.461 53.344 41.031 1 86.69 26 GLY B CA 1
ATOM 3304 C C . GLY B 1 26 ? -3.471 54.312 40.406 1 86.69 26 GLY B C 1
ATOM 3305 O O . GLY B 1 26 ? -3.818 55.469 40.156 1 86.69 26 GLY B O 1
ATOM 3306 N N . ASN B 1 27 ? -2.227 53.906 40.219 1 87.88 27 ASN B N 1
ATOM 3307 C CA . ASN B 1 27 ? -1.201 54.781 39.656 1 87.88 27 ASN B CA 1
ATOM 3308 C C . ASN B 1 27 ? -1.356 54.906 38.125 1 87.88 27 ASN B C 1
ATOM 3310 O O . ASN B 1 27 ? -1.02 53.969 37.406 1 87.88 27 ASN B O 1
ATOM 3314 N N . LEU B 1 28 ? -1.782 56.031 37.75 1 89.56 28 LEU B N 1
ATOM 3315 C CA . LEU B 1 28 ? -2.078 56.25 36.312 1 89.56 28 LEU B CA 1
ATOM 3316 C C . LEU B 1 28 ? -0.806 56.188 35.5 1 89.56 28 LEU B C 1
ATOM 3318 O O . LEU B 1 28 ? -0.803 55.625 34.406 1 89.56 28 LEU B O 1
ATOM 3322 N N . SER B 1 29 ? 0.231 56.875 35.969 1 88.56 29 SER B N 1
ATOM 3323 C CA . SER B 1 29 ? 1.489 56.875 35.219 1 88.56 29 SER B CA 1
ATOM 3324 C C . SER B 1 29 ? 1.995 55.469 34.969 1 88.56 29 SER B C 1
ATOM 3326 O O . SER B 1 29 ? 2.441 55.125 33.875 1 88.56 29 SER B O 1
ATOM 3328 N N . ALA B 1 30 ? 1.85 54.625 35.969 1 88.75 30 ALA B N 1
ATOM 3329 C CA . ALA B 1 30 ? 2.287 53.25 35.844 1 88.75 30 ALA B CA 1
ATOM 3330 C C . ALA B 1 30 ? 1.413 52.5 34.844 1 88.75 30 ALA B C 1
ATOM 3332 O O . ALA B 1 30 ? 1.918 51.719 34.031 1 88.75 30 ALA B O 1
ATOM 3333 N N . ALA B 1 31 ? 0.165 52.656 34.875 1 89.81 31 ALA B N 1
ATOM 3334 C CA . ALA B 1 31 ? -0.768 52.031 33.938 1 89.81 31 ALA B CA 1
ATOM 3335 C C . ALA B 1 31 ? -0.477 52.406 32.5 1 89.81 31 ALA B C 1
ATOM 3337 O O . ALA B 1 31 ? -0.479 51.562 31.609 1 89.81 31 ALA B O 1
ATOM 3338 N N . VAL B 1 32 ? -0.221 53.656 32.344 1 89.69 32 VAL B N 1
ATOM 3339 C CA . VAL B 1 32 ? 0.069 54.156 30.984 1 89.69 32 VAL B CA 1
ATOM 3340 C C . VAL B 1 32 ? 1.401 53.594 30.5 1 89.69 32 VAL B C 1
ATOM 3342 O O . VAL B 1 32 ? 1.538 53.219 29.344 1 89.69 32 VAL B O 1
ATOM 3345 N N . ARG B 1 33 ? 2.361 53.469 31.359 1 87.94 33 ARG B N 1
ATOM 3346 C CA . ARG B 1 33 ? 3.635 52.875 31 1 87.94 33 ARG B CA 1
ATOM 3347 C C . ARG B 1 33 ? 3.441 51.438 30.531 1 87.94 33 ARG B C 1
ATOM 3349 O O . ARG B 1 33 ? 4.066 51 29.562 1 87.94 33 ARG B O 1
ATOM 3356 N N . ASP B 1 34 ? 2.592 50.719 31.203 1 88.88 34 ASP B N 1
ATOM 3357 C CA . ASP B 1 34 ? 2.283 49.344 30.797 1 88.88 34 ASP B CA 1
ATOM 3358 C C . ASP B 1 34 ? 1.71 49.281 29.391 1 88.88 34 ASP B C 1
ATOM 3360 O O . ASP B 1 34 ? 2.066 48.406 28.594 1 88.88 34 ASP B O 1
ATOM 3364 N N . THR B 1 35 ? 0.808 50.219 29.109 1 91.5 35 THR B N 1
ATOM 3365 C CA . THR B 1 35 ? 0.213 50.25 27.781 1 91.5 35 THR B CA 1
ATOM 3366 C C . THR B 1 35 ? 1.267 50.594 26.719 1 91.5 35 THR B C 1
ATOM 3368 O O . THR B 1 35 ? 1.229 50.031 25.609 1 91.5 35 THR B O 1
ATOM 3371 N N . ILE B 1 36 ? 2.195 51.438 27.062 1 88.38 36 ILE B N 1
ATOM 3372 C CA . ILE B 1 36 ? 3.266 51.812 26.125 1 88.38 36 ILE B CA 1
ATOM 3373 C C . ILE B 1 36 ? 4.148 50.594 25.859 1 88.38 36 ILE B C 1
ATOM 3375 O O . ILE B 1 36 ? 4.559 50.344 24.719 1 88.38 36 ILE B O 1
ATOM 3379 N N . GLU B 1 37 ? 4.34 49.781 26.875 1 87.75 37 GLU B N 1
ATOM 3380 C CA . GLU B 1 37 ? 5.148 48.594 26.703 1 87.75 37 GLU B CA 1
ATOM 3381 C C . GLU B 1 37 ? 4.492 47.625 25.734 1 87.75 37 GLU B C 1
ATOM 3383 O O . GLU B 1 37 ? 5.168 47.031 24.875 1 87.75 37 GLU B O 1
ATOM 3388 N N . ILE B 1 38 ? 3.256 47.438 25.875 1 87.31 38 ILE B N 1
ATOM 3389 C CA . ILE B 1 38 ? 2.516 46.531 25 1 87.31 38 ILE B CA 1
ATOM 3390 C C . ILE B 1 38 ? 2.539 47.062 23.562 1 87.31 38 ILE B C 1
ATOM 3392 O O . ILE B 1 38 ? 2.764 46.312 22.625 1 87.31 38 ILE B O 1
ATOM 3396 N N . ALA B 1 39 ? 2.314 48.375 23.453 1 87.94 39 ALA B N 1
ATOM 3397 C CA . ALA B 1 39 ? 2.291 48.969 22.125 1 87.94 39 ALA B CA 1
ATOM 3398 C C . ALA B 1 39 ? 3.666 48.906 21.469 1 87.94 39 ALA B C 1
ATOM 3400 O O . ALA B 1 39 ? 3.773 48.688 20.266 1 87.94 39 ALA B O 1
ATOM 3401 N N . ASP B 1 40 ? 4.664 49.094 22.25 1 87.69 40 ASP B N 1
ATOM 3402 C CA . ASP B 1 40 ? 6.031 49 21.75 1 87.69 40 ASP B CA 1
ATOM 3403 C C . ASP B 1 40 ? 6.328 47.625 21.219 1 87.69 40 ASP B C 1
ATOM 3405 O O . ASP B 1 40 ? 6.926 47.438 20.156 1 87.69 40 ASP B O 1
ATOM 3409 N N . THR B 1 41 ? 5.945 46.656 22 1 85.31 41 THR B N 1
ATOM 3410 C CA . THR B 1 41 ? 6.105 45.281 21.578 1 85.31 41 THR B CA 1
ATOM 3411 C C . THR B 1 41 ? 5.344 45.031 20.281 1 85.31 41 THR B C 1
ATOM 3413 O O . THR B 1 41 ? 5.859 44.375 19.359 1 85.31 41 THR B O 1
ATOM 3416 N N . ALA B 1 42 ? 4.137 45.469 20.219 1 82.44 42 ALA B N 1
ATOM 3417 C CA . ALA B 1 42 ? 3.309 45.312 19.031 1 82.44 42 ALA B CA 1
ATOM 3418 C C . ALA B 1 42 ? 3.973 45.938 17.812 1 82.44 42 ALA B C 1
ATOM 3420 O O . ALA B 1 42 ? 4.02 45.344 16.734 1 82.44 42 ALA B O 1
ATOM 3421 N N . LEU B 1 43 ? 4.523 47.125 17.984 1 82.69 43 LEU B N 1
ATOM 3422 C CA . LEU B 1 43 ? 5.109 47.875 16.875 1 82.69 43 LEU B CA 1
ATOM 3423 C C . LEU B 1 43 ? 6.453 47.25 16.469 1 82.69 43 LEU B C 1
ATOM 3425 O O . LEU B 1 43 ? 6.879 47.375 15.328 1 82.69 43 LEU B O 1
ATOM 3429 N N . THR B 1 44 ? 7.062 46.625 17.406 1 81.31 44 THR B N 1
ATOM 3430 C CA . THR B 1 44 ? 8.352 46 17.156 1 81.31 44 THR B CA 1
ATOM 3431 C C . THR B 1 44 ? 8.18 44.719 16.328 1 81.31 44 THR B C 1
ATOM 3433 O O . THR B 1 44 ? 8.984 44.438 15.445 1 81.31 44 THR B O 1
ATOM 3436 N N . TYR B 1 45 ? 7.121 44.094 16.609 1 76.12 45 TYR B N 1
ATOM 3437 C CA . TYR B 1 45 ? 7.016 42.75 16.031 1 76.12 45 TYR B CA 1
ATOM 3438 C C . TYR B 1 45 ? 5.945 42.719 14.945 1 76.12 45 TYR B C 1
ATOM 3440 O O . TYR B 1 45 ? 5.797 41.719 14.25 1 76.12 45 TYR B O 1
ATOM 3448 N N . HIS B 1 46 ? 5.199 43.75 14.812 1 75.12 46 HIS B N 1
ATOM 3449 C CA . HIS B 1 46 ? 4.152 43.844 13.805 1 75.12 46 HIS B CA 1
ATOM 3450 C C . HIS B 1 46 ? 4.281 45.125 12.992 1 75.12 46 HIS B C 1
ATOM 3452 O O . HIS B 1 46 ? 4.844 46.125 13.469 1 75.12 46 HIS B O 1
ATOM 3458 N N . LYS B 1 47 ? 3.887 45.094 11.797 1 73.31 47 LYS B N 1
ATOM 3459 C CA . LYS B 1 47 ? 4.09 46.219 10.859 1 73.31 47 LYS B CA 1
ATOM 3460 C C . LYS B 1 47 ? 3.285 47.438 11.273 1 73.31 47 LYS B C 1
ATOM 3462 O O . LYS B 1 47 ? 3.686 48.562 10.992 1 73.31 47 LYS B O 1
ATOM 3467 N N . SER B 1 48 ? 2.029 47.219 11.859 1 75.06 48 SER B N 1
ATOM 3468 C CA . SER B 1 48 ? 1.176 48.312 12.273 1 75.06 48 SER B CA 1
ATOM 3469 C C . SER B 1 48 ? 0.365 47.969 13.516 1 75.06 48 SER B C 1
ATOM 3471 O O . SER B 1 48 ? 0.261 46.812 13.883 1 75.06 48 SER B O 1
ATOM 3473 N N . ILE B 1 49 ? -0.14 49 14.102 1 76.5 49 ILE B N 1
ATOM 3474 C CA . ILE B 1 49 ? -0.988 48.844 15.281 1 76.5 49 ILE B CA 1
ATOM 3475 C C . ILE B 1 49 ? -2.229 48.031 14.906 1 76.5 49 ILE B C 1
ATOM 3477 O O . ILE B 1 49 ? -2.65 47.156 15.656 1 76.5 49 ILE B O 1
ATOM 3481 N N . ASP B 1 50 ? -2.717 48.281 13.758 1 78.38 50 ASP B N 1
ATOM 3482 C CA . ASP B 1 50 ? -3.912 47.594 13.297 1 78.38 50 ASP B CA 1
ATOM 3483 C C . ASP B 1 50 ? -3.637 46.094 13.117 1 78.38 50 ASP B C 1
ATOM 3485 O O . ASP B 1 50 ? -4.453 45.25 13.492 1 78.38 50 ASP B O 1
ATOM 3489 N N . GLU B 1 51 ? -2.516 45.812 12.633 1 75.62 51 GLU B N 1
ATOM 3490 C CA . GLU B 1 51 ? -2.125 44.438 12.445 1 75.62 51 GLU B CA 1
ATOM 3491 C C . GLU B 1 51 ? -1.915 43.719 13.789 1 75.62 51 GLU B C 1
ATOM 3493 O O . GLU B 1 51 ? -2.287 42.562 13.953 1 75.62 51 GLU B O 1
ATOM 3498 N N . ALA B 1 52 ? -1.292 44.469 14.656 1 75.81 52 ALA B N 1
ATOM 3499 C CA . ALA B 1 52 ? -1.062 43.938 15.984 1 75.81 52 ALA B CA 1
ATOM 3500 C C . ALA B 1 52 ? -2.381 43.656 16.703 1 75.81 52 ALA B C 1
ATOM 3502 O O . ALA B 1 52 ? -2.535 42.594 17.344 1 75.81 52 ALA B O 1
ATOM 3503 N N . ILE B 1 53 ? -3.326 44.531 16.562 1 76.81 53 ILE B N 1
ATOM 3504 C CA . ILE B 1 53 ? -4.637 44.375 17.188 1 76.81 53 ILE B CA 1
ATOM 3505 C C . ILE B 1 53 ? -5.359 43.188 16.578 1 76.81 53 ILE B C 1
ATOM 3507 O O . ILE B 1 53 ? -5.953 42.375 17.297 1 76.81 53 ILE B O 1
ATOM 3511 N N . LYS B 1 54 ? -5.305 43.062 15.312 1 74.81 54 LYS B N 1
ATOM 3512 C CA . LYS B 1 54 ? -5.902 41.906 14.633 1 74.81 54 LYS B CA 1
ATOM 3513 C C . LYS B 1 54 ? -5.293 40.594 15.125 1 74.81 54 LYS B C 1
ATOM 3515 O O . LYS B 1 54 ? -6.008 39.625 15.352 1 74.81 54 LYS B O 1
ATOM 3520 N N . PHE B 1 55 ? -4.074 40.656 15.203 1 70.19 55 PHE B N 1
ATOM 3521 C CA . PHE B 1 55 ? -3.342 39.5 15.68 1 70.19 55 PHE B CA 1
ATOM 3522 C C . PHE B 1 55 ? -3.762 39.125 17.094 1 70.19 55 PHE B C 1
ATOM 3524 O O . PHE B 1 55 ? -3.973 37.969 17.406 1 70.19 55 PHE B O 1
ATOM 3531 N N . LEU B 1 56 ? -3.869 40.094 17.891 1 70.94 56 LEU B N 1
ATOM 3532 C CA . LEU B 1 56 ? -4.254 39.875 19.281 1 70.94 56 LEU B CA 1
ATOM 3533 C C . LEU B 1 56 ? -5.664 39.312 19.359 1 70.94 56 LEU B C 1
ATOM 3535 O O . LEU B 1 56 ? -5.961 38.5 20.266 1 70.94 56 LEU B O 1
ATOM 3539 N N . LYS B 1 57 ? -6.5 39.656 18.406 1 66.62 57 LYS B N 1
ATOM 3540 C CA . LYS B 1 57 ? -7.891 39.219 18.406 1 66.62 57 LYS B CA 1
ATOM 3541 C C . LYS B 1 57 ? -8.016 37.781 17.891 1 66.62 57 LYS B C 1
ATOM 3543 O O . LYS B 1 57 ? -8.977 37.094 18.219 1 66.62 57 LYS B O 1
ATOM 3548 N N . GLU B 1 58 ? -7.301 37.406 16.969 1 59.62 58 GLU B N 1
ATOM 3549 C CA . GLU B 1 58 ? -7.367 36.094 16.344 1 59.62 58 GLU B CA 1
ATOM 3550 C C . GLU B 1 58 ? -6.914 35 17.312 1 59.62 58 GLU B C 1
ATOM 3552 O O . GLU B 1 58 ? -7.215 33.812 17.109 1 59.62 58 GLU B O 1
ATOM 3557 N N . THR B 1 59 ? -6.465 35.188 18.391 1 52.81 59 THR B N 1
ATOM 3558 C CA . THR B 1 59 ? -5.57 34.469 19.297 1 52.81 59 THR B CA 1
ATOM 3559 C C . THR B 1 59 ? -6.266 33.25 19.891 1 52.81 59 THR B C 1
ATOM 3561 O O . THR B 1 59 ? -5.66 32.188 20.016 1 52.81 59 THR B O 1
ATOM 3564 N N . PRO B 1 60 ? -7.547 33.438 20.281 1 49.91 60 PRO B N 1
ATOM 3565 C CA . PRO B 1 60 ? -7.816 32.281 21.125 1 49.91 60 PRO B CA 1
ATOM 3566 C C . PRO B 1 60 ? -7.668 30.969 20.375 1 49.91 60 PRO B C 1
ATOM 3568 O O . PRO B 1 60 ? -7.086 30 20.891 1 49.91 60 PRO B O 1
ATOM 3571 N N . ALA B 1 61 ? -8.484 30.875 19.375 1 50.03 61 ALA B N 1
ATOM 3572 C CA . ALA B 1 61 ? -8.484 29.594 18.656 1 50.03 61 ALA B CA 1
ATOM 3573 C C . ALA B 1 61 ? -7.094 29.266 18.125 1 50.03 61 ALA B C 1
ATOM 3575 O O . ALA B 1 61 ? -6.668 28.109 18.156 1 50.03 61 ALA B O 1
ATOM 3576 N N . LYS B 1 62 ? -6.48 30.344 17.719 1 54.88 62 LYS B N 1
ATOM 3577 C CA . LYS B 1 62 ? -5.113 30.188 17.234 1 54.88 62 LYS B CA 1
ATOM 3578 C C . LYS B 1 62 ? -4.172 29.766 18.359 1 54.88 62 LYS B C 1
ATOM 3580 O O . LYS B 1 62 ? -3.234 29 18.141 1 54.88 62 LYS B O 1
ATOM 3585 N N . GLU B 1 63 ? -4.562 30.266 19.5 1 56.19 63 GLU B N 1
ATOM 3586 C CA . GLU B 1 63 ? -3.754 29.906 20.656 1 56.19 63 GLU B CA 1
ATOM 3587 C C . GLU B 1 63 ? -3.898 28.438 21 1 56.19 63 GLU B C 1
ATOM 3589 O O . GLU B 1 63 ? -2.912 27.766 21.312 1 56.19 63 GLU B O 1
ATOM 3594 N N . GLU B 1 64 ? -5.207 28.031 20.969 1 56.38 64 GLU B N 1
ATOM 3595 C CA . GLU B 1 64 ? -5.395 26.609 21.281 1 56.38 64 GLU B CA 1
ATOM 3596 C C . GLU B 1 64 ? -4.652 25.719 20.281 1 56.38 64 GLU B C 1
ATOM 3598 O O . GLU B 1 64 ? -4.016 24.75 20.672 1 56.38 64 GLU B O 1
ATOM 3603 N N . LEU B 1 65 ? -4.863 26.141 19.109 1 61.97 65 LEU B N 1
ATOM 3604 C CA . LEU B 1 65 ? -4.188 25.359 18.078 1 61.97 65 LEU B CA 1
ATOM 3605 C C . LEU B 1 65 ? -2.674 25.438 18.25 1 61.97 65 LEU B C 1
ATOM 3607 O O . LEU B 1 65 ? -1.975 24.438 18.109 1 61.97 65 LEU B O 1
ATOM 3611 N N . SER B 1 66 ? -2.314 26.609 18.547 1 65.25 66 SER B N 1
ATOM 3612 C CA . SER B 1 66 ? -0.887 26.812 18.781 1 65.25 66 SER B CA 1
ATOM 3613 C C . SER B 1 66 ? -0.405 25.969 19.953 1 65.25 66 SER B C 1
ATOM 3615 O O . SER B 1 66 ? 0.685 25.406 19.922 1 65.25 66 SER B O 1
ATOM 3617 N N . ASP B 1 67 ? -1.344 25.906 20.891 1 69.25 67 ASP B N 1
ATOM 3618 C CA . ASP B 1 67 ? -0.984 25.125 22.078 1 69.25 67 ASP B CA 1
ATOM 3619 C C . ASP B 1 67 ? -0.897 23.641 21.75 1 69.25 67 ASP B C 1
ATOM 3621 O O . ASP B 1 67 ? 0.003 22.938 22.219 1 69.25 67 ASP B O 1
ATOM 3625 N N . THR B 1 68 ? -1.826 23.25 20.938 1 74.12 68 THR B N 1
ATOM 3626 C CA . THR B 1 68 ? -1.828 21.812 20.609 1 74.12 68 THR B CA 1
ATOM 3627 C C . THR B 1 68 ? -0.653 21.469 19.703 1 74.12 68 THR B C 1
ATOM 3629 O O . THR B 1 68 ? -0.169 20.328 19.719 1 74.12 68 THR B O 1
ATOM 3632 N N . ILE B 1 69 ? -0.23 22.359 19.016 1 74.56 69 ILE B N 1
ATOM 3633 C CA . ILE B 1 69 ? 0.947 22.156 18.172 1 74.56 69 ILE B CA 1
ATOM 3634 C C . ILE B 1 69 ? 2.201 22.125 19.047 1 74.56 69 ILE B C 1
ATOM 3636 O O . ILE B 1 69 ? 3.051 21.25 18.891 1 74.56 69 ILE B O 1
ATOM 3640 N N . LYS B 1 70 ? 2.195 23.016 20 1 71.31 70 LYS B N 1
ATOM 3641 C CA . LYS B 1 70 ? 3.346 23.109 20.891 1 71.31 70 LYS B CA 1
ATOM 3642 C C . LYS B 1 70 ? 3.449 21.859 21.781 1 71.31 70 LYS B C 1
ATOM 3644 O O . LYS B 1 70 ? 4.551 21.391 22.062 1 71.31 70 LYS B O 1
ATOM 3649 N N . ASN B 1 71 ? 2.242 21.406 22.094 1 75.56 71 ASN B N 1
ATOM 3650 C CA . ASN B 1 71 ? 2.24 20.25 22.984 1 75.56 71 ASN B CA 1
ATOM 3651 C C . ASN B 1 71 ? 2.459 18.953 22.219 1 75.56 71 ASN B C 1
ATOM 3653 O O . ASN B 1 71 ? 2.57 17.875 22.812 1 75.56 71 ASN B O 1
ATOM 3657 N N . GLY B 1 72 ? 2.436 19.062 20.969 1 77.62 72 GLY B N 1
ATOM 3658 C CA . GLY B 1 72 ? 2.789 17.906 20.156 1 77.62 72 GLY B CA 1
ATOM 3659 C C . GLY B 1 72 ? 1.588 17.078 19.734 1 77.62 72 GLY B C 1
ATOM 3660 O O . GLY B 1 72 ? 1.739 15.992 19.188 1 77.62 72 GLY B O 1
ATOM 3661 N N . GLU B 1 73 ? 0.462 17.594 20.016 1 81.88 73 GLU B N 1
ATOM 3662 C CA . GLU B 1 73 ? -0.746 16.891 19.609 1 81.88 73 GLU B CA 1
ATOM 3663 C C . GLU B 1 73 ? -1.007 17.031 18.125 1 81.88 73 GLU B C 1
ATOM 3665 O O . GLU B 1 73 ? -1.447 16.078 17.469 1 81.88 73 GLU B O 1
ATOM 3670 N N . ASN B 1 74 ? -0.72 18.266 17.672 1 87.06 74 ASN B N 1
ATOM 3671 C CA . ASN B 1 74 ? -0.908 18.578 16.25 1 87.06 74 ASN B CA 1
ATOM 3672 C C . ASN B 1 74 ? 0.393 19.047 15.609 1 87.06 74 ASN B C 1
ATOM 3674 O O . ASN B 1 74 ? 1.312 19.5 16.297 1 87.06 74 ASN B O 1
ATOM 3678 N N . THR B 1 75 ? 0.489 18.844 14.398 1 88.56 75 THR B N 1
ATOM 3679 C CA . THR B 1 75 ? 1.659 19.25 13.633 1 88.56 75 THR B CA 1
ATOM 3680 C C . THR B 1 75 ? 1.243 19.875 12.305 1 88.56 75 THR B C 1
ATOM 3682 O O . THR B 1 75 ? 0.087 19.766 11.891 1 88.56 75 THR B O 1
ATOM 3685 N N . ILE B 1 76 ? 2.18 20.625 11.797 1 88.69 76 ILE B N 1
ATOM 3686 C CA . ILE B 1 76 ? 1.933 21.297 10.523 1 88.69 76 ILE B CA 1
ATOM 3687 C C . ILE B 1 76 ? 2.584 20.5 9.391 1 88.69 76 ILE B C 1
ATOM 3689 O O . ILE B 1 76 ? 3.697 20 9.539 1 88.69 76 ILE B O 1
ATOM 3693 N N . ILE B 1 77 ? 1.836 20.391 8.297 1 90.5 77 ILE B N 1
ATOM 3694 C CA . ILE B 1 77 ? 2.375 19.688 7.141 1 90.5 77 ILE B CA 1
ATOM 3695 C C . ILE B 1 77 ? 1.947 20.391 5.855 1 90.5 77 ILE B C 1
ATOM 3697 O O . ILE B 1 77 ? 0.874 21 5.801 1 90.5 77 ILE B O 1
ATOM 3701 N N . ASN B 1 78 ? 2.83 20.312 4.918 1 90.5 78 ASN B N 1
ATOM 3702 C CA . ASN B 1 78 ? 2.492 20.859 3.604 1 90.5 78 ASN B CA 1
ATOM 3703 C C . ASN B 1 78 ? 1.299 20.125 2.992 1 90.5 78 ASN B C 1
ATOM 3705 O O . ASN B 1 78 ? 1.202 18.906 3.08 1 90.5 78 ASN B O 1
ATOM 3709 N N . ARG B 1 79 ? 0.54 20.906 2.289 1 90.12 79 ARG B N 1
ATOM 3710 C CA . ARG B 1 79 ? -0.697 20.359 1.74 1 90.12 79 ARG B CA 1
ATOM 3711 C C . ARG B 1 79 ? -0.404 19.297 0.675 1 90.12 79 ARG B C 1
ATOM 3713 O O . ARG B 1 79 ? -1.086 18.281 0.602 1 90.12 79 ARG B O 1
ATOM 3720 N N . THR B 1 80 ? 0.513 19.516 -0.146 1 91.88 80 THR B N 1
ATOM 3721 C CA . THR B 1 80 ? 0.863 18.594 -1.212 1 91.88 80 THR B CA 1
ATOM 3722 C C . THR B 1 80 ? 1.354 17.266 -0.634 1 91.88 80 THR B C 1
ATOM 3724 O O . THR B 1 80 ? 1.021 16.203 -1.146 1 91.88 80 THR B O 1
ATOM 3727 N N . MET B 1 81 ? 2.119 17.391 0.44 1 92.94 81 MET B N 1
ATOM 3728 C CA . MET B 1 81 ? 2.611 16.188 1.112 1 92.94 81 MET B CA 1
ATOM 3729 C C . MET B 1 81 ? 1.459 15.398 1.718 1 92.94 81 MET B C 1
ATOM 3731 O O . MET B 1 81 ? 1.407 14.172 1.586 1 92.94 81 MET B O 1
ATOM 3735 N N . LEU B 1 82 ? 0.625 16.109 2.297 1 94.19 82 LEU B N 1
ATOM 3736 C CA . LEU B 1 82 ? -0.51 15.453 2.932 1 94.19 82 LEU B CA 1
ATOM 3737 C C . LEU B 1 82 ? -1.403 14.781 1.891 1 94.19 82 LEU B C 1
ATOM 3739 O O . LEU B 1 82 ? -1.88 13.664 2.1 1 94.19 82 LEU B O 1
ATOM 3743 N N . GLU B 1 83 ? -1.609 15.445 0.794 1 94.25 83 GLU B N 1
ATOM 3744 C CA . GLU B 1 83 ? -2.4 14.883 -0.295 1 94.25 83 GLU B CA 1
ATOM 3745 C C . GLU B 1 83 ? -1.776 13.594 -0.82 1 94.25 83 GLU B C 1
ATOM 3747 O O . GLU B 1 83 ? -2.486 12.633 -1.137 1 94.25 83 GLU B O 1
ATOM 3752 N N . TRP B 1 84 ? -0.492 13.609 -0.949 1 95.19 84 TRP B N 1
ATOM 3753 C CA . TRP B 1 84 ? 0.224 12.414 -1.376 1 95.19 84 TRP B CA 1
ATOM 3754 C C . TRP B 1 84 ? 0.017 11.273 -0.386 1 95.19 84 TRP B C 1
ATOM 3756 O O . TRP B 1 84 ? -0.247 10.133 -0.785 1 95.19 84 TRP B O 1
ATOM 3766 N N . LEU B 1 85 ? 0.083 11.555 0.864 1 96.25 85 LEU B N 1
ATOM 3767 C CA . LEU B 1 85 ? -0.094 10.555 1.911 1 96.25 85 LEU B CA 1
ATOM 3768 C C . LEU B 1 85 ? -1.505 9.977 1.878 1 96.25 85 LEU B C 1
ATOM 3770 O O . LEU B 1 85 ? -1.686 8.758 1.974 1 96.25 85 LEU B O 1
ATOM 3774 N N . PHE B 1 86 ? -2.471 10.852 1.68 1 95.94 86 PHE B N 1
ATOM 3775 C CA . PHE B 1 86 ? -3.854 10.398 1.588 1 95.94 86 PHE B CA 1
ATOM 3776 C C . PHE B 1 86 ? -4.051 9.508 0.367 1 95.94 86 PHE B C 1
ATOM 3778 O O . PHE B 1 86 ? -4.691 8.453 0.457 1 95.94 86 PHE B O 1
ATOM 3785 N N . ARG B 1 87 ? -3.512 9.914 -0.668 1 94.5 87 ARG B N 1
ATOM 3786 C CA . ARG B 1 87 ? -3.67 9.203 -1.935 1 94.5 87 ARG B CA 1
ATOM 3787 C C . ARG B 1 87 ? -3.164 7.766 -1.823 1 94.5 87 ARG B C 1
ATOM 3789 O O . ARG B 1 87 ? -3.814 6.836 -2.305 1 94.5 87 ARG B O 1
ATOM 3796 N N . TYR B 1 88 ? -2.123 7.617 -1.132 1 93.38 88 TYR B N 1
ATOM 3797 C CA . TYR B 1 88 ? -1.468 6.316 -1.208 1 93.38 88 TYR B CA 1
ATOM 3798 C C . TYR B 1 88 ? -1.797 5.465 0.014 1 93.38 88 TYR B C 1
ATOM 3800 O O . TYR B 1 88 ? -1.248 4.375 0.185 1 93.38 88 TYR B O 1
ATOM 3808 N N . THR B 1 89 ? -2.662 5.922 0.839 1 94 89 THR B N 1
ATOM 3809 C CA . THR B 1 89 ? -3.199 5.086 1.906 1 94 89 THR B CA 1
ATOM 3810 C C . THR B 1 89 ? -4.668 4.758 1.646 1 94 89 THR B C 1
ATOM 3812 O O . THR B 1 89 ? -5.32 4.117 2.475 1 94 89 THR B O 1
ATOM 3815 N N . LYS B 1 90 ? -5.07 5.203 0.514 1 92.94 90 LYS B N 1
ATOM 3816 C CA . LYS B 1 90 ? -6.445 4.898 0.126 1 92.94 90 LYS B CA 1
ATOM 3817 C C . LYS B 1 90 ? -6.68 3.393 0.058 1 92.94 90 LYS B C 1
ATOM 3819 O O . LYS B 1 90 ? -5.824 2.648 -0.427 1 92.94 90 LYS B O 1
ATOM 3824 N N . GLY B 1 91 ? -7.895 3.006 0.554 1 92.81 91 GLY B N 1
ATOM 3825 C CA . GLY B 1 91 ? -8.266 1.601 0.484 1 92.81 91 GLY B CA 1
ATOM 3826 C C . GLY B 1 91 ? -7.859 0.815 1.717 1 92.81 91 GLY B C 1
ATOM 3827 O O . GLY B 1 91 ? -8.328 -0.304 1.929 1 92.81 91 GLY B O 1
ATOM 3828 N N . ARG B 1 92 ? -6.949 1.385 2.463 1 93.75 92 ARG B N 1
ATOM 3829 C CA . ARG B 1 92 ? -6.562 0.773 3.73 1 93.75 92 ARG B CA 1
ATOM 3830 C C . ARG B 1 92 ? -7.477 1.233 4.859 1 93.75 92 ARG B C 1
ATOM 3832 O O . ARG B 1 92 ? -7.781 2.422 4.977 1 93.75 92 ARG B O 1
ATOM 3839 N N . LEU B 1 93 ? -7.844 0.3 5.641 1 94 93 LEU B N 1
ATOM 3840 C CA . LEU B 1 93 ? -8.695 0.65 6.773 1 94 93 LEU B CA 1
ATOM 3841 C C . LEU B 1 93 ? -7.871 1.306 7.883 1 94 93 LEU B C 1
ATOM 3843 O O . LEU B 1 93 ? -6.766 0.858 8.188 1 94 93 LEU B O 1
ATOM 3847 N N . THR B 1 94 ? -8.391 2.332 8.375 1 91.88 94 THR B N 1
ATOM 3848 C CA . THR B 1 94 ? -7.734 3.023 9.477 1 91.88 94 THR B CA 1
ATOM 3849 C C . THR B 1 94 ? -7.953 2.277 10.789 1 91.88 94 THR B C 1
ATOM 3851 O O . THR B 1 94 ? -8.914 1.512 10.922 1 91.88 94 THR B O 1
ATOM 3854 N N . ASP B 1 95 ? -7.125 2.543 11.719 1 87.62 95 ASP B N 1
ATOM 3855 C CA . ASP B 1 95 ? -7.234 1.945 13.047 1 87.62 95 ASP B CA 1
ATOM 3856 C C . ASP B 1 95 ? -8.258 2.689 13.898 1 87.62 95 ASP B C 1
ATOM 3858 O O . ASP B 1 95 ? -8.523 3.871 13.672 1 87.62 95 ASP B O 1
ATOM 3862 N N . GLU B 1 96 ? -8.719 2.057 14.82 1 83.38 96 GLU B N 1
ATOM 3863 C CA . GLU B 1 96 ? -9.695 2.637 15.734 1 83.38 96 GLU B CA 1
ATOM 3864 C C . GLU B 1 96 ? -9.109 3.82 16.5 1 83.38 96 GLU B C 1
ATOM 3866 O O . GLU B 1 96 ? -9.812 4.785 16.797 1 83.38 96 GLU B O 1
ATOM 3871 N N . GLU B 1 97 ? -7.926 3.691 16.781 1 85.25 97 GLU B N 1
ATOM 3872 C CA . GLU B 1 97 ? -7.254 4.742 17.547 1 85.25 97 GLU B CA 1
ATOM 3873 C C . GLU B 1 97 ? -7.293 6.07 16.797 1 85.25 97 GLU B C 1
ATOM 3875 O O . GLU B 1 97 ? -7.406 7.137 17.406 1 85.25 97 GLU B O 1
ATOM 3880 N N . LEU B 1 98 ? -7.25 6.008 15.531 1 90.88 98 LEU B N 1
ATOM 3881 C CA . LEU B 1 98 ? -7.277 7.223 14.719 1 90.88 98 LEU B CA 1
ATOM 3882 C C . LEU B 1 98 ? -8.648 7.895 14.797 1 90.88 98 LEU B C 1
ATOM 3884 O O . LEU B 1 98 ? -8.742 9.125 14.82 1 90.88 98 LEU B O 1
ATOM 3888 N N . VAL B 1 99 ? -9.602 7.062 14.805 1 90 99 VAL B N 1
ATOM 3889 C CA . VAL B 1 99 ? -10.969 7.562 14.875 1 90 99 VAL B CA 1
ATOM 3890 C C . VAL B 1 99 ? -11.172 8.344 16.172 1 90 99 VAL B C 1
ATOM 3892 O O . VAL B 1 99 ? -11.711 9.453 16.156 1 90 99 VAL B O 1
ATOM 3895 N N . ASN B 1 100 ? -10.625 7.805 17.203 1 85.94 100 ASN B N 1
ATOM 3896 C CA . ASN B 1 100 ? -10.773 8.422 18.516 1 85.94 100 ASN B CA 1
ATOM 3897 C C . ASN B 1 100 ? -9.969 9.719 18.625 1 85.94 100 ASN B C 1
ATOM 3899 O O . ASN B 1 100 ? -10.312 10.602 19.406 1 85.94 100 ASN B O 1
ATOM 3903 N N . GLU B 1 101 ? -8.945 9.797 17.891 1 84.56 101 GLU B N 1
ATOM 3904 C CA . GLU B 1 101 ? -8.141 11.008 17.875 1 84.56 101 GLU B CA 1
ATOM 3905 C C . GLU B 1 101 ? -8.875 12.156 17.203 1 84.56 101 GLU B C 1
ATOM 3907 O O . GLU B 1 101 ? -8.695 13.32 17.562 1 84.56 101 GLU B O 1
ATOM 3912 N N . LEU B 1 102 ? -9.641 11.766 16.281 1 83.5 102 LEU B N 1
ATOM 3913 C CA . LEU B 1 102 ? -10.367 12.789 15.539 1 83.5 102 LEU B CA 1
ATOM 3914 C C . LEU B 1 102 ? -11.68 13.141 16.234 1 83.5 102 LEU B C 1
ATOM 3916 O O . LEU B 1 102 ? -12.047 14.32 16.312 1 83.5 102 LEU B O 1
ATOM 3920 N N . ILE B 1 103 ? -12.344 12.047 16.594 1 89 103 ILE B N 1
ATOM 3921 C CA . ILE B 1 103 ? -13.68 12.258 17.141 1 89 103 ILE B CA 1
ATOM 3922 C C . ILE B 1 103 ? -13.742 11.727 18.578 1 89 103 ILE B C 1
ATOM 3924 O O . ILE B 1 103 ? -13.57 10.531 18.812 1 89 103 ILE B O 1
ATOM 3928 N N . ASN B 1 104 ? -14.039 12.57 19.484 1 86.69 104 ASN B N 1
ATOM 3929 C CA . ASN B 1 104 ? -14.281 12.18 20.859 1 86.69 104 ASN B CA 1
ATOM 3930 C C . ASN B 1 104 ? -15.758 11.898 21.109 1 86.69 104 ASN B C 1
ATOM 3932 O O . ASN B 1 104 ? -16.578 12.828 21.172 1 86.69 104 ASN B O 1
ATOM 3936 N N . PRO B 1 105 ? -16.016 10.703 21.375 1 85.75 105 PRO B N 1
ATOM 3937 C CA . PRO B 1 105 ? -17.438 10.352 21.5 1 85.75 105 PRO B CA 1
ATOM 3938 C C . PRO B 1 105 ? -18.094 11.008 22.703 1 85.75 105 PRO B C 1
ATOM 3940 O O . PRO B 1 105 ? -19.312 11.18 22.734 1 85.75 105 PRO B O 1
ATOM 3943 N N . PHE B 1 106 ? -17.312 11.375 23.641 1 87.94 106 PHE B N 1
ATOM 3944 C CA . PHE B 1 106 ? -17.875 11.898 24.891 1 87.94 106 PHE B CA 1
ATOM 3945 C C . PHE B 1 106 ? -18.328 13.344 24.719 1 87.94 106 PHE B C 1
ATOM 3947 O O . PHE B 1 106 ? -19.047 13.875 25.562 1 87.94 106 PHE B O 1
ATOM 3954 N N . GLU B 1 107 ? -17.984 13.898 23.609 1 89.38 107 GLU B N 1
ATOM 3955 C CA . GLU B 1 107 ? -18.359 15.289 23.359 1 89.38 107 GLU B CA 1
ATOM 3956 C C . GLU B 1 107 ? -19.578 15.375 22.453 1 89.38 107 GLU B C 1
ATOM 3958 O O . GLU B 1 107 ? -20.094 16.469 22.188 1 89.38 107 GLU B O 1
ATOM 3963 N N . ILE B 1 108 ? -20.078 14.211 22.047 1 92.62 108 ILE B N 1
ATOM 3964 C CA . ILE B 1 108 ? -21.141 14.18 21.047 1 92.62 108 ILE B CA 1
ATOM 3965 C C . ILE B 1 108 ? -22.344 13.406 21.594 1 92.62 108 ILE B C 1
ATOM 3967 O O . ILE B 1 108 ? -22.203 12.242 21.969 1 92.62 108 ILE B O 1
ATOM 3971 N N . SER B 1 109 ? -23.5 13.992 21.594 1 92.94 109 SER B N 1
ATOM 3972 C CA . SER B 1 109 ? -24.688 13.344 22.156 1 92.94 109 SER B CA 1
ATOM 3973 C C . SER B 1 109 ? -25.641 12.883 21.047 1 92.94 109 SER B C 1
ATOM 3975 O O . SER B 1 109 ? -26.422 11.953 21.25 1 92.94 109 SER B O 1
ATOM 3977 N N . ASP B 1 110 ? -25.641 13.648 19.969 1 95 110 ASP B N 1
ATOM 3978 C CA . ASP B 1 110 ? -26.547 13.281 18.891 1 95 110 ASP B CA 1
ATOM 3979 C C . ASP B 1 110 ? -25.938 13.641 17.531 1 95 110 ASP B C 1
ATOM 3981 O O . ASP B 1 110 ? -24.797 14.086 17.453 1 95 110 ASP B O 1
ATOM 3985 N N . MET B 1 111 ? -26.703 13.453 16.484 1 96.38 111 MET B N 1
ATOM 3986 C CA . MET B 1 111 ? -26.188 13.586 15.117 1 96.38 111 MET B CA 1
ATOM 3987 C C . MET B 1 111 ? -25.969 15.055 14.758 1 96.38 111 MET B C 1
ATOM 3989 O O . MET B 1 111 ? -25.094 15.383 13.961 1 96.38 111 MET B O 1
ATOM 3993 N N . LYS B 1 112 ? -26.719 15.922 15.281 1 94.75 112 LYS B N 1
ATOM 3994 C CA . LYS B 1 112 ? -26.547 17.359 15.031 1 94.75 112 LYS B CA 1
ATOM 3995 C C . LYS B 1 112 ? -25.266 17.875 15.672 1 94.75 112 LYS B C 1
ATOM 3997 O O . LYS B 1 112 ? -24.516 18.641 15.055 1 94.75 112 LYS B O 1
ATOM 4002 N N . GLU B 1 113 ? -25.062 17.422 16.844 1 95.06 113 GLU B N 1
ATOM 4003 C CA . GLU B 1 113 ? -23.828 17.797 17.516 1 95.06 113 GLU B CA 1
ATOM 4004 C C . GLU B 1 113 ? -22.609 17.219 16.797 1 95.06 113 GLU B C 1
ATOM 4006 O O . GLU B 1 113 ? -21.547 17.859 16.781 1 95.06 113 GLU B O 1
ATOM 4011 N N . LEU B 1 114 ? -22.766 16.047 16.297 1 96.81 114 LEU B N 1
ATOM 4012 C CA . LEU B 1 114 ? -21.688 15.477 15.508 1 96.81 114 LEU B CA 1
ATOM 4013 C C . LEU B 1 114 ? -21.344 16.359 14.32 1 96.81 114 LEU B C 1
ATOM 4015 O O . LEU B 1 114 ? -20.156 16.609 14.047 1 96.81 114 LEU B O 1
ATOM 4019 N N . GLU B 1 115 ? -22.344 16.781 13.594 1 96.75 115 GLU B N 1
ATOM 4020 C CA . GLU B 1 115 ? -22.156 17.672 12.453 1 96.75 115 GLU B CA 1
ATOM 4021 C C . GLU B 1 115 ? -21.391 18.922 12.852 1 96.75 115 GLU B C 1
ATOM 4023 O O . GLU B 1 115 ? -20.422 19.297 12.203 1 96.75 115 GLU B O 1
ATOM 4028 N N . ASP B 1 116 ? -21.828 19.516 13.922 1 93.19 116 ASP B N 1
ATOM 4029 C CA . ASP B 1 116 ? -21.188 20.734 14.414 1 93.19 116 ASP B CA 1
ATOM 4030 C C . ASP B 1 116 ? -19.75 20.453 14.836 1 93.19 116 ASP B C 1
ATOM 4032 O O . ASP B 1 116 ? -18.844 21.25 14.555 1 93.19 116 ASP B O 1
ATOM 4036 N N . TYR B 1 117 ? -19.625 19.406 15.508 1 93.19 117 TYR B N 1
ATOM 4037 C CA . TYR B 1 117 ? -18.297 19.016 15.984 1 93.19 117 TYR B CA 1
ATOM 4038 C C . TYR B 1 117 ? -17.328 18.844 14.82 1 93.19 117 TYR B C 1
ATOM 4040 O O . TYR B 1 117 ? -16.203 19.344 14.859 1 93.19 117 TYR B O 1
ATOM 4048 N N . LEU B 1 118 ? -17.75 18.141 13.812 1 95.38 118 LEU B N 1
ATOM 4049 C CA . LEU B 1 118 ? -16.906 17.844 12.648 1 95.38 118 LEU B CA 1
ATOM 4050 C C . LEU B 1 118 ? -16.562 19.141 11.906 1 95.38 118 LEU B C 1
ATOM 4052 O O . LEU B 1 118 ? -15.43 19.297 11.453 1 95.38 118 LEU B O 1
ATOM 4056 N N . ASN B 1 119 ? -17.484 19.969 11.773 1 92.19 119 ASN B N 1
ATOM 4057 C CA . ASN B 1 119 ? -17.219 21.234 11.117 1 92.19 119 ASN B CA 1
ATOM 4058 C C . ASN B 1 119 ? -16.266 22.109 11.93 1 92.19 119 ASN B C 1
ATOM 4060 O O . ASN B 1 119 ? -15.445 22.828 11.367 1 92.19 119 ASN B O 1
ATOM 4064 N N . GLN B 1 120 ? -16.359 22.031 13.203 1 87.19 120 GLN B N 1
ATOM 4065 C CA . GLN B 1 120 ? -15.438 22.75 14.07 1 87.19 120 GLN B CA 1
ATOM 4066 C C . GLN B 1 120 ? -14.016 22.203 13.961 1 87.19 120 GLN B C 1
ATOM 4068 O O . GLN B 1 120 ? -13.055 22.984 13.867 1 87.19 120 GLN B O 1
ATOM 4073 N N . ILE B 1 121 ? -13.914 20.953 14 1 87.12 121 ILE B N 1
ATOM 4074 C CA . ILE B 1 121 ? -12.609 20.297 13.891 1 87.12 121 ILE B CA 1
ATOM 4075 C C . ILE B 1 121 ? -11.977 20.641 12.547 1 87.12 121 ILE B C 1
ATOM 4077 O O . ILE B 1 121 ? -10.773 20.906 12.469 1 87.12 121 ILE B O 1
ATOM 4081 N N . SER B 1 122 ? -12.773 20.531 11.484 1 87.38 122 SER B N 1
ATOM 4082 C CA . SER B 1 122 ? -12.289 20.875 10.156 1 87.38 122 SER B CA 1
ATOM 4083 C C . SER B 1 122 ? -11.75 22.312 10.109 1 87.38 122 SER B C 1
ATOM 4085 O O . SER B 1 122 ? -10.711 22.562 9.5 1 87.38 122 SER B O 1
ATOM 4087 N N . LYS B 1 123 ? -12.406 23.141 10.711 1 81.62 123 LYS B N 1
ATOM 4088 C CA . LYS B 1 123 ? -11.977 24.531 10.773 1 81.62 123 LYS B CA 1
ATOM 4089 C C . LYS B 1 123 ? -10.695 24.672 11.586 1 81.62 123 LYS B C 1
ATOM 4091 O O . LYS B 1 123 ? -9.773 25.391 11.18 1 81.62 123 LYS B O 1
ATOM 4096 N N . ASN B 1 124 ? -10.688 23.984 12.672 1 78.56 124 ASN B N 1
ATOM 4097 C CA . ASN B 1 124 ? -9.516 24.047 13.547 1 78.56 124 ASN B CA 1
ATOM 4098 C C . ASN B 1 124 ? -8.258 23.562 12.836 1 78.56 124 ASN B C 1
ATOM 4100 O O . ASN B 1 124 ? -7.18 24.125 13.016 1 78.56 124 ASN B O 1
ATOM 4104 N N . TYR B 1 125 ? -8.484 22.562 12.039 1 80.19 125 TYR B N 1
ATOM 4105 C CA . TYR B 1 125 ? -7.352 21.969 11.336 1 80.19 125 TYR B CA 1
ATOM 4106 C C . TYR B 1 125 ? -7.133 22.656 9.984 1 80.19 125 TYR B C 1
ATOM 4108 O O . TYR B 1 125 ? -6.16 22.359 9.289 1 80.19 125 TYR B O 1
ATOM 4116 N N . GLN B 1 126 ? -8.023 23.5 9.617 1 80.06 126 GLN B N 1
ATOM 4117 C CA . GLN B 1 126 ? -7.969 24.203 8.344 1 80.06 126 GLN B CA 1
ATOM 4118 C C . GLN B 1 126 ? -8.07 23.234 7.168 1 80.06 126 GLN B C 1
ATOM 4120 O O . GLN B 1 126 ? -7.348 23.359 6.18 1 80.06 126 GLN B O 1
ATOM 4125 N N . TRP B 1 127 ? -8.812 22.172 7.293 1 84.12 127 TRP B N 1
ATOM 4126 C CA . TRP B 1 127 ? -9.047 21.203 6.227 1 84.12 127 TRP B CA 1
ATOM 4127 C C . TRP B 1 127 ? -10.078 21.734 5.23 1 84.12 127 TRP B C 1
ATOM 4129 O O . TRP B 1 127 ? -10.133 21.266 4.09 1 84.12 127 TRP B O 1
ATOM 4139 N N . THR B 1 128 ? -10.836 22.594 5.496 1 83.69 128 THR B N 1
ATOM 4140 C CA . THR B 1 128 ? -11.828 23.297 4.68 1 83.69 128 THR B CA 1
ATOM 4141 C C . THR B 1 128 ? -12.938 22.328 4.25 1 83.69 128 THR B C 1
ATOM 4143 O O . THR B 1 128 ? -13.578 22.547 3.217 1 83.69 128 THR B O 1
ATOM 4146 N N . ILE B 1 129 ? -13.117 21.25 4.906 1 92.56 129 ILE B N 1
ATOM 4147 C CA . ILE B 1 129 ? -14.188 20.297 4.609 1 92.56 129 ILE B CA 1
ATOM 4148 C C . ILE B 1 129 ? -15.469 20.734 5.316 1 92.56 129 ILE B C 1
ATOM 4150 O O . ILE B 1 129 ? -15.453 21.047 6.508 1 92.56 129 ILE B O 1
ATOM 4154 N N . ARG B 1 130 ? -16.531 20.781 4.586 1 95.75 130 ARG B N 1
ATOM 4155 C CA . ARG B 1 130 ? -17.844 21.062 5.148 1 95.75 130 ARG B CA 1
ATOM 4156 C C . ARG B 1 130 ? -18.672 19.781 5.238 1 95.75 130 ARG B C 1
ATOM 4158 O O . ARG B 1 130 ? -18.812 19.047 4.254 1 95.75 130 ARG B O 1
ATOM 4165 N N . THR B 1 131 ? -19.203 19.578 6.398 1 97.19 131 THR B N 1
ATOM 4166 C CA . THR B 1 131 ? -19.953 18.359 6.656 1 97.19 131 THR B CA 1
ATOM 4167 C C . THR B 1 131 ? -21.438 18.688 6.895 1 97.19 131 THR B C 1
ATOM 4169 O O . THR B 1 131 ? -21.75 19.594 7.66 1 97.19 131 THR B O 1
ATOM 4172 N N . SER B 1 132 ? -22.281 18.016 6.219 1 97.62 132 SER B N 1
ATOM 4173 C CA . SER B 1 132 ? -23.719 18.078 6.449 1 97.62 132 SER B CA 1
ATOM 4174 C C . SER B 1 132 ? -24.297 16.672 6.656 1 97.62 132 SER B C 1
ATOM 4176 O O . SER B 1 132 ? -24.031 15.766 5.867 1 97.62 132 SER B O 1
ATOM 4178 N N . ILE B 1 133 ? -25.047 16.531 7.711 1 98 133 ILE B N 1
ATOM 4179 C CA . ILE B 1 133 ? -25.656 15.234 8.023 1 98 133 ILE B CA 1
ATOM 4180 C C . ILE B 1 133 ? -27.172 15.383 8.078 1 98 133 ILE B C 1
ATOM 4182 O O . ILE B 1 133 ? -27.703 16.266 8.766 1 98 133 ILE B O 1
ATOM 4186 N N . LYS B 1 134 ? -27.828 14.594 7.32 1 97.5 134 LYS B N 1
ATOM 4187 C CA . LYS B 1 134 ? -29.297 14.562 7.332 1 97.5 134 LYS B CA 1
ATOM 4188 C C . LYS B 1 134 ? -29.812 13.203 7.816 1 97.5 134 LYS B C 1
ATOM 4190 O O . LYS B 1 134 ? -29.406 12.164 7.305 1 97.5 134 LYS B O 1
ATOM 4195 N N . CYS B 1 135 ? -30.578 13.211 8.812 1 96.31 135 CYS B N 1
ATOM 4196 C CA . CYS B 1 135 ? -31.25 12.008 9.289 1 96.31 135 CYS B CA 1
ATOM 4197 C C . CYS B 1 135 ? -32.594 12.344 9.938 1 96.31 135 CYS B C 1
ATOM 4199 O O . CYS B 1 135 ? -32.812 13.484 10.359 1 96.31 135 CYS B O 1
ATOM 4201 N N . GLU B 1 136 ? -33.531 11.461 9.93 1 93.38 136 GLU B N 1
ATOM 4202 C CA . GLU B 1 136 ? -34.844 11.68 10.484 1 93.38 136 GLU B CA 1
ATOM 4203 C C . GLU B 1 136 ? -34.812 11.719 12.008 1 93.38 136 GLU B C 1
ATOM 4205 O O . GLU B 1 136 ? -35.375 12.617 12.625 1 93.38 136 GLU B O 1
ATOM 4210 N N . ASP B 1 137 ? -34.156 10.688 12.633 1 94.75 137 ASP B N 1
ATOM 4211 C CA . ASP B 1 137 ? -33.969 10.609 14.078 1 94.75 137 ASP B CA 1
ATOM 4212 C C . ASP B 1 137 ? -32.531 10.953 14.469 1 94.75 137 ASP B C 1
ATOM 4214 O O . ASP B 1 137 ? -31.609 10.172 14.211 1 94.75 137 ASP B O 1
ATOM 4218 N N . ILE B 1 138 ? -32.375 11.984 15.195 1 94 138 ILE B N 1
ATOM 4219 C CA . ILE B 1 138 ? -31.031 12.484 15.477 1 94 138 ILE B CA 1
ATOM 4220 C C . ILE B 1 138 ? -30.422 11.688 16.625 1 94 138 ILE B C 1
ATOM 4222 O O . ILE B 1 138 ? -29.203 11.75 16.844 1 94 138 ILE B O 1
ATOM 4226 N N . HIS B 1 139 ? -31.234 10.984 17.391 1 94.69 139 HIS B N 1
ATOM 4227 C CA . HIS B 1 139 ? -30.719 10.234 18.531 1 94.69 139 HIS B CA 1
ATOM 4228 C C . HIS B 1 139 ? -30.453 8.773 18.141 1 94.69 139 HIS B C 1
ATOM 4230 O O . HIS B 1 139 ? -29.438 8.203 18.531 1 94.69 139 HIS B O 1
ATOM 4236 N N . ASN B 1 140 ? -31.359 8.227 17.422 1 94.06 140 ASN B N 1
ATOM 4237 C CA . ASN B 1 140 ? -31.234 6.832 16.984 1 94.06 140 ASN B CA 1
ATOM 4238 C C . ASN B 1 140 ? -31.609 6.656 15.523 1 94.06 140 ASN B C 1
ATOM 4240 O O . ASN B 1 140 ? -32.625 6.039 15.219 1 94.06 140 ASN B O 1
ATOM 4244 N N . PRO B 1 141 ? -30.672 7.062 14.68 1 96.25 141 PRO B N 1
ATOM 4245 C CA . PRO B 1 141 ? -31.031 7.031 13.266 1 96.25 141 PRO B CA 1
ATOM 4246 C C . PRO B 1 141 ? -31 5.621 12.68 1 96.25 141 PRO B C 1
ATOM 4248 O O . PRO B 1 141 ? -30.094 4.844 12.977 1 96.25 141 PRO B O 1
ATOM 4251 N N . ASP B 1 142 ? -31.969 5.332 11.836 1 96.19 142 ASP B N 1
ATOM 4252 C CA . ASP B 1 142 ? -31.969 4.098 11.055 1 96.19 142 ASP B CA 1
ATOM 4253 C C . ASP B 1 142 ? -31.203 4.281 9.75 1 96.19 142 ASP B C 1
ATOM 4255 O O . ASP B 1 142 ? -30.719 3.305 9.164 1 96.19 142 ASP B O 1
ATOM 4259 N N . SER B 1 143 ? -31.203 5.523 9.375 1 97.38 143 SER B N 1
ATOM 4260 C CA . SER B 1 143 ? -30.453 5.906 8.172 1 97.38 143 SER B CA 1
ATOM 4261 C C . SER B 1 143 ? -29.938 7.34 8.281 1 97.38 143 SER B C 1
ATOM 4263 O O . SER B 1 143 ? -30.469 8.141 9.055 1 97.38 143 SER B O 1
ATOM 4265 N N . ALA B 1 144 ? -28.906 7.598 7.562 1 98.19 144 ALA B N 1
ATOM 4266 C CA . ALA B 1 144 ? -28.344 8.945 7.551 1 98.19 144 ALA B CA 1
ATOM 4267 C C . ALA B 1 144 ? -27.672 9.242 6.207 1 98.19 144 ALA B C 1
ATOM 4269 O O . ALA B 1 144 ? -27.219 8.328 5.512 1 98.19 144 ALA B O 1
ATOM 4270 N N . LEU B 1 145 ? -27.719 10.469 5.828 1 98.44 145 LEU B N 1
ATOM 4271 C CA . LEU B 1 145 ? -27.047 10.969 4.637 1 98.44 145 LEU B CA 1
ATOM 4272 C C . LEU B 1 145 ? -25.969 11.977 5.008 1 98.44 145 LEU B C 1
ATOM 4274 O O . LEU B 1 145 ? -26.25 12.984 5.652 1 98.44 145 LEU B O 1
ATOM 4278 N N . LEU B 1 146 ? -24.766 11.656 4.652 1 98.38 146 LEU B N 1
ATOM 4279 C CA . LEU B 1 146 ? -23.625 12.523 4.918 1 98.38 146 LEU B CA 1
ATOM 4280 C C . LEU B 1 146 ? -23.125 13.18 3.631 1 98.38 146 LEU B C 1
ATOM 4282 O O . LEU B 1 146 ? -22.906 12.492 2.629 1 98.38 146 LEU B O 1
ATOM 4286 N N . LEU B 1 147 ? -23.016 14.461 3.652 1 98.31 147 LEU B N 1
ATOM 4287 C CA . LEU B 1 147 ? -22.469 15.211 2.529 1 98.31 147 LEU B CA 1
ATOM 4288 C C . LEU B 1 147 ? -21.188 15.938 2.939 1 98.31 147 LEU B C 1
ATOM 4290 O O . LEU B 1 147 ? -21.203 16.719 3.887 1 98.31 147 LEU B O 1
ATOM 4294 N N . LEU B 1 148 ? -20.094 15.594 2.324 1 97.94 148 LEU B N 1
ATOM 4295 C CA . LEU B 1 148 ? -18.828 16.281 2.494 1 97.94 148 LEU B CA 1
ATOM 4296 C C . LEU B 1 148 ? -18.5 17.141 1.272 1 97.94 148 LEU B C 1
ATOM 4298 O O . LEU B 1 148 ? -18.5 16.641 0.145 1 97.94 148 LEU B O 1
ATOM 4302 N N . SER B 1 149 ? -18.234 18.375 1.521 1 96.12 149 SER B N 1
ATOM 4303 C CA . SER B 1 149 ? -17.938 19.266 0.403 1 96.12 149 SER B CA 1
ATOM 4304 C C . SER B 1 149 ? -16.625 20 0.612 1 96.12 149 SER B C 1
ATOM 4306 O O . SER B 1 149 ? -16.094 20.016 1.723 1 96.12 149 SER B O 1
ATOM 4308 N N . ASN B 1 150 ? -16.094 20.438 -0.525 1 91.75 150 ASN B N 1
ATOM 4309 C CA . ASN B 1 150 ? -14.844 21.203 -0.561 1 91.75 150 ASN B CA 1
ATOM 4310 C C . ASN B 1 150 ? -13.633 20.297 -0.413 1 91.75 150 ASN B C 1
ATOM 4312 O O . ASN B 1 150 ? -13.758 19.062 -0.464 1 91.75 150 ASN B O 1
ATOM 4316 N N . SER B 1 151 ? -12.477 20.844 -0.371 1 90.31 151 SER B N 1
ATOM 4317 C CA . SER B 1 151 ? -11.211 20.125 -0.254 1 90.31 151 SER B CA 1
ATOM 4318 C C . SER B 1 151 ? -11.023 19.141 -1.402 1 90.31 151 SER B C 1
ATOM 4320 O O . SER B 1 151 ? -11.805 19.125 -2.352 1 90.31 151 SER B O 1
ATOM 4322 N N . THR B 1 152 ? -10.023 18.422 -1.328 1 91.44 152 THR B N 1
ATOM 4323 C CA . THR B 1 152 ? -9.688 17.469 -2.396 1 91.44 152 THR B CA 1
ATOM 4324 C C . THR B 1 152 ? -10.422 16.156 -2.199 1 91.44 152 THR B C 1
ATOM 4326 O O . THR B 1 152 ? -10.898 15.859 -1.1 1 91.44 152 THR B O 1
ATOM 4329 N N . ILE B 1 153 ? -10.492 15.406 -3.195 1 94.19 153 ILE B N 1
ATOM 4330 C CA . ILE B 1 153 ? -11.164 14.117 -3.158 1 94.19 153 ILE B CA 1
ATOM 4331 C C . ILE B 1 153 ? -10.477 13.211 -2.139 1 94.19 153 ILE B C 1
ATOM 4333 O O . ILE B 1 153 ? -11.141 12.523 -1.361 1 94.19 153 ILE B O 1
ATOM 4337 N N . ASN B 1 154 ? -9.172 13.219 -2.086 1 94.06 154 ASN B N 1
ATOM 4338 C CA . ASN B 1 154 ? -8.422 12.352 -1.182 1 94.06 154 ASN B CA 1
ATOM 4339 C C . ASN B 1 154 ? -8.633 12.75 0.277 1 94.06 154 ASN B C 1
ATOM 4341 O O . ASN B 1 154 ? -8.758 11.883 1.146 1 94.06 154 ASN B O 1
ATOM 4345 N N . SER B 1 155 ? -8.719 13.977 0.489 1 93.5 155 SER B N 1
ATOM 4346 C CA . SER B 1 155 ? -8.977 14.461 1.842 1 93.5 155 SER B CA 1
ATOM 4347 C C . SER B 1 155 ? -10.359 14.047 2.326 1 93.5 155 SER B C 1
ATOM 4349 O O . SER B 1 155 ? -10.516 13.562 3.449 1 93.5 155 SER B O 1
ATOM 4351 N N . ARG B 1 156 ? -11.273 14.234 1.468 1 95.88 156 ARG B N 1
ATOM 4352 C CA . ARG B 1 156 ? -12.633 13.852 1.827 1 95.88 156 ARG B CA 1
ATOM 4353 C C . ARG B 1 156 ? -12.734 12.352 2.074 1 95.88 156 ARG B C 1
ATOM 4355 O O . ARG B 1 156 ? -13.438 11.906 2.984 1 95.88 156 ARG B O 1
ATOM 4362 N N . GLU B 1 157 ? -12.031 11.625 1.251 1 96.31 157 GLU B N 1
ATOM 4363 C CA . GLU B 1 157 ? -12.055 10.172 1.383 1 96.31 157 GLU B CA 1
ATOM 4364 C C . GLU B 1 157 ? -11.508 9.727 2.738 1 96.31 157 GLU B C 1
ATOM 4366 O O . GLU B 1 157 ? -12.102 8.867 3.398 1 96.31 157 GLU B O 1
ATOM 4371 N N . PHE B 1 158 ? -10.445 10.297 3.105 1 95.56 158 PHE B N 1
ATOM 4372 C CA . PHE B 1 158 ? -9.812 9.961 4.379 1 95.56 158 PHE B CA 1
ATOM 4373 C C . PHE B 1 158 ? -10.719 10.344 5.543 1 95.56 158 PHE B C 1
ATOM 4375 O O . PHE B 1 158 ? -10.938 9.547 6.457 1 95.56 158 PHE B O 1
ATOM 4382 N N . PHE B 1 159 ? -11.227 11.5 5.445 1 95.19 159 PHE B N 1
ATOM 4383 C CA . PHE B 1 159 ? -12.109 12.016 6.48 1 95.19 159 PHE B CA 1
ATOM 4384 C C . PHE B 1 159 ? -13.391 11.195 6.555 1 95.19 159 PHE B C 1
ATOM 4386 O O . PHE B 1 159 ? -13.867 10.867 7.645 1 95.19 159 PHE B O 1
ATOM 4393 N N . ALA B 1 160 ? -13.914 10.891 5.453 1 96.81 160 ALA B N 1
ATOM 4394 C CA . ALA B 1 160 ? -15.141 10.102 5.355 1 96.81 160 ALA B CA 1
ATOM 4395 C C . ALA B 1 160 ? -14.969 8.734 6.012 1 96.81 160 ALA B C 1
ATOM 4397 O O . ALA B 1 160 ? -15.883 8.25 6.684 1 96.81 160 ALA B O 1
ATOM 4398 N N . GLN B 1 161 ? -13.859 8.125 5.781 1 96.88 161 GLN B N 1
ATOM 4399 C CA . GLN B 1 161 ? -13.602 6.824 6.383 1 96.88 161 GLN B CA 1
ATOM 4400 C C . GLN B 1 161 ? -13.641 6.906 7.906 1 96.88 161 GLN B C 1
ATOM 4402 O O . GLN B 1 161 ? -14.203 6.035 8.57 1 96.88 161 GLN B O 1
ATOM 4407 N N . LEU B 1 162 ? -13.016 7.93 8.445 1 95.88 162 LEU B N 1
ATOM 4408 C CA . LEU B 1 162 ? -12.984 8.094 9.891 1 95.88 162 LEU B CA 1
ATOM 4409 C C . LEU B 1 162 ? -14.391 8.281 10.445 1 95.88 162 LEU B C 1
ATOM 4411 O O . LEU B 1 162 ? -14.75 7.668 11.461 1 95.88 162 LEU B O 1
ATOM 4415 N N . ILE B 1 163 ? -15.141 9.039 9.758 1 96.38 163 ILE B N 1
ATOM 4416 C CA . ILE B 1 163 ? -16.516 9.281 10.18 1 96.38 163 ILE B CA 1
ATOM 4417 C C . ILE B 1 163 ? -17.312 7.98 10.102 1 96.38 163 ILE B C 1
ATOM 4419 O O . ILE B 1 163 ? -18.094 7.664 11 1 96.38 163 ILE B O 1
ATOM 4423 N N . ALA B 1 164 ? -17.109 7.281 9.031 1 96.88 164 ALA B N 1
ATOM 4424 C CA . ALA B 1 164 ? -17.828 6.023 8.836 1 96.88 164 ALA B CA 1
ATOM 4425 C C . ALA B 1 164 ? -17.531 5.043 9.961 1 96.88 164 ALA B C 1
ATOM 4427 O O . ALA B 1 164 ? -18.453 4.41 10.5 1 96.88 164 ALA B O 1
ATOM 4428 N N . HIS B 1 165 ? -16.328 4.973 10.328 1 95.5 165 HIS B N 1
ATOM 4429 C CA . HIS B 1 165 ? -15.961 4.09 11.422 1 95.5 165 HIS B CA 1
ATOM 4430 C C . HIS B 1 165 ? -16.594 4.539 12.734 1 95.5 165 HIS B C 1
ATOM 4432 O O . HIS B 1 165 ? -17.031 3.709 13.539 1 95.5 165 HIS B O 1
ATOM 4438 N N . PHE B 1 166 ? -16.609 5.754 12.922 1 95.44 166 PHE B N 1
ATOM 4439 C CA . PHE B 1 166 ? -17.219 6.285 14.133 1 95.44 166 PHE B CA 1
ATOM 4440 C C . PHE B 1 166 ? -18.703 5.953 14.188 1 95.44 166 PHE B C 1
ATOM 4442 O O . PHE B 1 166 ? -19.203 5.477 15.211 1 95.44 166 PHE B O 1
ATOM 4449 N N . LEU B 1 167 ? -19.375 6.195 13.125 1 95.81 167 LEU B N 1
ATOM 4450 C CA . LEU B 1 167 ? -20.812 5.973 13.062 1 95.81 167 LEU B CA 1
ATOM 4451 C C . LEU B 1 167 ? -21.141 4.492 13.234 1 95.81 167 LEU B C 1
ATOM 4453 O O . LEU B 1 167 ? -22.172 4.148 13.812 1 95.81 167 LEU B O 1
ATOM 4457 N N . ALA B 1 168 ? -20.297 3.67 12.711 1 95 168 ALA B N 1
ATOM 4458 C CA . ALA B 1 168 ? -20.5 2.23 12.852 1 95 168 ALA B CA 1
ATOM 4459 C C . ALA B 1 168 ? -20.469 1.812 14.32 1 95 168 ALA B C 1
ATOM 4461 O O . ALA B 1 168 ? -21.344 1.05 14.766 1 95 168 ALA B O 1
ATOM 4462 N N . ARG B 1 169 ? -19.594 2.373 15.062 1 91.5 169 ARG B N 1
ATOM 4463 C CA . ARG B 1 169 ? -19.438 1.999 16.469 1 91.5 169 ARG B CA 1
ATOM 4464 C C . ARG B 1 169 ? -20.453 2.725 17.344 1 91.5 169 ARG B C 1
ATOM 4466 O O . ARG B 1 169 ? -20.969 2.148 18.297 1 91.5 169 ARG B O 1
ATOM 4473 N N . TRP B 1 170 ? -20.688 3.902 17 1 91.88 170 TRP B N 1
ATOM 4474 C CA . TRP B 1 170 ? -21.484 4.785 17.844 1 91.88 170 TRP B CA 1
ATOM 4475 C C . TRP B 1 170 ? -22.984 4.516 17.641 1 91.88 170 TRP B C 1
ATOM 4477 O O . TRP B 1 170 ? -23.75 4.504 18.609 1 91.88 170 TRP B O 1
ATOM 4487 N N . LYS B 1 171 ? -23.391 4.234 16.406 1 93.75 171 LYS B N 1
ATOM 4488 C CA . LYS B 1 171 ? -24.812 4.125 16.109 1 93.75 171 LYS B CA 1
ATOM 4489 C C . LYS B 1 171 ? -25.109 2.879 15.273 1 93.75 171 LYS B C 1
ATOM 4491 O O . LYS B 1 171 ? -26.234 2.67 14.836 1 93.75 171 LYS B O 1
ATOM 4496 N N . GLN B 1 172 ? -24.125 2.064 14.977 1 94.75 172 GLN B N 1
ATOM 4497 C CA . GLN B 1 172 ? -24.266 0.833 14.203 1 94.75 172 GLN B CA 1
ATOM 4498 C C . GLN B 1 172 ? -24.75 1.122 12.789 1 94.75 172 GLN B C 1
ATOM 4500 O O . GLN B 1 172 ? -25.641 0.431 12.289 1 94.75 172 GLN B O 1
ATOM 4505 N N . LEU B 1 173 ? -24.219 2.211 12.266 1 96.31 173 LEU B N 1
ATOM 4506 C CA . LEU B 1 173 ? -24.547 2.584 10.891 1 96.31 173 LEU B CA 1
ATOM 4507 C C . LEU B 1 173 ? -23.469 2.102 9.922 1 96.31 173 LEU B C 1
ATOM 4509 O O . LEU B 1 173 ? -22.266 2.285 10.18 1 96.31 173 LEU B O 1
ATOM 4513 N N . ASP B 1 174 ? -23.906 1.5 8.844 1 97.62 174 ASP B N 1
ATOM 4514 C CA . ASP B 1 174 ? -23 1.016 7.805 1 97.62 174 ASP B CA 1
ATOM 4515 C C . ASP B 1 174 ? -23.188 1.798 6.504 1 97.62 174 ASP B C 1
ATOM 4517 O O . ASP B 1 174 ? -24.234 2.439 6.305 1 97.62 174 ASP B O 1
ATOM 4521 N N . VAL B 1 175 ? -22.156 1.775 5.699 1 98 175 VAL B N 1
ATOM 4522 C CA . VAL B 1 175 ? -22.188 2.49 4.43 1 98 175 VAL B CA 1
ATOM 4523 C C . VAL B 1 175 ? -23 1.688 3.408 1 98 175 VAL B C 1
ATOM 4525 O O . VAL B 1 175 ? -22.703 0.521 3.148 1 98 175 VAL B O 1
ATOM 4528 N N . GLU B 1 176 ? -23.906 2.273 2.834 1 97.12 176 GLU B N 1
ATOM 4529 C CA . GLU B 1 176 ? -24.719 1.629 1.798 1 97.12 176 GLU B CA 1
ATOM 4530 C C . GLU B 1 176 ? -24.219 2.006 0.404 1 97.12 176 GLU B C 1
ATOM 4532 O O . GLU B 1 176 ? -23.953 1.133 -0.426 1 97.12 176 GLU B O 1
ATOM 4537 N N . HIS B 1 177 ? -24.156 3.383 0.209 1 96.75 177 HIS B N 1
ATOM 4538 C CA . HIS B 1 177 ? -23.703 3.893 -1.081 1 96.75 177 HIS B CA 1
ATOM 4539 C C . HIS B 1 177 ? -22.844 5.145 -0.91 1 96.75 177 HIS B C 1
ATOM 4541 O O . HIS B 1 177 ? -23.031 5.91 0.037 1 96.75 177 HIS B O 1
ATOM 4547 N N . ILE B 1 178 ? -21.891 5.258 -1.851 1 97.56 178 ILE B N 1
ATOM 4548 C CA . ILE B 1 178 ? -21.078 6.473 -1.889 1 97.56 178 ILE B CA 1
ATOM 4549 C C . ILE B 1 178 ? -21.125 7.07 -3.293 1 97.56 178 ILE B C 1
ATOM 4551 O O . ILE B 1 178 ? -20.922 6.359 -4.281 1 97.56 178 ILE B O 1
ATOM 4555 N N . PHE B 1 179 ? -21.422 8.281 -3.377 1 96.56 179 PHE B N 1
ATOM 4556 C CA . PHE B 1 179 ? -21.344 9.047 -4.617 1 96.56 179 PHE B CA 1
ATOM 4557 C C . PHE B 1 179 ? -20.219 10.078 -4.551 1 96.56 179 PHE B C 1
ATOM 4559 O O . PHE B 1 179 ? -20.328 11.062 -3.82 1 96.56 179 PHE B O 1
ATOM 4566 N N . ARG B 1 180 ? -19.203 9.805 -5.301 1 94.38 180 ARG B N 1
ATOM 4567 C CA . ARG B 1 180 ? -18.031 10.672 -5.305 1 94.38 180 ARG B CA 1
ATOM 4568 C C . ARG B 1 180 ? -18.062 11.633 -6.484 1 94.38 180 ARG B C 1
ATOM 4570 O O . ARG B 1 180 ? -18.062 11.211 -7.641 1 94.38 180 ARG B O 1
ATOM 4577 N N . ARG B 1 181 ? -18.109 12.867 -6.211 1 92 181 ARG B N 1
ATOM 4578 C CA . ARG B 1 181 ? -18.016 13.914 -7.223 1 92 181 ARG B CA 1
ATOM 4579 C C . ARG B 1 181 ? -16.75 14.742 -7.043 1 92 181 ARG B C 1
ATOM 4581 O O . ARG B 1 181 ? -16.031 14.57 -6.062 1 92 181 ARG B O 1
ATOM 4588 N N . ALA B 1 182 ? -16.469 15.641 -7.973 1 91.38 182 ALA B N 1
ATOM 4589 C CA . ALA B 1 182 ? -15.25 16.453 -7.918 1 91.38 182 ALA B CA 1
ATOM 4590 C C . ALA B 1 182 ? -15.273 17.375 -6.703 1 91.38 182 ALA B C 1
ATOM 4592 O O . ALA B 1 182 ? -14.234 17.609 -6.074 1 91.38 182 ALA B O 1
ATOM 4593 N N . ASN B 1 183 ? -16.5 17.844 -6.414 1 92.5 183 ASN B N 1
ATOM 4594 C CA . ASN B 1 183 ? -16.531 18.859 -5.375 1 92.5 183 ASN B CA 1
ATOM 4595 C C . ASN B 1 183 ? -17.234 18.359 -4.121 1 92.5 183 ASN B C 1
ATOM 4597 O O . ASN B 1 183 ? -17.359 19.094 -3.139 1 92.5 183 ASN B O 1
ATOM 4601 N N . SER B 1 184 ? -17.766 17.141 -4.211 1 95.94 184 SER B N 1
ATOM 4602 C CA . SER B 1 184 ? -18.484 16.656 -3.031 1 95.94 184 SER B CA 1
ATOM 4603 C C . SER B 1 184 ? -18.547 15.133 -3.018 1 95.94 184 SER B C 1
ATOM 4605 O O . SER B 1 184 ? -18.391 14.492 -4.062 1 95.94 184 SER B O 1
ATOM 4607 N N . THR B 1 185 ? -18.672 14.625 -1.872 1 97.69 185 THR B N 1
ATOM 4608 C CA . THR B 1 185 ? -18.906 13.203 -1.644 1 97.69 185 THR B CA 1
ATOM 4609 C C . THR B 1 185 ? -20.156 12.984 -0.796 1 97.69 185 THR B C 1
ATOM 4611 O O . THR B 1 185 ? -20.297 13.57 0.279 1 97.69 185 THR B O 1
ATOM 4614 N N . GLN B 1 186 ? -21 12.188 -1.35 1 98.38 186 GLN B N 1
ATOM 4615 C CA . GLN B 1 186 ? -22.234 11.852 -0.636 1 98.38 186 GLN B CA 1
ATOM 4616 C C . GLN B 1 186 ? -22.234 10.391 -0.196 1 98.38 186 GLN B C 1
ATOM 4618 O O . GLN B 1 186 ? -21.938 9.492 -0.997 1 98.38 186 GLN B O 1
ATOM 4623 N N . ILE B 1 187 ? -22.547 10.156 1.081 1 98.62 187 ILE B N 1
ATOM 4624 C CA . ILE B 1 187 ? -22.531 8.805 1.626 1 98.62 187 ILE B CA 1
ATOM 4625 C C . ILE B 1 187 ? -23.875 8.492 2.271 1 98.62 187 ILE B C 1
ATOM 4627 O O . ILE B 1 187 ? -24.359 9.258 3.113 1 98.62 187 ILE B O 1
ATOM 4631 N N . SER B 1 188 ? -24.453 7.434 1.887 1 98.5 188 SER B N 1
ATOM 4632 C CA . SER B 1 188 ? -25.672 6.941 2.508 1 98.5 188 SER B CA 1
ATOM 4633 C C . SER B 1 188 ? -25.375 5.832 3.51 1 98.5 188 SER B C 1
ATOM 4635 O O . SER B 1 188 ? -24.703 4.859 3.184 1 98.5 188 SER B O 1
ATOM 4637 N N . PHE B 1 189 ? -25.906 6.039 4.703 1 98.31 189 PHE B N 1
ATOM 4638 C CA . PHE B 1 189 ? -25.734 5.059 5.766 1 98.31 189 PHE B CA 1
ATOM 4639 C C . PHE B 1 189 ? -27.047 4.363 6.09 1 98.31 189 PHE B C 1
ATOM 4641 O O . PHE B 1 189 ? -28.125 4.961 5.961 1 98.31 189 PHE B O 1
ATOM 4648 N N . LYS B 1 190 ? -26.906 3.148 6.492 1 97.62 190 LYS B N 1
ATOM 4649 C CA . LYS B 1 190 ? -28.047 2.371 6.949 1 97.62 190 LYS B CA 1
ATOM 4650 C C . LYS B 1 190 ? -27.688 1.523 8.164 1 97.62 190 LYS B C 1
ATOM 4652 O O . LYS B 1 190 ? -26.578 1.018 8.266 1 97.62 190 LYS B O 1
ATOM 4657 N N . LYS B 1 191 ? -28.656 1.389 9.055 1 96.19 191 LYS B N 1
ATOM 4658 C CA . LYS B 1 191 ? -28.453 0.605 10.273 1 96.19 191 LYS B CA 1
ATOM 4659 C C . LYS B 1 191 ? -28.219 -0.866 9.945 1 96.19 191 LYS B C 1
ATOM 4661 O O . LYS B 1 191 ? -28.875 -1.43 9.078 1 96.19 191 LYS B O 1
ATOM 4666 N N . ASN B 1 192 ? -27.172 -1.359 10.5 1 94.38 192 ASN B N 1
ATOM 4667 C CA . ASN B 1 192 ? -26.828 -2.77 10.344 1 94.38 192 ASN B CA 1
ATOM 4668 C C . ASN B 1 192 ? -26.531 -3.422 11.695 1 94.38 192 ASN B C 1
ATOM 4670 O O . ASN B 1 192 ? -25.469 -3.213 12.266 1 94.38 192 ASN B O 1
ATOM 4674 N N . LEU B 1 193 ? -27.391 -4.324 12.125 1 90.25 193 LEU B N 1
ATOM 4675 C CA . LEU B 1 193 ? -27.281 -4.922 13.445 1 90.25 193 LEU B CA 1
ATOM 4676 C C . LEU B 1 193 ? -26.656 -6.309 13.375 1 90.25 193 LEU B C 1
ATOM 4678 O O . LEU B 1 193 ? -26.422 -6.945 14.398 1 90.25 193 LEU B O 1
ATOM 4682 N N . SER B 1 194 ? -26.344 -6.699 12.203 1 86.69 194 SER B N 1
ATOM 4683 C CA . SER B 1 194 ? -25.891 -8.078 12.008 1 86.69 194 SER B CA 1
ATOM 4684 C C . SER B 1 194 ? -24.406 -8.219 12.328 1 86.69 194 SER B C 1
ATOM 4686 O O . SER B 1 194 ? -23.906 -9.336 12.461 1 86.69 194 SER B O 1
ATOM 4688 N N . VAL B 1 195 ? -23.766 -7.156 12.453 1 82.94 195 VAL B N 1
ATOM 4689 C CA . VAL B 1 195 ? -22.328 -7.215 12.602 1 82.94 195 VAL B CA 1
ATOM 4690 C C . VAL B 1 195 ? -21.938 -6.891 14.047 1 82.94 195 VAL B C 1
ATOM 4692 O O . VAL B 1 195 ? -22.531 -6.012 14.672 1 82.94 195 VAL B O 1
ATOM 4695 N N . SER B 1 196 ? -20.984 -7.734 14.492 1 81.38 196 SER B N 1
ATOM 4696 C CA . SER B 1 196 ? -20.5 -7.496 15.844 1 81.38 196 SER B CA 1
ATOM 4697 C C . SER B 1 196 ? -19.75 -6.176 15.93 1 81.38 196 SER B C 1
ATOM 4699 O O . SER B 1 196 ? -19.203 -5.691 14.938 1 81.38 196 SER B O 1
ATOM 4701 N N . GLN B 1 197 ? -19.688 -5.652 17.125 1 75.88 197 GLN B N 1
ATOM 4702 C CA . GLN B 1 197 ? -19.109 -4.332 17.375 1 75.88 197 GLN B CA 1
ATOM 4703 C C . GLN B 1 197 ? -17.609 -4.32 17.078 1 75.88 197 GLN B C 1
ATOM 4705 O O . GLN B 1 197 ? -17.047 -3.283 16.734 1 75.88 197 GLN B O 1
ATOM 4710 N N . ASN B 1 198 ? -17.078 -5.43 17.125 1 77.88 198 ASN B N 1
ATOM 4711 C CA . ASN B 1 198 ? -15.633 -5.461 17 1 77.88 198 ASN B CA 1
ATOM 4712 C C . ASN B 1 198 ? -15.211 -5.785 15.562 1 77.88 198 ASN B C 1
ATOM 4714 O O . ASN B 1 198 ? -14.016 -5.832 15.266 1 77.88 198 ASN B O 1
ATOM 4718 N N . GLU B 1 199 ? -16.203 -5.871 14.695 1 85.06 199 GLU B N 1
ATOM 4719 C CA . GLU B 1 199 ? -15.898 -6.219 13.312 1 85.06 199 GLU B CA 1
ATOM 4720 C C . GLU B 1 199 ? -16.141 -5.035 12.383 1 85.06 199 GLU B C 1
ATOM 4722 O O . GLU B 1 199 ? -16.969 -4.168 12.672 1 85.06 199 GLU B O 1
ATOM 4727 N N . THR B 1 200 ? -15.359 -4.98 11.43 1 90.06 200 THR B N 1
ATOM 4728 C CA . THR B 1 200 ? -15.57 -3.939 10.438 1 90.06 200 THR B CA 1
ATOM 4729 C C . THR B 1 200 ? -16.844 -4.203 9.641 1 90.06 200 THR B C 1
ATOM 4731 O O . THR B 1 200 ? -17.062 -5.316 9.156 1 90.06 200 THR B O 1
ATOM 4734 N N . MET B 1 201 ? -17.672 -3.201 9.523 1 93.81 201 MET B N 1
ATOM 4735 C CA . MET B 1 201 ? -18.938 -3.314 8.789 1 93.81 201 MET B CA 1
ATOM 4736 C C . MET B 1 201 ? -18.672 -3.592 7.309 1 93.81 201 MET B C 1
ATOM 4738 O O . MET B 1 201 ? -17.734 -3.045 6.723 1 93.81 201 MET B O 1
ATOM 4742 N N . PRO B 1 202 ? -19.531 -4.422 6.707 1 92.94 202 PRO B N 1
ATOM 4743 C CA . PRO B 1 202 ? -19.328 -4.805 5.309 1 92.94 202 PRO B CA 1
ATOM 4744 C C . PRO B 1 202 ? -19.312 -3.605 4.363 1 92.94 202 PRO B C 1
ATOM 4746 O O . PRO B 1 202 ? -18.531 -3.562 3.412 1 92.94 202 PRO B O 1
ATOM 4749 N N . GLY B 1 203 ? -20.188 -2.672 4.578 1 95.81 203 GLY B N 1
ATOM 4750 C CA . GLY B 1 203 ? -20.219 -1.488 3.734 1 95.81 203 GLY B CA 1
ATOM 4751 C C . GLY B 1 203 ? -18.938 -0.662 3.826 1 95.81 203 GLY B C 1
ATOM 4752 O O . GLY B 1 203 ? -18.453 -0.157 2.814 1 95.81 203 GLY B O 1
ATOM 4753 N N . ILE B 1 204 ? -18.438 -0.533 5.016 1 95.81 204 ILE B N 1
ATOM 4754 C CA . ILE B 1 204 ? -17.188 0.2 5.227 1 95.81 204 ILE B CA 1
ATOM 4755 C C . ILE B 1 204 ? -16.031 -0.533 4.543 1 95.81 204 ILE B C 1
ATOM 4757 O O . ILE B 1 204 ? -15.219 0.086 3.861 1 95.81 204 ILE B O 1
ATOM 4761 N N . ARG B 1 205 ? -16 -1.772 4.672 1 93.62 205 ARG B N 1
ATOM 4762 C CA . ARG B 1 205 ? -14.961 -2.572 4.039 1 93.62 205 ARG B CA 1
ATOM 4763 C C . ARG B 1 205 ? -15.031 -2.463 2.521 1 93.62 205 ARG B C 1
ATOM 4765 O O . ARG B 1 205 ? -14 -2.312 1.856 1 93.62 205 ARG B O 1
ATOM 4772 N N . LYS B 1 206 ? -16.156 -2.525 2.029 1 92.81 206 LYS B N 1
ATOM 4773 C CA . LYS B 1 206 ? -16.375 -2.482 0.585 1 92.81 206 LYS B CA 1
ATOM 4774 C C . LYS B 1 206 ? -15.914 -1.148 0.001 1 92.81 206 LYS B C 1
ATOM 4776 O O . LYS B 1 206 ? -15.258 -1.114 -1.042 1 92.81 206 LYS B O 1
ATOM 4781 N N . HIS B 1 207 ? -16.156 -0.1 0.651 1 95.44 207 HIS B N 1
ATOM 4782 C CA . HIS B 1 207 ? -15.984 1.214 0.04 1 95.44 207 HIS B CA 1
ATOM 4783 C C . HIS B 1 207 ? -14.672 1.854 0.463 1 95.44 207 HIS B C 1
ATOM 4785 O O . HIS B 1 207 ? -14.086 2.645 -0.286 1 95.44 207 HIS B O 1
ATOM 4791 N N . PHE B 1 208 ? -14.211 1.527 1.678 1 95.56 208 PHE B N 1
ATOM 4792 C CA . PHE B 1 208 ? -13.016 2.193 2.18 1 95.56 208 PHE B CA 1
ATOM 4793 C C . PHE B 1 208 ? -11.891 1.188 2.424 1 95.56 208 PHE B C 1
ATOM 4795 O O . PHE B 1 208 ? -10.719 1.562 2.506 1 95.56 208 PHE B O 1
ATOM 4802 N N . GLY B 1 209 ? -12.25 -0.025 2.578 1 94 209 GLY B N 1
ATOM 4803 C CA . GLY B 1 209 ? -11.273 -1.052 2.91 1 94 209 GLY B CA 1
ATOM 4804 C C . GLY B 1 209 ? -11.078 -2.072 1.805 1 94 209 GLY B C 1
ATOM 4805 O O . GLY B 1 209 ? -10.883 -3.258 2.074 1 94 209 GLY B O 1
ATOM 4806 N N . TYR B 1 210 ? -11.219 -1.634 0.592 1 89.38 210 TYR B N 1
ATOM 4807 C CA . TYR B 1 210 ? -11.211 -2.578 -0.52 1 89.38 210 TYR B CA 1
ATOM 4808 C C . TYR B 1 210 ? -9.812 -3.154 -0.732 1 89.38 210 TYR B C 1
ATOM 4810 O O . TYR B 1 210 ? -9.648 -4.16 -1.424 1 89.38 210 TYR B O 1
ATOM 4818 N N . LEU B 1 211 ? -8.781 -2.582 -0.099 1 92.19 211 LEU B N 1
ATOM 4819 C CA . LEU B 1 211 ? -7.426 -3.115 -0.181 1 92.19 211 LEU B CA 1
ATOM 4820 C C . LEU B 1 211 ? -7 -3.721 1.152 1 92.19 211 LEU B C 1
ATOM 4822 O O . LEU B 1 211 ? -5.816 -3.988 1.365 1 92.19 211 LEU B O 1
ATOM 4826 N N . ASP B 1 212 ? -7.883 -3.924 1.955 1 88.19 212 ASP B N 1
ATOM 4827 C CA . ASP B 1 212 ? -7.559 -4.375 3.305 1 88.19 212 ASP B CA 1
ATOM 4828 C C . ASP B 1 212 ? -6.82 -5.711 3.273 1 88.19 212 ASP B C 1
ATOM 4830 O O . ASP B 1 212 ? -5.809 -5.883 3.955 1 88.19 212 ASP B O 1
ATOM 4834 N N . ILE B 1 213 ? -7.277 -6.605 2.506 1 86.25 213 ILE B N 1
ATOM 4835 C CA . ILE B 1 213 ? -6.648 -7.918 2.402 1 86.25 213 ILE B CA 1
ATOM 4836 C C . ILE B 1 213 ? -5.242 -7.773 1.83 1 86.25 213 ILE B C 1
ATOM 4838 O O . ILE B 1 213 ? -4.305 -8.422 2.305 1 86.25 213 ILE B O 1
ATOM 4842 N N . VAL B 1 214 ? -5.137 -6.957 0.864 1 91 214 VAL B N 1
ATOM 4843 C CA . VAL B 1 214 ? -3.854 -6.711 0.216 1 91 214 VAL B CA 1
ATOM 4844 C C . VAL B 1 214 ? -2.869 -6.125 1.227 1 91 214 VAL B C 1
ATOM 4846 O O . VAL B 1 214 ? -1.729 -6.586 1.329 1 91 214 VAL B O 1
ATOM 4849 N N . CYS B 1 215 ? -3.371 -5.195 1.925 1 90.94 215 CYS B N 1
ATOM 4850 C CA . CYS B 1 215 ? -2.52 -4.523 2.902 1 90.94 215 CYS B CA 1
ATOM 4851 C C . CYS B 1 215 ? -2.072 -5.496 3.99 1 90.94 215 CYS B C 1
ATOM 4853 O O . CYS B 1 215 ? -0.901 -5.512 4.371 1 90.94 215 CYS B O 1
ATOM 4855 N N . ARG B 1 216 ? -2.904 -6.242 4.434 1 89.31 216 ARG B N 1
ATOM 4856 C CA . ARG B 1 216 ? -2.582 -7.215 5.473 1 89.31 216 ARG B CA 1
ATOM 4857 C C . ARG B 1 216 ? -1.578 -8.25 4.965 1 89.31 216 ARG B C 1
ATOM 4859 O O . ARG B 1 216 ? -0.632 -8.602 5.672 1 89.31 216 ARG B O 1
ATOM 4866 N N . GLU B 1 217 ? -1.857 -8.711 3.775 1 92.06 217 GLU B N 1
ATOM 4867 C CA . GLU B 1 217 ? -0.952 -9.68 3.166 1 92.06 217 GLU B CA 1
ATOM 4868 C C . GLU B 1 217 ? 0.45 -9.102 3.002 1 92.06 217 GLU B C 1
ATOM 4870 O O . GLU B 1 217 ? 1.443 -9.781 3.266 1 92.06 217 GLU B O 1
ATOM 4875 N N . LEU B 1 218 ? 0.485 -7.91 2.594 1 91.38 218 LEU B N 1
ATOM 4876 C CA . LEU B 1 218 ? 1.775 -7.266 2.379 1 91.38 218 LEU B CA 1
ATOM 4877 C C . LEU B 1 218 ? 2.488 -7.02 3.703 1 91.38 218 LEU B C 1
ATOM 4879 O O . LEU B 1 218 ? 3.713 -7.145 3.787 1 91.38 218 LEU B O 1
ATOM 4883 N N . ASP B 1 219 ? 1.751 -6.707 4.68 1 89 219 ASP B N 1
ATOM 4884 C CA . ASP B 1 219 ? 2.338 -6.477 5.996 1 89 219 ASP B CA 1
ATOM 4885 C C . ASP B 1 219 ? 2.877 -7.773 6.594 1 89 219 ASP B C 1
ATOM 4887 O O . ASP B 1 219 ? 3.941 -7.781 7.215 1 89 219 ASP B O 1
ATOM 4891 N N . ASP B 1 220 ? 2.182 -8.836 6.383 1 90.56 220 ASP B N 1
ATOM 4892 C CA . ASP B 1 220 ? 2.512 -10.117 7.004 1 90.56 220 ASP B CA 1
ATOM 4893 C C . ASP B 1 220 ? 3.592 -10.844 6.211 1 90.56 220 ASP B C 1
ATOM 4895 O O . ASP B 1 220 ? 4.398 -11.578 6.785 1 90.56 220 ASP B O 1
ATOM 4899 N N . ASN B 1 221 ? 3.547 -10.727 4.895 1 92.5 221 ASN B N 1
ATOM 4900 C CA . ASN B 1 221 ? 4.422 -11.508 4.027 1 92.5 221 ASN B CA 1
ATOM 4901 C C . ASN B 1 221 ? 5.047 -10.641 2.934 1 92.5 221 ASN B C 1
ATOM 4903 O O . ASN B 1 221 ? 4.949 -10.969 1.749 1 92.5 221 ASN B O 1
ATOM 4907 N N . THR B 1 222 ? 5.695 -9.648 3.332 1 91 222 THR B N 1
ATOM 4908 C CA . THR B 1 222 ? 6.215 -8.641 2.41 1 91 222 THR B CA 1
ATOM 4909 C C . THR B 1 222 ? 7.203 -9.266 1.432 1 91 222 THR B C 1
ATOM 4911 O O . THR B 1 222 ? 7.117 -9.039 0.223 1 91 222 THR B O 1
ATOM 4914 N N . GLU B 1 223 ? 8.156 -10.023 1.916 1 89.62 223 GLU B N 1
ATOM 4915 C CA . GLU B 1 223 ? 9.203 -10.602 1.078 1 89.62 223 GLU B CA 1
ATOM 4916 C C . GLU B 1 223 ? 8.617 -11.539 0.029 1 89.62 223 GLU B C 1
ATOM 4918 O O . GLU B 1 223 ? 9 -11.484 -1.142 1 89.62 223 GLU B O 1
ATOM 4923 N N . PHE B 1 224 ? 7.711 -12.336 0.42 1 93 224 PHE B N 1
ATOM 4924 C CA . PHE B 1 224 ? 7.07 -13.281 -0.487 1 93 224 PHE B CA 1
ATOM 4925 C C . PHE B 1 224 ? 6.383 -12.547 -1.633 1 93 224 PHE B C 1
ATOM 4927 O O . PHE B 1 224 ? 6.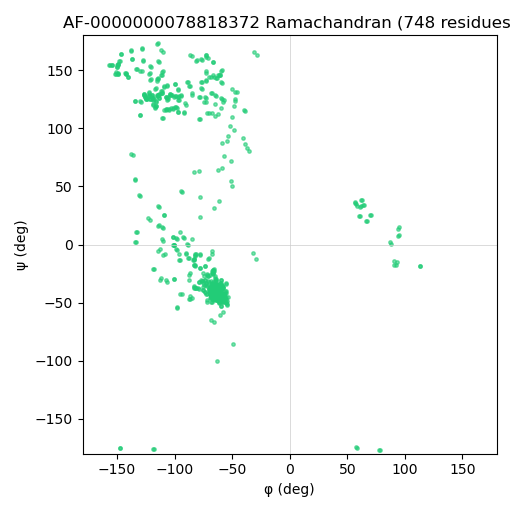625 -12.844 -2.803 1 93 224 PHE B O 1
ATOM 4934 N N . TRP B 1 225 ? 5.559 -11.609 -1.277 1 94.25 225 TRP B N 1
ATOM 4935 C CA . TRP B 1 225 ? 4.758 -10.922 -2.287 1 94.25 225 TRP B CA 1
ATOM 4936 C C . TRP B 1 225 ? 5.641 -10.062 -3.189 1 94.25 225 TRP B C 1
ATOM 4938 O O . TRP B 1 225 ? 5.379 -9.945 -4.387 1 94.25 225 TRP B O 1
ATOM 4948 N N . THR B 1 226 ? 6.633 -9.469 -2.586 1 91.88 226 THR B N 1
ATOM 4949 C CA . THR B 1 226 ? 7.566 -8.688 -3.398 1 91.88 226 THR B CA 1
ATOM 4950 C C . THR B 1 226 ? 8.219 -9.57 -4.457 1 91.88 226 THR B C 1
ATOM 4952 O O . THR B 1 226 ? 8.297 -9.188 -5.629 1 91.88 226 THR B O 1
ATOM 4955 N N . GLN B 1 227 ? 8.617 -10.711 -4.074 1 92 227 GLN B N 1
ATOM 4956 C CA . GLN B 1 227 ? 9.266 -11.625 -5.004 1 92 227 GLN B CA 1
ATOM 4957 C C . GLN B 1 227 ? 8.281 -12.148 -6.047 1 92 227 GLN B C 1
ATOM 4959 O O . GLN B 1 227 ? 8.625 -12.258 -7.227 1 92 227 GLN B O 1
ATOM 4964 N N . LEU B 1 228 ? 7.145 -12.477 -5.602 1 94.44 228 LEU B N 1
ATOM 4965 C CA . LEU B 1 228 ? 6.145 -13 -6.531 1 94.44 228 LEU B CA 1
ATOM 4966 C C . LEU B 1 228 ? 5.758 -11.938 -7.559 1 94.44 228 LEU B C 1
ATOM 4968 O O . LEU B 1 228 ? 5.676 -12.234 -8.758 1 94.44 228 LEU B O 1
ATOM 4972 N N . MET B 1 229 ? 5.488 -10.758 -7.113 1 94.12 229 MET B N 1
ATOM 4973 C CA . MET B 1 229 ? 5.121 -9.672 -8.023 1 94.12 229 MET B CA 1
ATOM 4974 C C . MET B 1 229 ? 6.258 -9.367 -8.992 1 94.12 229 MET B C 1
ATOM 4976 O O . MET B 1 229 ? 6.016 -9.062 -10.164 1 94.12 229 MET B O 1
ATOM 4980 N N . TYR B 1 230 ? 7.438 -9.391 -8.43 1 91.38 230 TYR B N 1
ATOM 4981 C CA . TYR B 1 230 ? 8.594 -9.227 -9.305 1 91.38 230 TYR B CA 1
ATOM 4982 C C . TYR B 1 230 ? 8.625 -10.297 -10.383 1 91.38 230 TYR B C 1
ATOM 4984 O O . TYR B 1 230 ? 8.867 -10 -11.555 1 91.38 230 TYR B O 1
ATOM 4992 N N . THR B 1 231 ? 8.375 -11.508 -10.047 1 93.06 231 THR B N 1
ATOM 4993 C CA . THR B 1 231 ? 8.367 -12.625 -10.992 1 93.06 231 THR B CA 1
ATOM 4994 C C . THR B 1 231 ? 7.281 -12.438 -12.047 1 93.06 231 THR B C 1
ATOM 4996 O O . THR B 1 231 ? 7.52 -12.656 -13.234 1 93.06 231 THR B O 1
ATOM 4999 N N . TYR B 1 232 ? 6.117 -12.008 -11.594 1 94.06 232 TYR B N 1
ATOM 5000 C CA . TYR B 1 232 ? 5.031 -11.742 -12.531 1 94.06 232 TYR B CA 1
ATOM 5001 C C . TYR B 1 232 ? 5.426 -10.664 -13.531 1 94.06 232 TYR B C 1
ATOM 5003 O O . TYR B 1 232 ? 5.137 -10.789 -14.727 1 94.06 232 TYR B O 1
ATOM 5011 N N . ASN B 1 233 ? 6.07 -9.703 -13.008 1 91.94 233 ASN B N 1
ATOM 5012 C CA . ASN B 1 233 ? 6.48 -8.594 -13.867 1 91.94 233 ASN B CA 1
ATOM 5013 C C . ASN B 1 233 ? 7.527 -9.023 -14.891 1 91.94 233 ASN B C 1
ATOM 5015 O O . ASN B 1 233 ? 7.383 -8.758 -16.078 1 91.94 233 ASN B O 1
ATOM 5019 N N . VAL B 1 234 ? 8.5 -9.711 -14.445 1 91.31 234 VAL B N 1
ATOM 5020 C CA . VAL B 1 234 ? 9.602 -10.141 -15.305 1 91.31 234 VAL B CA 1
ATOM 5021 C C . VAL B 1 234 ? 9.07 -11.094 -16.375 1 91.31 234 VAL B C 1
ATOM 5023 O O . VAL B 1 234 ? 9.523 -11.062 -17.531 1 91.31 234 VAL B O 1
ATOM 5026 N N . GLU B 1 235 ? 8.133 -11.906 -16.016 1 93.5 235 GLU B N 1
ATOM 5027 C CA . GLU B 1 235 ? 7.598 -12.906 -16.938 1 93.5 235 GLU B CA 1
ATOM 5028 C C . GLU B 1 235 ? 6.387 -12.375 -17.688 1 93.5 235 GLU B C 1
ATOM 5030 O O . GLU B 1 235 ? 5.684 -13.133 -18.359 1 93.5 235 GLU B O 1
ATOM 5035 N N . ARG B 1 236 ? 6.086 -11.109 -17.516 1 93.06 236 ARG B N 1
ATOM 5036 C CA . ARG B 1 236 ? 5.027 -10.414 -18.25 1 93.06 236 ARG B CA 1
ATOM 5037 C C . ARG B 1 236 ? 3.68 -11.094 -18.031 1 93.06 236 ARG B C 1
ATOM 5039 O O . ARG B 1 236 ? 2.93 -11.305 -19 1 93.06 236 ARG B O 1
ATOM 5046 N N . TYR B 1 237 ? 3.48 -11.633 -16.891 1 93.12 237 TYR B N 1
ATOM 5047 C CA . TYR B 1 237 ? 2.219 -12.203 -16.438 1 93.12 237 TYR B CA 1
ATOM 5048 C C . TYR B 1 237 ? 1.906 -13.5 -17.172 1 93.12 237 TYR B C 1
ATOM 5050 O O . TYR B 1 237 ? 0.743 -13.891 -17.281 1 93.12 237 TYR B O 1
ATOM 5058 N N . ASN B 1 238 ? 2.941 -14.133 -17.625 1 94.75 238 ASN B N 1
ATOM 5059 C CA . ASN B 1 238 ? 2.771 -15.445 -18.25 1 94.75 238 ASN B CA 1
ATOM 5060 C C . ASN B 1 238 ? 2.984 -16.578 -17.25 1 94.75 238 ASN B C 1
ATOM 5062 O O . ASN B 1 238 ? 3.734 -17.516 -17.516 1 94.75 238 ASN B O 1
ATOM 5066 N N . LEU B 1 239 ? 2.379 -16.391 -16.125 1 96 239 LEU B N 1
ATOM 5067 C CA . LEU B 1 239 ? 2.455 -17.375 -15.047 1 96 239 LEU B CA 1
ATOM 5068 C C . LEU B 1 239 ? 1.087 -18 -14.781 1 96 239 LEU B C 1
ATOM 5070 O O . LEU B 1 239 ? 0.06 -17.344 -14.945 1 96 239 LEU B O 1
ATOM 5074 N N . VAL B 1 240 ? 1.129 -19.219 -14.484 1 96.44 240 VAL B N 1
ATOM 5075 C CA . VAL B 1 240 ? -0.07 -19.969 -14.117 1 96.44 240 VAL B CA 1
ATOM 5076 C C . VAL B 1 240 ? -0 -20.359 -12.641 1 96.44 240 VAL B C 1
ATOM 5078 O O . VAL B 1 240 ? 1.036 -20.828 -12.164 1 96.44 240 VAL B O 1
ATOM 5081 N N . THR B 1 241 ? -1.071 -20.109 -11.938 1 96.69 241 THR B N 1
ATOM 5082 C CA . THR B 1 241 ? -1.159 -20.484 -10.531 1 96.69 241 THR B CA 1
ATOM 5083 C C . THR B 1 241 ? -2.207 -21.562 -10.32 1 96.69 241 THR B C 1
ATOM 5085 O O . THR B 1 241 ? -3.354 -21.422 -10.75 1 96.69 241 THR B O 1
ATOM 5088 N N . LEU B 1 242 ? -1.771 -22.641 -9.695 1 95.94 242 LEU B N 1
ATOM 5089 C CA . LEU B 1 242 ? -2.643 -23.781 -9.414 1 95.94 242 LEU B CA 1
ATOM 5090 C C . LEU B 1 242 ? -2.486 -24.234 -7.965 1 95.94 242 LEU B C 1
ATOM 5092 O O . LEU B 1 242 ? -1.434 -24.031 -7.355 1 95.94 242 LEU B O 1
ATOM 5096 N N . HIS B 1 243 ? -3.537 -24.766 -7.512 1 95.69 243 HIS B N 1
ATOM 5097 C CA . HIS B 1 243 ? -3.379 -25.469 -6.242 1 95.69 243 HIS B CA 1
ATOM 5098 C C . HIS B 1 243 ? -2.359 -26.594 -6.359 1 95.69 243 HIS B C 1
ATOM 5100 O O . HIS B 1 243 ? -2.279 -27.266 -7.395 1 95.69 243 HIS B O 1
ATOM 5106 N N . ARG B 1 244 ? -1.726 -26.844 -5.297 1 95.19 244 ARG B N 1
ATOM 5107 C CA . ARG B 1 244 ? -0.638 -27.828 -5.285 1 95.19 244 ARG B CA 1
ATOM 5108 C C . ARG B 1 244 ? -1.132 -29.203 -5.703 1 95.19 244 ARG B C 1
ATOM 5110 O O . ARG B 1 244 ? -0.477 -29.891 -6.488 1 95.19 244 ARG B O 1
ATOM 5117 N N . THR B 1 245 ? -2.248 -29.578 -5.219 1 94.88 245 THR B N 1
ATOM 5118 C CA . THR B 1 245 ? -2.803 -30.891 -5.547 1 94.88 245 THR B CA 1
ATOM 5119 C C . THR B 1 245 ? -3.211 -30.953 -7.016 1 94.88 245 THR B C 1
ATOM 5121 O O . THR B 1 245 ? -3.1 -32 -7.648 1 94.88 245 THR B O 1
ATOM 5124 N N . GLN B 1 246 ? -3.645 -29.906 -7.512 1 95.81 246 GLN B N 1
ATOM 5125 C CA . GLN B 1 246 ? -4.004 -29.844 -8.922 1 95.81 246 GLN B CA 1
ATOM 5126 C C . GLN B 1 246 ? -2.766 -29.953 -9.812 1 95.81 246 GLN B C 1
ATOM 5128 O O . GLN B 1 246 ? -2.773 -30.672 -10.812 1 95.81 246 GLN B O 1
ATOM 5133 N N . PHE B 1 247 ? -1.776 -29.266 -9.43 1 96.38 247 PHE B N 1
ATOM 5134 C CA . PHE B 1 247 ? -0.522 -29.359 -10.164 1 96.38 247 PHE B CA 1
ATOM 5135 C C . PHE B 1 247 ? -0.014 -30.797 -10.188 1 96.38 247 PHE B C 1
ATOM 5137 O O . PHE B 1 247 ? 0.352 -31.312 -11.242 1 96.38 247 PHE B O 1
ATOM 5144 N N . GLU B 1 248 ? 0.007 -31.375 -9.031 1 96.44 248 GLU B N 1
ATOM 5145 C CA . GLU B 1 248 ? 0.496 -32.75 -8.914 1 96.44 248 GLU B CA 1
ATOM 5146 C C . GLU B 1 248 ? -0.295 -33.688 -9.812 1 96.44 248 GLU B C 1
ATOM 5148 O O . GLU B 1 248 ? 0.285 -34.562 -10.484 1 96.44 248 GLU B O 1
ATOM 5153 N N . THR B 1 249 ? -1.569 -33.531 -9.836 1 96.31 249 THR B N 1
ATOM 5154 C CA . THR B 1 249 ? -2.443 -34.375 -10.633 1 96.31 249 THR B CA 1
ATOM 5155 C C . THR B 1 249 ? -2.186 -34.156 -12.117 1 96.31 249 THR B C 1
ATOM 5157 O O . THR B 1 249 ? -2.062 -35.125 -12.875 1 96.31 249 THR B O 1
ATOM 5160 N N . PHE B 1 250 ? -2.055 -32.938 -12.57 1 95.5 250 PHE B N 1
ATOM 5161 C CA . PHE B 1 250 ? -1.75 -32.625 -13.961 1 95.5 250 PHE B CA 1
ATOM 5162 C C . PHE B 1 250 ? -0.4 -33.219 -14.359 1 95.5 250 PHE B C 1
ATOM 5164 O O . PHE B 1 250 ? -0.269 -33.844 -15.422 1 95.5 250 PHE B O 1
ATOM 5171 N N . ALA B 1 251 ? 0.536 -33 -13.469 1 93.94 251 ALA B N 1
ATOM 5172 C CA . ALA B 1 251 ? 1.897 -33.438 -13.758 1 93.94 251 ALA B CA 1
ATOM 5173 C C . ALA B 1 251 ? 1.979 -34.969 -13.805 1 93.94 251 ALA B C 1
ATOM 5175 O O . ALA B 1 251 ? 2.879 -35.531 -14.43 1 93.94 251 ALA B O 1
ATOM 5176 N N . ALA B 1 252 ? 1.054 -35.562 -13.125 1 94.44 252 ALA B N 1
ATOM 5177 C CA . ALA B 1 252 ? 0.994 -37.031 -13.141 1 94.44 252 ALA B CA 1
ATOM 5178 C C . ALA B 1 252 ? 0.273 -37.531 -14.383 1 94.44 252 ALA B C 1
ATOM 5180 O O . ALA B 1 252 ? 0.222 -38.75 -14.633 1 94.44 252 ALA B O 1
ATOM 5181 N N . GLY B 1 253 ? -0.315 -36.656 -15.125 1 91.31 253 GLY B N 1
ATOM 5182 C CA . GLY B 1 253 ? -0.999 -37 -16.359 1 91.31 253 GLY B CA 1
ATOM 5183 C C . GLY B 1 253 ? -2.49 -37.219 -16.172 1 91.31 253 GLY B C 1
ATOM 5184 O O . GLY B 1 253 ? -3.158 -37.781 -17.047 1 91.31 253 GLY B O 1
ATOM 5185 N N . GLU B 1 254 ? -2.973 -36.781 -15.047 1 94.38 254 GLU B N 1
ATOM 5186 C CA . GLU B 1 254 ? -4.398 -36.906 -14.75 1 94.38 254 GLU B CA 1
ATOM 5187 C C . GLU B 1 254 ? -5.07 -35.531 -14.727 1 94.38 254 GLU B C 1
ATOM 5189 O O . GLU B 1 254 ? -4.398 -34.5 -14.805 1 94.38 254 GLU B O 1
ATOM 5194 N N . VAL B 1 255 ? -6.352 -35.562 -14.734 1 95.88 255 VAL B N 1
ATOM 5195 C CA . VAL B 1 255 ? -7.109 -34.312 -14.703 1 95.88 255 VAL B CA 1
ATOM 5196 C C . VAL B 1 255 ? -7.723 -34.125 -13.32 1 95.88 255 VAL B C 1
ATOM 5198 O O . VAL B 1 255 ? -8.547 -34.906 -12.883 1 95.88 255 VAL B O 1
ATOM 5201 N N . PRO B 1 256 ? -7.352 -33.125 -12.633 1 96.06 256 PRO B N 1
ATOM 5202 C CA . PRO B 1 256 ? -7.902 -32.875 -11.297 1 96.06 256 PRO B CA 1
ATOM 5203 C C . PRO B 1 256 ? -9.336 -32.375 -11.336 1 96.06 256 PRO B C 1
ATOM 5205 O O . PRO B 1 256 ? -9.828 -31.969 -12.391 1 96.06 256 PRO B O 1
ATOM 5208 N N . ASN B 1 257 ? -9.977 -32.469 -10.188 1 95.19 257 ASN B N 1
ATOM 5209 C CA . ASN B 1 257 ? -11.289 -31.875 -9.992 1 95.19 257 ASN B CA 1
ATOM 5210 C C . ASN B 1 257 ? -11.188 -30.516 -9.32 1 95.19 257 ASN B C 1
ATOM 5212 O O . ASN B 1 257 ? -10.828 -30.422 -8.148 1 95.19 257 ASN B O 1
ATOM 5216 N N . PRO B 1 258 ? -11.555 -29.469 -10.031 1 94.88 258 PRO B N 1
ATOM 5217 C CA . PRO B 1 258 ? -11.352 -28.125 -9.5 1 94.88 258 PRO B CA 1
ATOM 5218 C C . PRO B 1 258 ? -12.539 -27.641 -8.672 1 94.88 258 PRO B C 1
ATOM 5220 O O . PRO B 1 258 ? -12.5 -26.531 -8.125 1 94.88 258 PRO B O 1
ATOM 5223 N N . THR B 1 259 ? -13.562 -28.328 -8.469 1 94.88 259 THR B N 1
ATOM 5224 C CA . THR B 1 259 ? -14.836 -27.875 -7.914 1 94.88 259 THR B CA 1
ATOM 5225 C C . THR B 1 259 ? -14.656 -27.391 -6.48 1 94.88 259 THR B C 1
ATOM 5227 O O . THR B 1 259 ? -15.195 -26.344 -6.105 1 94.88 259 THR B O 1
ATOM 5230 N N . LYS B 1 260 ? -13.867 -28.094 -5.688 1 92.31 260 LYS B N 1
ATOM 5231 C CA . LYS B 1 260 ? -13.711 -27.766 -4.273 1 92.31 260 LYS B CA 1
ATOM 5232 C C . LYS B 1 260 ? -13.008 -26.422 -4.102 1 92.31 260 LYS B C 1
ATOM 5234 O O . LYS B 1 260 ? -13.32 -25.672 -3.176 1 92.31 260 LYS B O 1
ATOM 5239 N N . ILE B 1 261 ? -12.086 -26.203 -4.918 1 91.5 261 ILE B N 1
ATOM 5240 C CA . ILE B 1 261 ? -11.344 -24.953 -4.844 1 91.5 261 ILE B CA 1
ATOM 5241 C C . ILE B 1 261 ? -12.281 -23.781 -5.148 1 91.5 261 ILE B C 1
ATOM 5243 O O . ILE B 1 261 ? -12.258 -22.766 -4.453 1 91.5 261 ILE B O 1
ATOM 5247 N N . LEU B 1 262 ? -13.062 -23.906 -6.16 1 93.31 262 LEU B N 1
ATOM 5248 C CA . LEU B 1 262 ? -14.023 -22.875 -6.527 1 93.31 262 LEU B CA 1
ATOM 5249 C C . LEU B 1 262 ? -15.039 -22.656 -5.41 1 93.31 262 LEU B C 1
ATOM 5251 O O . LEU B 1 262 ? -15.391 -21.516 -5.094 1 93.31 262 LEU B O 1
ATOM 5255 N N . GLU B 1 263 ? -15.484 -23.719 -4.812 1 94.69 263 GLU B N 1
ATOM 5256 C CA . GLU B 1 263 ? -16.453 -23.656 -3.721 1 94.69 263 GLU B CA 1
ATOM 5257 C C . GLU B 1 263 ? -15.883 -22.906 -2.521 1 94.69 263 GLU B C 1
ATOM 5259 O O . GLU B 1 263 ? -16.578 -22.125 -1.879 1 94.69 263 GLU B O 1
ATOM 5264 N N . ARG B 1 264 ? -14.68 -23.156 -2.184 1 91.69 264 ARG B N 1
ATOM 5265 C CA . ARG B 1 264 ? -14.023 -22.469 -1.073 1 91.69 264 ARG B CA 1
ATOM 5266 C C . ARG B 1 264 ? -13.883 -20.984 -1.362 1 91.69 264 ARG B C 1
ATOM 5268 O O . ARG B 1 264 ? -14.062 -20.141 -0.469 1 91.69 264 ARG B O 1
ATOM 5275 N N . LEU B 1 265 ? -13.562 -20.688 -2.566 1 89.94 265 LEU B N 1
ATOM 5276 C CA . LEU B 1 265 ? -13.352 -19.297 -2.957 1 89.94 265 LEU B CA 1
ATOM 5277 C C . LEU B 1 265 ? -14.672 -18.516 -2.932 1 89.94 265 LEU B C 1
ATOM 5279 O O . LEU B 1 265 ? -14.695 -17.344 -2.562 1 89.94 265 LEU B O 1
ATOM 5283 N N . CYS B 1 266 ? -15.703 -19.188 -3.328 1 90 266 CYS B N 1
ATOM 5284 C CA . CYS B 1 266 ? -17 -18.516 -3.414 1 90 266 CYS B CA 1
ATOM 5285 C C . CYS B 1 266 ? -17.812 -18.734 -2.143 1 90 266 CYS B C 1
ATOM 5287 O O . CYS B 1 266 ? -18.828 -18.062 -1.93 1 90 266 CYS B O 1
ATOM 5289 N N . LYS B 1 267 ? -17.453 -19.656 -1.268 1 88.12 267 LYS B N 1
ATOM 5290 C CA . LYS B 1 267 ? -18.125 -20 -0.019 1 88.12 267 LYS B CA 1
ATOM 5291 C C . LYS B 1 267 ? -19.547 -20.5 -0.279 1 88.12 267 LYS B C 1
ATOM 5293 O O . LYS B 1 267 ? -20.469 -20.156 0.447 1 88.12 267 LYS B O 1
ATOM 5298 N N . GLN B 1 268 ? -19.703 -21.141 -1.385 1 92.25 268 GLN B N 1
ATOM 5299 C CA . GLN B 1 268 ? -20.984 -21.734 -1.803 1 92.25 268 GLN B CA 1
ATOM 5300 C C . GLN B 1 268 ? -20.75 -22.984 -2.646 1 92.25 268 GLN B C 1
ATOM 5302 O O . GLN B 1 268 ? -19.781 -23.062 -3.406 1 92.25 268 GLN B O 1
ATOM 5307 N N . SER B 1 269 ? -21.672 -23.891 -2.48 1 94.62 269 SER B N 1
ATOM 5308 C CA . SER B 1 269 ? -21.562 -25.094 -3.281 1 94.62 269 SER B CA 1
ATOM 5309 C C . SER B 1 269 ? -21.922 -24.828 -4.742 1 94.62 269 SER B C 1
ATOM 5311 O O . SER B 1 269 ? -22.844 -24.078 -5.035 1 94.62 269 SER B O 1
ATOM 5313 N N . VAL B 1 270 ? -21.188 -25.453 -5.578 1 94.25 270 VAL B N 1
ATOM 5314 C CA . VAL B 1 270 ? -21.344 -25.25 -7.016 1 94.25 270 VAL B CA 1
ATOM 5315 C C . VAL B 1 270 ? -22.734 -25.719 -7.453 1 94.25 270 VAL B C 1
ATOM 5317 O O . VAL B 1 270 ? -23.359 -25.094 -8.32 1 94.25 270 VAL B O 1
ATOM 5320 N N . ASN B 1 271 ? -23.266 -26.719 -6.863 1 93.31 271 ASN B N 1
ATOM 5321 C CA . ASN B 1 271 ? -24.547 -27.297 -7.246 1 93.31 271 ASN B CA 1
ATOM 5322 C C . ASN B 1 271 ? -25.703 -26.391 -6.824 1 93.31 271 ASN B C 1
ATOM 5324 O O . ASN B 1 271 ? -26.812 -26.516 -7.348 1 93.31 271 ASN B O 1
ATOM 5328 N N . GLU B 1 272 ? -25.453 -25.516 -5.918 1 93.75 272 GLU B N 1
ATOM 5329 C CA . GLU B 1 272 ? -26.5 -24.609 -5.41 1 93.75 272 GLU B CA 1
ATOM 5330 C C . GLU B 1 272 ? -26.438 -23.25 -6.102 1 93.75 272 GLU B C 1
ATOM 5332 O O . GLU B 1 272 ? -27.359 -22.453 -5.98 1 93.75 272 GLU B O 1
ATOM 5337 N N . MET B 1 273 ? -25.5 -23.047 -6.914 1 93.31 273 MET B N 1
ATOM 5338 C CA . MET B 1 273 ? -25.297 -21.734 -7.547 1 93.31 273 MET B CA 1
ATOM 5339 C C . MET B 1 273 ? -26.109 -21.641 -8.836 1 93.31 273 MET B C 1
ATOM 5341 O O . MET B 1 273 ? -26.188 -22.594 -9.602 1 93.31 273 MET B O 1
ATOM 5345 N N . ALA B 1 274 ? -26.656 -20.453 -8.992 1 93.56 274 ALA B N 1
ATOM 5346 C CA . ALA B 1 274 ? -27.234 -20.188 -10.305 1 93.56 274 ALA B CA 1
ATOM 5347 C C . ALA B 1 274 ? -26.141 -20.141 -11.383 1 93.56 274 ALA B C 1
ATOM 5349 O O . ALA B 1 274 ? -25.031 -19.688 -11.125 1 93.56 274 ALA B O 1
ATOM 5350 N N . LEU B 1 275 ? -26.469 -20.625 -12.578 1 94.81 275 LEU B N 1
ATOM 5351 C CA . LEU B 1 275 ? -25.5 -20.719 -13.656 1 94.81 275 LEU B CA 1
ATOM 5352 C C . LEU B 1 275 ? -24.828 -19.375 -13.922 1 94.81 275 LEU B C 1
ATOM 5354 O O . LEU B 1 275 ? -23.594 -19.297 -14 1 94.81 275 LEU B O 1
ATOM 5358 N N . PRO B 1 276 ? -25.594 -18.25 -13.992 1 94.75 276 PRO B N 1
ATOM 5359 C CA . PRO B 1 276 ? -24.938 -16.969 -14.234 1 94.75 276 PRO B CA 1
ATOM 5360 C C . PRO B 1 276 ? -23.922 -16.609 -13.148 1 94.75 276 PRO B C 1
ATOM 5362 O O . PRO B 1 276 ? -22.844 -16.094 -13.445 1 94.75 276 PRO B O 1
ATOM 5365 N N . ASP B 1 277 ? -24.203 -16.891 -11.93 1 94.69 277 ASP B N 1
ATOM 5366 C CA . ASP B 1 277 ? -23.297 -16.609 -10.82 1 94.69 277 ASP B CA 1
ATOM 5367 C C . ASP B 1 277 ? -22.047 -17.469 -10.922 1 94.69 277 ASP B C 1
ATOM 5369 O O . ASP B 1 277 ? -20.938 -16.984 -10.703 1 94.69 277 ASP B O 1
ATOM 5373 N N . LEU B 1 278 ? -22.297 -18.703 -11.211 1 96.06 278 LEU B N 1
ATOM 5374 C CA . LEU B 1 278 ? -21.156 -19.609 -11.352 1 96.06 278 LEU B CA 1
ATOM 5375 C C . LEU B 1 278 ? -20.203 -19.125 -12.445 1 96.06 278 LEU B C 1
ATOM 5377 O O . LEU B 1 278 ? -18.984 -19.141 -12.266 1 96.06 278 LEU B O 1
ATOM 5381 N N . LEU B 1 279 ? -20.766 -18.719 -13.562 1 96.75 279 LEU B N 1
ATOM 5382 C CA . LEU B 1 279 ? -19.953 -18.281 -14.688 1 96.75 279 LEU B CA 1
ATOM 5383 C C . LEU B 1 279 ? -19.141 -17.047 -14.32 1 96.75 279 LEU B C 1
ATOM 5385 O O . LEU B 1 279 ? -17.984 -16.906 -14.742 1 96.75 279 LEU B O 1
ATOM 5389 N N . MET B 1 280 ? -19.672 -16.219 -13.547 1 94.94 280 MET B N 1
ATOM 5390 C CA . MET B 1 280 ? -18.969 -15.016 -13.109 1 94.94 280 MET B CA 1
ATOM 5391 C C . MET B 1 280 ? -17.812 -15.383 -12.18 1 94.94 280 MET B C 1
ATOM 5393 O O . MET B 1 280 ? -16.719 -14.836 -12.297 1 94.94 280 MET B O 1
ATOM 5397 N N . TYR B 1 281 ? -18.047 -16.266 -11.266 1 94.12 281 TYR B N 1
ATOM 5398 C CA . TYR B 1 281 ? -17 -16.719 -10.359 1 94.12 281 TYR B CA 1
ATOM 5399 C C . TYR B 1 281 ? -15.914 -17.469 -11.125 1 94.12 281 TYR B C 1
ATOM 5401 O O . TYR B 1 281 ? -14.727 -17.297 -10.836 1 94.12 281 TYR B O 1
ATOM 5409 N N . PHE B 1 282 ? -16.406 -18.266 -12.055 1 96.06 282 PHE B N 1
ATOM 5410 C CA . PHE B 1 282 ? -15.508 -19 -12.93 1 96.06 282 PHE B CA 1
ATOM 5411 C C . PHE B 1 282 ? -14.539 -18.062 -13.625 1 96.06 282 PHE B C 1
ATOM 5413 O O . PHE B 1 282 ? -13.32 -18.266 -13.586 1 96.06 282 PHE B O 1
ATOM 5420 N N . ARG B 1 283 ? -15.055 -17.109 -14.203 1 96.06 283 ARG B N 1
ATOM 5421 C CA . ARG B 1 283 ? -14.25 -16.125 -14.906 1 96.06 283 ARG B CA 1
ATOM 5422 C C . ARG B 1 283 ? -13.266 -15.445 -13.961 1 96.06 283 ARG B C 1
ATOM 5424 O O . ARG B 1 283 ? -12.078 -15.328 -14.273 1 96.06 283 ARG B O 1
ATOM 5431 N N . LYS B 1 284 ? -13.742 -15.023 -12.875 1 92.25 284 LYS B N 1
ATOM 5432 C CA . LYS B 1 284 ? -12.914 -14.312 -11.906 1 92.25 284 LYS B CA 1
ATOM 5433 C C . LYS B 1 284 ? -11.75 -15.188 -11.438 1 92.25 284 LYS B C 1
ATOM 5435 O O . LYS B 1 284 ? -10.609 -14.719 -11.367 1 92.25 284 LYS B O 1
ATOM 5440 N N . MET B 1 285 ? -12.008 -16.344 -11.164 1 92.56 285 MET B N 1
ATOM 5441 C CA . MET B 1 285 ? -11.008 -17.25 -10.617 1 92.56 285 MET B CA 1
ATOM 5442 C C . MET B 1 285 ? -9.922 -17.562 -11.648 1 92.56 285 MET B C 1
ATOM 5444 O O . MET B 1 285 ? -8.734 -17.422 -11.359 1 92.56 285 MET B O 1
ATOM 5448 N N . TYR B 1 286 ? -10.352 -17.906 -12.773 1 95 286 TYR B N 1
ATOM 5449 C CA . TYR B 1 286 ? -9.367 -18.438 -13.719 1 95 286 TYR B CA 1
ATOM 5450 C C . TYR B 1 286 ? -8.648 -17.312 -14.445 1 95 286 TYR B C 1
ATOM 5452 O O . TYR B 1 286 ? -7.559 -17.516 -14.992 1 95 286 TYR B O 1
ATOM 5460 N N . LEU B 1 287 ? -9.203 -16.109 -14.438 1 94.19 287 LEU B N 1
ATOM 5461 C CA . LEU B 1 287 ? -8.414 -14.961 -14.883 1 94.19 287 LEU B CA 1
ATOM 5462 C C . LEU B 1 287 ? -7.352 -14.602 -13.852 1 94.19 287 LEU B C 1
ATOM 5464 O O . LEU B 1 287 ? -6.238 -14.219 -14.211 1 94.19 287 LEU B O 1
ATOM 5468 N N . ALA B 1 288 ? -7.641 -14.758 -12.633 1 91.12 288 ALA B N 1
ATOM 5469 C CA . ALA B 1 288 ? -6.695 -14.453 -11.562 1 91.12 288 ALA B CA 1
ATOM 5470 C C . ALA B 1 288 ? -5.547 -15.453 -11.539 1 91.12 288 ALA B C 1
ATOM 5472 O O . ALA B 1 288 ? -4.398 -15.086 -11.281 1 91.12 288 ALA B O 1
ATOM 5473 N N . THR B 1 289 ? -5.836 -16.703 -11.805 1 93.38 289 THR B N 1
ATOM 5474 C CA . THR B 1 289 ? -4.812 -17.734 -11.773 1 93.38 289 THR B CA 1
ATOM 5475 C C . THR B 1 289 ? -4.062 -17.797 -13.094 1 93.38 289 THR B C 1
ATOM 5477 O O . THR B 1 289 ? -3.043 -18.484 -13.211 1 93.38 289 THR B O 1
ATOM 5480 N N . GLN B 1 290 ? -4.598 -17.156 -14.062 1 94.25 290 GLN B N 1
ATOM 5481 C CA . GLN B 1 290 ? -4.012 -17.047 -15.398 1 94.25 290 GLN B CA 1
ATOM 5482 C C . GLN B 1 290 ? -3.85 -18.422 -16.047 1 94.25 290 GLN B C 1
ATOM 5484 O O . GLN B 1 290 ? -2.922 -18.641 -16.828 1 94.25 290 GLN B O 1
ATOM 5489 N N . LEU B 1 291 ? -4.66 -19.312 -15.586 1 94.38 291 LEU B N 1
ATOM 5490 C CA . LEU B 1 291 ? -4.664 -20.609 -16.266 1 94.38 291 LEU B CA 1
ATOM 5491 C C . LEU B 1 291 ? -5.039 -20.438 -17.734 1 94.38 291 LEU B C 1
ATOM 5493 O O . LEU B 1 291 ? -4.609 -21.234 -18.578 1 94.38 291 LEU B O 1
ATOM 5497 N N . VAL B 1 292 ? -5.852 -19.438 -17.969 1 95.06 292 VAL B N 1
ATOM 5498 C CA . VAL B 1 292 ? -6.25 -19.094 -19.328 1 95.06 292 VAL B CA 1
ATOM 5499 C C . VAL B 1 292 ? -6.02 -17.609 -19.578 1 95.06 292 VAL B C 1
ATOM 5501 O O . VAL B 1 292 ? -5.707 -16.859 -18.656 1 95.06 292 VAL B O 1
ATOM 5504 N N . LYS B 1 293 ? -6.129 -17.203 -20.828 1 94.25 293 LYS B N 1
ATOM 5505 C CA . LYS B 1 293 ? -5.797 -15.828 -21.203 1 94.25 293 LYS B CA 1
ATOM 5506 C C . LYS B 1 293 ? -6.996 -14.898 -21.016 1 94.25 293 LYS B C 1
ATOM 5508 O O . LYS B 1 293 ? -6.836 -13.75 -20.594 1 94.25 293 LYS B O 1
ATOM 5513 N N . ASN B 1 294 ? -8.07 -15.352 -21.438 1 95.94 294 ASN B N 1
ATOM 5514 C CA . ASN B 1 294 ? -9.281 -14.547 -21.328 1 95.94 294 ASN B CA 1
ATOM 5515 C C . ASN B 1 294 ? -10.531 -15.414 -21.297 1 95.94 294 ASN B C 1
ATOM 5517 O O . ASN B 1 294 ? -10.5 -16.578 -21.703 1 95.94 294 ASN B O 1
ATOM 5521 N N . ILE B 1 295 ? -11.547 -14.867 -20.703 1 97.44 295 ILE B N 1
ATOM 5522 C CA . ILE B 1 295 ? -12.836 -15.555 -20.625 1 97.44 295 ILE B CA 1
ATOM 5523 C C . ILE B 1 295 ? -13.961 -14.586 -20.969 1 97.44 295 ILE B C 1
ATOM 5525 O O . ILE B 1 295 ? -14.07 -13.508 -20.375 1 97.44 295 ILE B O 1
ATOM 5529 N N . GLU B 1 296 ? -14.734 -14.914 -21.922 1 97.44 296 GLU B N 1
ATOM 5530 C CA . GLU B 1 296 ? -15.938 -14.164 -22.281 1 97.44 296 GLU B CA 1
ATOM 5531 C C . GLU B 1 296 ? -17.203 -14.938 -21.906 1 97.44 296 GLU B C 1
ATOM 5533 O O . GLU B 1 296 ? -17.266 -16.156 -22.094 1 97.44 296 GLU B O 1
ATOM 5538 N N . ILE B 1 297 ? -18.109 -14.234 -21.344 1 97.44 297 ILE B N 1
ATOM 5539 C CA . ILE B 1 297 ? -19.328 -14.891 -20.875 1 97.44 297 ILE B CA 1
ATOM 5540 C C . ILE B 1 297 ? -20.547 -14.297 -21.594 1 97.44 297 ILE B C 1
ATOM 5542 O O . ILE B 1 297 ? -20.656 -13.078 -21.734 1 97.44 297 ILE B O 1
ATOM 5546 N N . GLY B 1 298 ? -21.359 -15.125 -22.156 1 95.19 298 GLY B N 1
ATOM 5547 C CA . GLY B 1 298 ? -22.703 -14.766 -22.594 1 95.19 298 GLY B CA 1
ATOM 5548 C C . GLY B 1 298 ? -23.781 -15.117 -21.578 1 95.19 298 GLY B C 1
ATOM 5549 O O . GLY B 1 298 ? -23.906 -16.281 -21.188 1 95.19 298 GLY B O 1
ATOM 5550 N N . LEU B 1 299 ? -24.594 -14.164 -21.156 1 94 299 LEU B N 1
ATOM 5551 C CA . LEU B 1 299 ? -25.531 -14.406 -20.078 1 94 299 LEU B CA 1
ATOM 5552 C C . LEU B 1 299 ? -26.969 -14.328 -20.578 1 94 299 LEU B C 1
ATOM 5554 O O . LEU B 1 299 ? -27.906 -14.156 -19.781 1 94 299 LEU B O 1
ATOM 5558 N N . GLU B 1 300 ? -27.125 -14.391 -21.875 1 90.88 300 GLU B N 1
ATOM 5559 C CA . GLU B 1 300 ? -28.5 -14.438 -22.359 1 90.88 300 GLU B CA 1
ATOM 5560 C C . GLU B 1 300 ? -29.25 -15.641 -21.797 1 90.88 300 GLU B C 1
ATOM 5562 O O . GLU B 1 300 ? -28.812 -16.781 -21.953 1 90.88 300 GLU B O 1
ATOM 5567 N N . PRO B 1 301 ? -30.453 -15.336 -21.141 1 88.38 301 PRO B N 1
ATOM 5568 C CA . PRO B 1 301 ? -31.172 -16.438 -20.516 1 88.38 301 PRO B CA 1
ATOM 5569 C C . PRO B 1 301 ? -31.516 -17.562 -21.5 1 88.38 301 PRO B C 1
ATOM 5571 O O . PRO B 1 301 ? -32.125 -17.312 -22.547 1 88.38 301 PRO B O 1
ATOM 5574 N N . GLY B 1 302 ? -31.125 -18.75 -21.234 1 85.94 302 GLY B N 1
ATOM 5575 C CA . GLY B 1 302 ? -31.391 -19.922 -22.062 1 85.94 302 GLY B CA 1
ATOM 5576 C C . GLY B 1 302 ? -30.328 -20.188 -23.109 1 85.94 302 GLY B C 1
ATOM 5577 O O . GLY B 1 302 ? -30.344 -21.203 -23.781 1 85.94 302 GLY B O 1
ATOM 5578 N N . ASP B 1 303 ? -29.469 -19.203 -23.344 1 89.94 303 ASP B N 1
ATOM 5579 C CA . ASP B 1 303 ? -28.375 -19.328 -24.297 1 89.94 303 ASP B CA 1
ATOM 5580 C C . ASP B 1 303 ? -27.062 -18.875 -23.672 1 89.94 303 ASP B C 1
ATOM 5582 O O . ASP B 1 303 ? -26.344 -18.047 -24.234 1 89.94 303 ASP B O 1
ATOM 5586 N N . GLU B 1 304 ? -26.844 -19.281 -22.438 1 95.56 304 GLU B N 1
ATOM 5587 C CA . GLU B 1 304 ? -25.609 -18.906 -21.75 1 95.56 304 GLU B CA 1
ATOM 5588 C C . GLU B 1 304 ? -24.406 -19.609 -22.344 1 95.56 304 GLU B C 1
ATOM 5590 O O . GLU B 1 304 ? -24.5 -20.75 -22.812 1 95.56 304 GLU B O 1
ATOM 5595 N N . SER B 1 305 ? -23.312 -18.984 -22.406 1 96.62 305 SER B N 1
ATOM 5596 C CA . SER B 1 305 ? -22.109 -19.578 -22.953 1 96.62 305 SER B CA 1
ATOM 5597 C C . SER B 1 305 ? -20.859 -19.016 -22.281 1 96.62 305 SER B C 1
ATOM 5599 O O . SER B 1 305 ? -20.891 -17.938 -21.703 1 96.62 305 SER B O 1
ATOM 5601 N N . VAL B 1 306 ? -19.828 -19.766 -22.297 1 97.69 306 VAL B N 1
ATOM 5602 C CA . VAL B 1 306 ? -18.516 -19.344 -21.828 1 97.69 306 VAL B CA 1
ATOM 5603 C C . VAL B 1 306 ? -17.453 -19.656 -22.891 1 97.69 306 VAL B C 1
ATOM 5605 O O . VAL B 1 306 ? -17.375 -20.797 -23.375 1 97.69 306 VAL B O 1
ATOM 5608 N N . THR B 1 307 ? -16.766 -18.641 -23.312 1 97.88 307 THR B N 1
ATOM 5609 C CA . THR B 1 307 ? -15.656 -18.812 -24.25 1 97.88 307 THR B CA 1
ATOM 5610 C C . THR B 1 307 ? -14.312 -18.594 -23.562 1 97.88 307 THR B C 1
ATOM 5612 O O . THR B 1 307 ? -14.031 -17.484 -23.078 1 97.88 307 THR B O 1
ATOM 5615 N N . ILE B 1 308 ? -13.531 -19.594 -23.5 1 98.06 308 ILE B N 1
ATOM 5616 C CA . ILE B 1 308 ? -12.234 -19.562 -22.828 1 98.06 308 ILE B CA 1
ATOM 5617 C C . ILE B 1 308 ? -11.125 -19.453 -23.875 1 98.06 308 ILE B C 1
ATOM 5619 O O . ILE B 1 308 ? -10.977 -20.328 -24.719 1 98.06 308 ILE B O 1
ATOM 5623 N N . PHE B 1 309 ? -10.367 -18.391 -23.844 1 97.62 309 PHE B N 1
ATOM 5624 C CA . PHE B 1 309 ? -9.234 -18.188 -24.734 1 97.62 309 PHE B CA 1
ATOM 5625 C C . PHE B 1 309 ? -7.934 -18.641 -24.078 1 97.62 309 PHE B C 1
ATOM 5627 O O . PHE B 1 309 ? -7.66 -18.297 -22.922 1 97.62 309 PHE B O 1
ATOM 5634 N N . HIS B 1 310 ? -7.176 -19.469 -24.734 1 95.19 310 HIS B N 1
ATOM 5635 C CA . HIS B 1 310 ? -5.91 -19.969 -24.219 1 95.19 310 HIS B CA 1
ATOM 5636 C C . HIS B 1 310 ? -4.836 -19.984 -25.297 1 95.19 310 HIS B C 1
ATOM 5638 O O . HIS B 1 310 ? -5.141 -19.797 -26.484 1 95.19 310 HIS B O 1
ATOM 5644 N N . ASP B 1 311 ? -3.564 -20.156 -24.938 1 92.69 311 ASP B N 1
ATOM 5645 C CA . ASP B 1 311 ? -2.449 -20.188 -25.875 1 92.69 311 ASP B CA 1
ATOM 5646 C C . ASP B 1 311 ? -1.682 -21.5 -25.781 1 92.69 311 ASP B C 1
ATOM 5648 O O . ASP B 1 311 ? -0.492 -21.547 -26.094 1 92.69 311 ASP B O 1
ATOM 5652 N N . PHE B 1 312 ? -2.309 -22.453 -25.281 1 94.94 312 PHE B N 1
ATOM 5653 C CA . PHE B 1 312 ? -1.656 -23.766 -25.219 1 94.94 312 PHE B CA 1
ATOM 5654 C C . PHE B 1 312 ? -1.573 -24.406 -26.594 1 94.94 312 PHE B C 1
ATOM 5656 O O . PHE B 1 312 ? -2.463 -24.203 -27.422 1 94.94 312 PHE B O 1
ATOM 5663 N N . LYS B 1 313 ? -0.548 -25.156 -26.828 1 93.94 313 LYS B N 1
ATOM 5664 C CA . LYS B 1 313 ? -0.328 -25.766 -28.141 1 93.94 313 LYS B CA 1
ATOM 5665 C C . LYS B 1 313 ? -0.494 -27.281 -28.078 1 93.94 313 LYS B C 1
ATOM 5667 O O . LYS B 1 313 ? -0.905 -27.891 -29.062 1 93.94 313 LYS B O 1
ATOM 5672 N N . ASN B 1 314 ? -0.219 -27.844 -26.969 1 94.56 314 ASN B N 1
ATOM 5673 C CA . ASN B 1 314 ? -0.287 -29.297 -26.812 1 94.56 314 ASN B CA 1
ATOM 5674 C C . ASN B 1 314 ? -1.731 -29.781 -26.734 1 94.56 314 ASN B C 1
ATOM 5676 O O . ASN B 1 314 ? -2.471 -29.422 -25.828 1 94.56 314 ASN B O 1
ATOM 5680 N N . GLU B 1 315 ? -2.086 -30.656 -27.609 1 93.5 315 GLU B N 1
ATOM 5681 C CA . GLU B 1 315 ? -3.467 -31.125 -27.734 1 93.5 315 GLU B CA 1
ATOM 5682 C C . GLU B 1 315 ? -3.9 -31.891 -26.484 1 93.5 315 GLU B C 1
ATOM 5684 O O . GLU B 1 315 ? -5.062 -31.812 -26.078 1 93.5 315 GLU B O 1
ATOM 5689 N N . LYS B 1 316 ? -2.98 -32.625 -25.969 1 93.75 316 LYS B N 1
ATOM 5690 C CA . LYS B 1 316 ? -3.299 -33.375 -24.75 1 93.75 316 LYS B CA 1
ATOM 5691 C C . LYS B 1 316 ? -3.678 -32.438 -23.609 1 93.75 316 LYS B C 1
ATOM 5693 O O . LYS B 1 316 ? -4.609 -32.719 -22.859 1 93.75 316 LYS B O 1
ATOM 5698 N N . VAL B 1 317 ? -2.941 -31.391 -23.516 1 95.19 317 VAL B N 1
ATOM 5699 C CA . VAL B 1 317 ? -3.186 -30.422 -22.469 1 95.19 317 VAL B CA 1
ATOM 5700 C C . VAL B 1 317 ? -4.527 -29.719 -22.703 1 95.19 317 VAL B C 1
ATOM 5702 O O . VAL B 1 317 ? -5.297 -29.516 -21.766 1 95.19 317 VAL B O 1
ATOM 5705 N N . ILE B 1 318 ? -4.82 -29.344 -23.922 1 96.19 318 ILE B N 1
ATOM 5706 C CA . ILE B 1 318 ? -6.074 -28.688 -24.266 1 96.19 318 ILE B CA 1
ATOM 5707 C C . ILE B 1 318 ? -7.25 -29.594 -23.891 1 96.19 318 ILE B C 1
ATOM 5709 O O . ILE B 1 318 ? -8.227 -29.125 -23.297 1 96.19 318 ILE B O 1
ATOM 5713 N N . ASN B 1 319 ? -7.102 -30.859 -24.219 1 95.38 319 ASN B N 1
ATOM 5714 C CA . ASN B 1 319 ? -8.148 -31.812 -23.891 1 95.38 319 ASN B CA 1
ATOM 5715 C C . ASN B 1 319 ? -8.32 -31.938 -22.375 1 95.38 319 ASN B C 1
ATOM 5717 O O . ASN B 1 319 ? -9.445 -32.094 -21.891 1 95.38 319 ASN B O 1
ATOM 5721 N N . SER B 1 320 ? -7.191 -32 -21.688 1 95.62 320 SER B N 1
ATOM 5722 C CA . SER B 1 320 ? -7.242 -32.062 -20.234 1 95.62 320 SER B CA 1
ATOM 5723 C C . SER B 1 320 ? -7.965 -30.859 -19.656 1 95.62 320 SER B C 1
ATOM 5725 O O . SER B 1 320 ? -8.695 -30.984 -18.672 1 95.62 320 SER B O 1
ATOM 5727 N N . LEU B 1 321 ? -7.773 -29.703 -20.25 1 96.94 321 LEU B N 1
ATOM 5728 C CA . LEU B 1 321 ? -8.414 -28.484 -19.781 1 96.94 321 LEU B CA 1
ATOM 5729 C C . LEU B 1 321 ? -9.922 -28.531 -20.031 1 96.94 321 LEU B C 1
ATOM 5731 O O . LEU B 1 321 ? -10.711 -28.062 -19.203 1 96.94 321 LEU B O 1
ATOM 5735 N N . VAL B 1 322 ? -10.258 -29 -21.188 1 96.69 322 VAL B N 1
ATOM 5736 C CA . VAL B 1 322 ? -11.672 -29.156 -21.5 1 96.69 322 VAL B CA 1
ATOM 5737 C C . VAL B 1 322 ? -12.344 -30.016 -20.422 1 96.69 322 VAL B C 1
ATOM 5739 O O . VAL B 1 322 ? -13.398 -29.656 -19.891 1 96.69 322 VAL B O 1
ATOM 5742 N N . GLU B 1 323 ? -11.703 -31.141 -20.156 1 97.06 323 GLU B N 1
ATOM 5743 C CA . GLU B 1 323 ? -12.234 -32.031 -19.125 1 97.06 323 GLU B CA 1
ATOM 5744 C C . GLU B 1 323 ? -12.242 -31.375 -17.75 1 97.06 323 GLU B C 1
ATOM 5746 O O . GLU B 1 323 ? -13.203 -31.531 -17 1 97.06 323 GLU B O 1
ATOM 5751 N N . TYR B 1 324 ? -11.18 -30.703 -17.469 1 97.38 324 TYR B N 1
ATOM 5752 C CA . TYR B 1 324 ? -11.016 -29.984 -16.203 1 97.38 324 TYR B CA 1
ATOM 5753 C C . TYR B 1 324 ? -12.164 -29.016 -15.969 1 97.38 324 TYR B C 1
ATOM 5755 O O . TYR B 1 324 ? -12.812 -29.062 -14.922 1 97.38 324 TYR B O 1
ATOM 5763 N N . PHE B 1 325 ? -12.492 -28.188 -16.922 1 97.5 325 PHE B N 1
ATOM 5764 C CA . PHE B 1 325 ? -13.555 -27.203 -16.781 1 97.5 325 PHE B CA 1
ATOM 5765 C C . PHE B 1 325 ? -14.922 -27.875 -16.812 1 97.5 325 PHE B C 1
ATOM 5767 O O . PHE B 1 325 ? -15.852 -27.422 -16.125 1 97.5 325 PHE B O 1
ATOM 5774 N N . SER B 1 326 ? -14.992 -28.922 -17.594 1 96.94 326 SER B N 1
ATOM 5775 C CA . SER B 1 326 ? -16.266 -29.641 -17.688 1 96.94 326 SER B CA 1
ATOM 5776 C C . SER B 1 326 ? -16.703 -30.172 -16.328 1 96.94 326 SER B C 1
ATOM 5778 O O . SER B 1 326 ? -17.906 -30.25 -16.062 1 96.94 326 SER B O 1
ATOM 5780 N N . LYS B 1 327 ? -15.75 -30.562 -15.539 1 96.62 327 LYS B N 1
ATOM 5781 C CA . LYS B 1 327 ? -16.078 -31.109 -14.227 1 96.62 327 LYS B CA 1
ATOM 5782 C C . LYS B 1 327 ? -16.844 -30.094 -13.383 1 96.62 327 LYS B C 1
ATOM 5784 O O . LYS B 1 327 ? -17.734 -30.453 -12.625 1 96.62 327 LYS B O 1
ATOM 5789 N N . ILE B 1 328 ? -16.531 -28.859 -13.508 1 96.75 328 ILE B N 1
ATOM 5790 C CA . ILE B 1 328 ? -17.203 -27.797 -12.773 1 96.75 328 ILE B CA 1
ATOM 5791 C C . ILE B 1 328 ? -18.656 -27.688 -13.242 1 96.75 328 ILE B C 1
ATOM 5793 O O . ILE B 1 328 ? -19.578 -27.641 -12.43 1 96.75 328 ILE B O 1
ATOM 5797 N N . PHE B 1 329 ? -18.812 -27.703 -14.531 1 96.44 329 PHE B N 1
ATOM 5798 C CA . PHE B 1 329 ? -20.141 -27.469 -15.102 1 96.44 329 PHE B CA 1
ATOM 5799 C C . PHE B 1 329 ? -21.016 -28.703 -14.93 1 96.44 329 PHE B C 1
ATOM 5801 O O . PHE B 1 329 ? -22.234 -28.594 -14.766 1 96.44 329 PHE B O 1
ATOM 5808 N N . ARG B 1 330 ? -20.422 -29.875 -14.977 1 95.88 330 ARG B N 1
ATOM 5809 C CA . ARG B 1 330 ? -21.172 -31.094 -14.711 1 95.88 330 ARG B CA 1
ATOM 5810 C C . ARG B 1 330 ? -21.703 -31.109 -13.281 1 95.88 330 ARG B C 1
ATOM 5812 O O . ARG B 1 330 ? -22.828 -31.547 -13.031 1 95.88 330 ARG B O 1
ATOM 5819 N N . GLU B 1 331 ? -20.891 -30.656 -12.367 1 95.5 331 GLU B N 1
ATOM 5820 C CA . GLU B 1 331 ? -21.312 -30.562 -10.969 1 95.5 331 GLU B CA 1
ATOM 5821 C C . GLU B 1 331 ? -22.469 -29.594 -10.797 1 95.5 331 GLU B C 1
ATOM 5823 O O . GLU B 1 331 ? -23.344 -29.812 -9.953 1 95.5 331 GLU B O 1
ATOM 5828 N N . GLN B 1 332 ? -22.453 -28.547 -11.492 1 94.25 332 GLN B N 1
ATOM 5829 C CA . GLN B 1 332 ? -23.531 -27.562 -11.43 1 94.25 332 GLN B CA 1
ATOM 5830 C C . GLN B 1 332 ? -24.844 -28.141 -11.938 1 94.25 332 GLN B C 1
ATOM 5832 O O . GLN B 1 332 ? -25.922 -27.828 -11.422 1 94.25 332 GLN B O 1
ATOM 5837 N N . GLY B 1 333 ? -24.812 -28.938 -13.07 1 91.62 333 GLY B N 1
ATOM 5838 C CA . GLY B 1 333 ? -25.953 -29.734 -13.445 1 91.62 333 GLY B CA 1
ATOM 5839 C C . GLY B 1 333 ? -26.609 -29.281 -14.742 1 91.62 333 GLY B C 1
ATOM 5840 O O . GLY B 1 333 ? -27.391 -30.016 -15.336 1 91.62 333 GLY B O 1
ATOM 5841 N N . THR B 1 334 ? -26.375 -28.078 -15.195 1 90.88 334 THR B N 1
ATOM 5842 C CA . THR B 1 334 ? -26.953 -27.625 -16.453 1 90.88 334 THR B CA 1
ATOM 5843 C C . THR B 1 334 ? -26.266 -28.297 -17.641 1 90.88 334 THR B C 1
ATOM 5845 O O . THR B 1 334 ? -25.031 -28.266 -17.75 1 90.88 334 THR B O 1
ATOM 5848 N N . PRO B 1 335 ? -27.078 -28.906 -18.484 1 93.88 335 PRO B N 1
ATOM 5849 C CA . PRO B 1 335 ? -26.484 -29.562 -19.656 1 93.88 335 PRO B CA 1
ATOM 5850 C C . PRO B 1 335 ? -25.734 -28.562 -20.547 1 93.88 335 PRO B C 1
ATOM 5852 O O . PRO B 1 335 ? -26.156 -27.422 -20.688 1 93.88 335 PRO B O 1
ATOM 5855 N N . PHE B 1 336 ? -24.656 -29.078 -21.141 1 96.06 336 PHE B N 1
ATOM 5856 C CA . PHE B 1 336 ? -23.875 -28.203 -22 1 96.06 336 PHE B CA 1
ATOM 5857 C C . PHE B 1 336 ? -23.234 -29 -23.141 1 96.06 336 PHE B C 1
ATOM 5859 O O . PHE B 1 336 ? -23.172 -30.219 -23.094 1 96.06 336 PHE B O 1
ATOM 5866 N N . VAL B 1 337 ? -22.906 -28.234 -24.203 1 95.25 337 VAL B N 1
ATOM 5867 C CA . VAL B 1 337 ? -22.125 -28.75 -25.312 1 95.25 337 VAL B CA 1
ATOM 5868 C C . VAL B 1 337 ? -20.781 -28.016 -25.375 1 95.25 337 VAL B C 1
ATOM 5870 O O . VAL B 1 337 ? -20.703 -26.828 -25.062 1 95.25 337 VAL B O 1
ATOM 5873 N N . THR B 1 338 ? -19.766 -28.781 -25.672 1 96.19 338 THR B N 1
ATOM 5874 C CA . THR B 1 338 ? -18.422 -28.203 -25.688 1 96.19 338 THR B CA 1
ATOM 5875 C C . THR B 1 338 ? -17.828 -28.25 -27.078 1 96.19 338 THR B C 1
ATOM 5877 O O . THR B 1 338 ? -18 -29.234 -27.812 1 96.19 338 THR B O 1
ATOM 5880 N N . SER B 1 339 ? -17.234 -27.156 -27.5 1 94.69 339 SER B N 1
ATOM 5881 C CA . SER B 1 339 ? -16.422 -27.078 -28.719 1 94.69 339 SER B CA 1
ATOM 5882 C C . SER B 1 339 ? -15.008 -26.594 -28.406 1 94.69 339 SER B C 1
ATOM 5884 O O . SER B 1 339 ? -14.82 -25.672 -27.625 1 94.69 339 SER B O 1
ATOM 5886 N N . SER B 1 340 ? -14.039 -27.359 -28.891 1 93.62 340 SER B N 1
ATOM 5887 C CA . SER B 1 340 ? -12.648 -27 -28.672 1 93.62 340 SER B CA 1
ATOM 5888 C C . SER B 1 340 ? -11.945 -26.656 -29.984 1 93.62 340 SER B C 1
ATOM 5890 O O . SER B 1 340 ? -12.062 -27.391 -30.969 1 93.62 340 SER B O 1
ATOM 5892 N N . TYR B 1 341 ? -11.305 -25.516 -30 1 90 341 TYR B N 1
ATOM 5893 C CA . TYR B 1 341 ? -10.508 -25.047 -31.125 1 90 341 TYR B CA 1
ATOM 5894 C C . TYR B 1 341 ? -9.047 -24.875 -30.719 1 90 341 TYR B C 1
ATOM 5896 O O . TYR B 1 341 ? -8.656 -25.219 -29.609 1 90 341 TYR B O 1
ATOM 5904 N N . SER B 1 342 ? -8.188 -24.375 -31.625 1 90.12 342 SER B N 1
ATOM 5905 C CA . SER B 1 342 ? -6.754 -24.281 -31.375 1 90.12 342 SER B CA 1
ATOM 5906 C C . SER B 1 342 ? -6.457 -23.312 -30.234 1 90.12 342 SER B C 1
ATOM 5908 O O . SER B 1 342 ? -5.508 -23.5 -29.484 1 90.12 342 SER B O 1
ATOM 5910 N N . SER B 1 343 ? -7.32 -22.344 -30.141 1 93.69 343 SER B N 1
ATOM 5911 C CA . SER B 1 343 ? -6.98 -21.312 -29.156 1 93.69 343 SER B CA 1
ATOM 5912 C C . SER B 1 343 ? -8.18 -20.969 -28.281 1 93.69 343 SER B C 1
ATOM 5914 O O . SER B 1 343 ? -8.172 -19.953 -27.594 1 93.69 343 SER B O 1
ATOM 5916 N N . MET B 1 344 ? -9.25 -21.812 -28.406 1 96.62 344 MET B N 1
ATOM 5917 C CA . MET B 1 344 ? -10.422 -21.469 -27.609 1 96.62 344 MET B CA 1
ATOM 5918 C C . MET B 1 344 ? -11.227 -22.719 -27.266 1 96.62 344 MET B C 1
ATOM 5920 O O . MET B 1 344 ? -11.227 -23.703 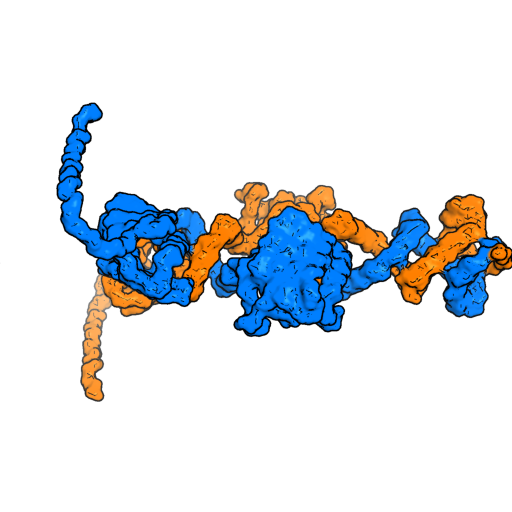-28.016 1 96.62 344 MET B O 1
ATOM 5924 N N . ILE B 1 345 ? -11.812 -22.688 -26.141 1 97.06 345 ILE B N 1
ATOM 5925 C CA . ILE B 1 345 ? -12.789 -23.656 -25.688 1 97.06 345 ILE B CA 1
ATOM 5926 C C . ILE B 1 345 ? -14.125 -22.984 -25.422 1 97.06 345 ILE B C 1
ATOM 5928 O O . ILE B 1 345 ? -14.188 -21.969 -24.734 1 97.06 345 ILE B O 1
ATOM 5932 N N . VAL B 1 346 ? -15.164 -23.484 -26.016 1 97.5 346 VAL B N 1
ATOM 5933 C CA . VAL B 1 346 ? -16.469 -22.859 -25.875 1 97.5 346 VAL B CA 1
ATOM 5934 C C . VAL B 1 346 ? -17.453 -23.828 -25.203 1 97.5 346 VAL B C 1
ATOM 5936 O O . VAL B 1 346 ? -17.578 -24.984 -25.641 1 97.5 346 VAL B O 1
ATOM 5939 N N . PHE B 1 347 ? -18.062 -23.422 -24.141 1 97.5 347 PHE B N 1
ATOM 5940 C CA . PHE B 1 347 ? -19.172 -24.125 -23.516 1 97.5 347 PHE B CA 1
ATOM 5941 C C . PHE B 1 347 ? -20.484 -23.406 -23.766 1 97.5 347 PHE B C 1
ATOM 5943 O O . PHE B 1 347 ? -20.625 -22.219 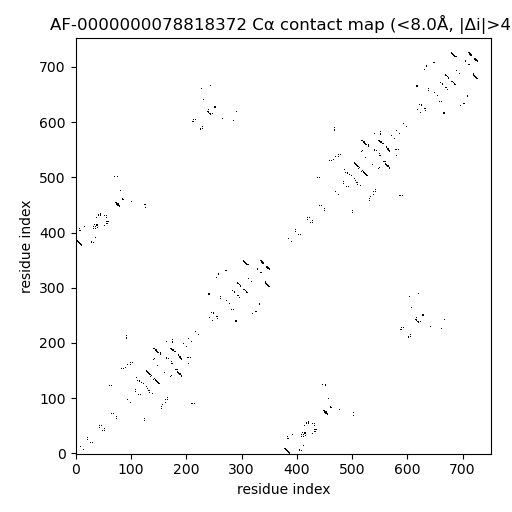-23.453 1 97.5 347 PHE B O 1
ATOM 5950 N N . ARG B 1 348 ? -21.438 -24.047 -24.297 1 96.75 348 ARG B N 1
ATOM 5951 C CA . ARG B 1 348 ? -22.781 -23.516 -24.5 1 96.75 348 ARG B CA 1
ATOM 5952 C C . ARG B 1 348 ? -23.812 -24.281 -23.656 1 96.75 348 ARG B C 1
ATOM 5954 O O . ARG B 1 348 ? -23.875 -25.516 -23.719 1 96.75 348 ARG B O 1
ATOM 5961 N N . PHE B 1 349 ? -24.547 -23.484 -22.953 1 95.75 349 PHE B N 1
ATOM 5962 C CA . PHE B 1 349 ? -25.5 -24.078 -22.031 1 95.75 349 PHE B CA 1
ATOM 5963 C C . PHE B 1 349 ? -26.906 -24 -22.578 1 95.75 349 PHE B C 1
ATOM 5965 O O . PHE B 1 349 ? -27.281 -23 -23.203 1 95.75 349 PHE B O 1
ATOM 5972 N N . HIS B 1 350 ? -27.656 -25.172 -22.594 1 85.06 350 HIS B N 1
ATOM 5973 C CA . HIS B 1 350 ? -29.031 -25.203 -23.094 1 85.06 350 HIS B CA 1
ATOM 5974 C C . HIS B 1 350 ? -29.984 -25.734 -22.016 1 85.06 350 HIS B C 1
ATOM 5976 O O . HIS B 1 350 ? -29.625 -26.609 -21.234 1 85.06 350 HIS B O 1
ATOM 5982 N N . LYS B 1 351 ? -31.047 -24.984 -21.75 1 69.25 351 LYS B N 1
ATOM 5983 C CA . LYS B 1 351 ? -32.094 -25.516 -20.875 1 69.25 351 LYS B CA 1
ATOM 5984 C C . LYS B 1 351 ? -32.812 -26.672 -21.531 1 69.25 351 LYS B C 1
ATOM 5986 O O . LYS B 1 351 ? -33.031 -26.688 -22.75 1 69.25 351 LYS B O 1
ATOM 5991 N N . GLU B 1 352 ? -32.719 -27.875 -21.062 1 55.44 352 GLU B N 1
ATOM 5992 C CA . GLU B 1 352 ? -33.531 -28.953 -21.578 1 55.44 352 GLU B CA 1
ATOM 5993 C C . GLU B 1 352 ? -34.938 -28.469 -21.938 1 55.44 352 GLU B C 1
ATOM 5995 O O . GLU B 1 352 ? -35.656 -27.938 -21.078 1 55.44 352 GLU B O 1
ATOM 6000 N N . HIS B 1 353 ? -35.25 -27.891 -23.062 1 47.22 353 HIS B N 1
ATOM 6001 C CA . HIS B 1 353 ? -36.656 -27.938 -23.375 1 47.22 353 HIS B CA 1
ATOM 6002 C C . HIS B 1 353 ? -37.219 -29.344 -23.188 1 47.22 353 HIS B C 1
ATOM 6004 O O . HIS B 1 353 ? -36.5 -30.328 -23.375 1 47.22 353 HIS B O 1
ATOM 6010 N N . GLY B 1 354 ? -38.25 -29.641 -22.438 1 43.19 354 GLY B N 1
ATOM 6011 C CA . GLY B 1 354 ? -38.938 -30.922 -22.438 1 43.19 354 GLY B CA 1
ATOM 6012 C C . GLY B 1 354 ? -38.906 -31.609 -23.797 1 43.19 354 GLY B C 1
ATOM 6013 O O . GLY B 1 354 ? -38.594 -30.984 -24.812 1 43.19 354 GLY B O 1
ATOM 6014 N N . PRO B 1 355 ? -39.219 -32.906 -23.969 1 40.59 355 PRO B N 1
ATOM 6015 C CA . PRO B 1 355 ? -39.344 -33.656 -25.219 1 40.59 355 PRO B CA 1
ATOM 6016 C C . PRO B 1 355 ? -40.031 -32.844 -26.312 1 40.59 355 PRO B C 1
ATOM 6018 O O . PRO B 1 355 ? -41.156 -32.406 -26.125 1 40.59 355 PRO B O 1
ATOM 6021 N N . ALA B 1 356 ? -39.469 -32.156 -27.125 1 37.22 356 ALA B N 1
ATOM 6022 C CA . ALA B 1 356 ? -40.219 -31.781 -28.328 1 37.22 356 ALA B CA 1
ATOM 6023 C C . ALA B 1 356 ? -40.906 -33 -28.938 1 37.22 356 ALA B C 1
ATOM 6025 O O . ALA B 1 356 ? -40.469 -34.125 -28.797 1 37.22 356 ALA B O 1
ATOM 6026 N N . ASP B 1 357 ? -42.188 -33.062 -29.312 1 34.88 357 ASP B N 1
ATOM 6027 C CA . ASP B 1 357 ? -42.844 -33.938 -30.266 1 34.88 357 ASP B CA 1
ATOM 6028 C C . ASP B 1 357 ? -41.938 -34.156 -31.484 1 34.88 357 ASP B C 1
ATOM 6030 O O . ASP B 1 357 ? -41.312 -33.219 -31.984 1 34.88 357 ASP B O 1
ATOM 6034 N N . SER B 1 358 ? -41.375 -35.344 -31.859 1 33.84 358 SER B N 1
ATOM 6035 C CA . SER B 1 358 ? -40.625 -36.031 -32.906 1 33.84 358 SER B CA 1
ATOM 6036 C C . SER B 1 358 ? -40.906 -35.438 -34.281 1 33.84 358 SER B C 1
ATOM 6038 O O . SER B 1 358 ? -40.5 -36.031 -35.281 1 33.84 358 SER B O 1
ATOM 6040 N N . SER B 1 359 ? -41.875 -34.594 -34.562 1 30.8 359 SER B N 1
ATOM 6041 C CA . SER B 1 359 ? -42.188 -34.531 -35.969 1 30.8 359 SER B CA 1
ATOM 6042 C C . SER B 1 359 ? -41.062 -33.969 -36.781 1 30.8 359 SER B C 1
ATOM 6044 O O . SER B 1 359 ? -40.781 -34.438 -37.906 1 30.8 359 SER B O 1
ATOM 6046 N N . ASP B 1 360 ? -40.562 -32.656 -36.75 1 28.7 360 ASP B N 1
ATOM 6047 C CA . ASP B 1 360 ? -40.125 -31.969 -37.969 1 28.7 360 ASP B CA 1
ATOM 6048 C C . ASP B 1 360 ? -38.625 -32.094 -38.156 1 28.7 360 ASP B C 1
ATOM 6050 O O . ASP B 1 360 ? -38.031 -31.406 -38.969 1 28.7 360 ASP B O 1
ATOM 6054 N N . LEU B 1 361 ? -37.719 -32.594 -37.281 1 28.52 361 LEU B N 1
ATOM 6055 C CA . LEU B 1 361 ? -36.312 -32.406 -37.594 1 28.52 361 LEU B CA 1
ATOM 6056 C C . LEU B 1 361 ? -35.844 -33.406 -38.656 1 28.52 361 LEU B C 1
ATOM 6058 O O . LEU B 1 361 ? -35 -34.281 -38.375 1 28.52 361 LEU B O 1
ATOM 6062 N N . THR B 1 362 ? -36.594 -33.719 -39.719 1 27.89 362 THR B N 1
ATOM 6063 C CA . THR B 1 362 ? -36 -34.5 -40.812 1 27.89 362 THR B CA 1
ATOM 6064 C C . THR B 1 362 ? -34.875 -33.719 -41.5 1 27.89 362 THR B C 1
ATOM 6066 O O . THR B 1 362 ? -34.188 -34.219 -42.344 1 27.89 362 THR B O 1
ATOM 6069 N N . GLY B 1 363 ? -34.844 -32.344 -41.562 1 26.41 363 GLY B N 1
ATOM 6070 C CA . GLY B 1 363 ? -34.062 -31.812 -42.656 1 26.41 363 GLY B CA 1
ATOM 6071 C C . GLY B 1 363 ? -32.562 -31.828 -42.375 1 26.41 363 GLY B C 1
ATOM 6072 O O . GLY B 1 363 ? -32.031 -30.906 -41.781 1 26.41 363 GLY B O 1
ATOM 6073 N N . GLU B 1 364 ? -31.891 -32.938 -42.188 1 25.25 364 GLU B N 1
ATOM 6074 C CA . GLU B 1 364 ? -30.453 -33.062 -42.062 1 25.25 364 GLU B CA 1
ATOM 6075 C C . GLU B 1 364 ? -29.719 -32.531 -43.281 1 25.25 364 GLU B C 1
ATOM 6077 O O . GLU B 1 364 ? -29.766 -33.125 -44.344 1 25.25 364 GLU B O 1
ATOM 6082 N N . GLU B 1 365 ? -29.75 -31.188 -43.594 1 26.89 365 GLU B N 1
ATOM 6083 C CA . GLU B 1 365 ? -28.922 -30.844 -44.75 1 26.89 365 GLU B CA 1
ATOM 6084 C C . GLU B 1 365 ? -27.469 -31.203 -44.5 1 26.89 365 GLU B C 1
ATOM 6086 O O . GLU B 1 365 ? -26.938 -30.922 -43.406 1 26.89 365 GLU B O 1
ATOM 6091 N N . GLU B 1 366 ? -26.875 -32.125 -45.281 1 24.09 366 GLU B N 1
ATOM 6092 C CA . GLU B 1 366 ? -25.516 -32.562 -45.531 1 24.09 366 GLU B CA 1
ATOM 6093 C C . GLU B 1 366 ? -24.578 -31.391 -45.781 1 24.09 366 GLU B C 1
ATOM 6095 O O . GLU B 1 366 ? -24.859 -30.547 -46.656 1 24.09 366 GLU B O 1
ATOM 6100 N N . PHE B 1 367 ? -23.828 -30.938 -44.812 1 21.48 367 PHE B N 1
ATOM 6101 C CA . PHE B 1 367 ? -22.75 -29.969 -45 1 21.48 367 PHE B CA 1
ATOM 6102 C C . PHE B 1 367 ? -21.781 -30.422 -46.062 1 21.48 367 PHE B C 1
ATOM 6104 O O . PHE B 1 367 ? -21.188 -31.5 -45.969 1 21.48 367 PHE B O 1
ATOM 6111 N N . LYS B 1 368 ? -21.969 -30 -47.344 1 26.06 368 LYS B N 1
ATOM 6112 C CA . LYS B 1 368 ? -21.031 -30.062 -48.5 1 26.06 368 LYS B CA 1
ATOM 6113 C C . LYS B 1 368 ? -19.656 -29.531 -48.094 1 26.06 368 LYS B C 1
ATOM 6115 O O . LYS B 1 368 ? -19.547 -28.5 -47.406 1 26.06 368 LYS B O 1
ATOM 6120 N N . GLU B 1 369 ? -18.562 -30.391 -48.188 1 21.48 369 GLU B N 1
ATOM 6121 C CA . GLU B 1 369 ? -17.109 -30.266 -48.094 1 21.48 369 GLU B CA 1
ATOM 6122 C C . GLU B 1 369 ? -16.594 -29.156 -49 1 21.48 369 GLU B C 1
ATOM 6124 O O . GLU B 1 369 ? -16.766 -29.203 -50.219 1 21.48 369 GLU B O 1
ATOM 6129 N N . LEU B 1 370 ? -16.812 -27.844 -48.688 1 23.14 370 LEU B N 1
ATOM 6130 C CA . LEU B 1 370 ? -16.203 -26.891 -49.594 1 23.14 370 LEU B CA 1
ATOM 6131 C C . LEU B 1 370 ? -14.719 -27.188 -49.781 1 23.14 370 LEU B C 1
ATOM 6133 O O . LEU B 1 370 ? -13.984 -27.297 -48.781 1 23.14 370 LEU B O 1
ATOM 6137 N N . ASP B 1 371 ? -14.32 -27.844 -50.969 1 22.58 371 ASP B N 1
ATOM 6138 C CA . ASP B 1 371 ? -13.062 -28.141 -51.625 1 22.58 371 ASP B CA 1
ATOM 6139 C C . ASP B 1 371 ? -12.18 -26.906 -51.75 1 22.58 371 ASP B C 1
ATOM 6141 O O . ASP B 1 371 ? -12.422 -26.031 -52.562 1 22.58 371 ASP B O 1
ATOM 6145 N N . PHE B 1 372 ? -11.938 -26.141 -50.656 1 23.22 372 PHE B N 1
ATOM 6146 C CA . PHE B 1 372 ? -11.023 -25.031 -50.906 1 23.22 372 PHE B CA 1
ATOM 6147 C C . PHE B 1 372 ? -9.656 -25.547 -51.344 1 23.22 372 PHE B C 1
ATOM 6149 O O . PHE B 1 372 ? -8.742 -25.703 -50.531 1 23.22 372 PHE B O 1
ATOM 6156 N N . PHE B 1 373 ? -9.602 -26.719 -52.219 1 21.31 373 PHE B N 1
ATOM 6157 C CA . PHE B 1 373 ? -8.352 -27.188 -52.812 1 21.31 373 PHE B CA 1
ATOM 6158 C C . PHE B 1 373 ? -7.598 -26.031 -53.469 1 21.31 373 PHE B C 1
ATOM 6160 O O . PHE B 1 373 ? -6.402 -25.859 -53.219 1 21.31 373 PHE B O 1
ATOM 6167 N N . SER B 1 374 ? -7.895 -25.672 -54.75 1 18.83 374 SER B N 1
ATOM 6168 C CA . SER B 1 374 ? -6.961 -25.719 -55.875 1 18.83 374 SER B CA 1
ATOM 6169 C C . SER B 1 374 ? -6.156 -24.422 -55.969 1 18.83 374 SER B C 1
ATOM 6171 O O . SER B 1 374 ? -5.344 -24.25 -56.875 1 18.83 374 SER B O 1
ATOM 6173 N N . LYS B 1 375 ? -6.629 -23.25 -55.594 1 20.17 375 LYS B N 1
ATOM 6174 C CA . LYS B 1 375 ? -5.711 -22.344 -56.281 1 20.17 375 LYS B CA 1
ATOM 6175 C C . LYS B 1 375 ? -4.281 -22.531 -55.781 1 20.17 375 LYS B C 1
ATOM 6177 O O . LYS B 1 375 ? -4.047 -22.531 -54.562 1 20.17 375 LYS B O 1
ATOM 6182 N N . GLU B 1 376 ? -3.396 -23.094 -56.75 1 19.02 376 GLU B N 1
ATOM 6183 C CA . GLU B 1 376 ? -1.982 -22.969 -57.094 1 19.02 376 GLU B CA 1
ATOM 6184 C C . GLU B 1 376 ? -1.462 -21.562 -56.844 1 19.02 376 GLU B C 1
ATOM 6186 O O . GLU B 1 376 ? -2.164 -20.578 -57.062 1 19.02 376 GLU B O 1
#

Foldseek 3Di:
DDDDDDDDDDPVVVVVLVVLCVVVVNDPVRSVVVVVVLQVVLVVVDVDPVRSVVVVVVCPLVVVLVVCCVVPLDHDDDPVVVLVVLVVCFQAADDPVVLCSQDPPVQDQWQVSVQVSNQVSCVSVVQPKHWDKDADDGRAGQKIKIKIFAHAQSSCLVVVLSVQLVCCQPRVWAWDDWDDDGTMIMTMIGHDPPDDNVDDDPRSCVRGNVCHVVVVCCVVPVPVVVVVVVVCVVVVNQAAADDPVQVVQVVVVHADACQVVLCVVVVHHLQPDDPVVSLVSVQVVCCVRPPFPHWDWDDPVQWTKIKTFHQDQDPSVQVSVLVRVVSSVVSNPFDWDWDDDRTMIMITTGDPPDDDDPPDPPPPPDPDDPPPPDDD/DDDDDDDDDDPVVCVVLVVLCVVVVNDPVRSVVVVVVLVVVLVVVDVDPVRSVVVVVVCPLVVVLVVCCVVPLDHDDDPVVVLVVLVVCFQAADDPVVLCSQDPPVQDQWQVSVQVSNQVSCVSVVQPKHWDKDADDGRAGQKIKIKIFAHAQSSCLVVVLSVQLVCCQPRVWAWDDWDDDGTMIMTMIGHDPPDDNVDDDPRSCVRGNVCHVVVVCCVVPVPVVVVVVVVCVVVVNQAADDDPVQVVQVVVVHADACQVVLCVVVVHHLQPDDPVVSLVSVQVVCCVRPPFPHWDWDDPVQWTKIKTFHQDQDPSVQVSVLVRVVSSVVSNPFDWDWDDDRGMIMITTGDPPDDDDPPDPPPPPDPPPPCPPDDD

Sequence (752 aa):
MLIRKNISLDDKYLKKLQPLLDANDGNLSAAVRDTIEIADTALTYHKSIDEAIKFLKETPAKEELSDTIKNGENTIINRTMLEWLFRYTKGRLTDEELVNELINPFEISDMKELEDYLNQISKNYQWTIRTSIKCEDIHNPDSALLLLSNSTINSREFFAQLIAHFLARWKQLDVEHIFRRANSTQISFKKNLSVSQNETMPGIRKHFGYLDIVCRELDDNTEFWTQLMYTYNVERYNLVTLHRTQFETFAAGEVPNPTKILERLCKQSVNEMALPDLLMYFRKMYLATQLVKNIEIGLEPGDESVTIFHDFKNEKVINSLVEYFSKIFREQGTPFVTSSYSSMIVFRFHKEHGPADSSDLTGEEEFKELDFFSKEMLIRKNISLDDKYLKKLQPLLDANDGNLSAAVRDTIEIADTALTYHKSIDEAIKFLKETPAKEELSDTIKNGENTIINRTMLEWLFRYTKGRLTDEELVNELINPFEISDMKELEDYLNQISKNYQWTIRTSIKCEDIHNPDSALLLLSNSTINSREFFAQLIAHFLARWKQLDVEHIFRRANSTQISFKKNLSVSQNETMPGIRKHFGYLDIVCRELDDNTEFWTQLMYTYNVERYNLVTLHRTQFETFAAGEVPNPTKILERLCKQSVNEMALPDLLMYFRKMYLATQLVKNIEIGLEPGDESVTIFHDFKNEKVINSLVEYFSKIFREQGTPFVTSSYSSMIVFRFHKEHGPADSSDLTGEEEFKELDFFSKE

InterPro domains:
  IPR059889 AF_0136-like, C-terminal domain [PF27313] (234-349)

Secondary structure (DSSP, 8-state):
-EEEEEEEEEHHHHHHHHHHHHHTTT-HHHHHHHHHHHHHHHHHHSS-HHHHHHHHHHHHHHHHHHHHHHTTSEEEEEHHHHHHHHHHTTTSPPPHHHHHHH--GGG--SHHHHHHHHHHHHHHHT---EEEEE-S-SSS-SEEEEEEESS-HHHHHHHHHHHHHHHHHHH-EEEEEEEE-SSEEEEEEEE--SS-TTS--HHHHHHH-TTHHHHHHHHHSHHHHHHHHHHHHHTTT-EEEEEHHHHHHHHTT-----HHHHHHHHTS-GGGS-HHHHHHHHHHHHHHHTSSSEEEEE--TT--EEEEE-----HHHHHHHHHHHHHHHHHH---EEEEE-SSEEEEEE--------SSSTT-----------S--/-EEEEEEEEEHHHHHHHHHHHHHTTT-HHHHHHHHHHHHHHHHHHSS-HHHHHHHHHHHHHHHHHHHHHHTTSEEEEEHHHHHHHHHTTTTSPPPHHHHHHH--GGG--SHHHHHHHHHHHHHHHT---EEEEE-S-SSS-SEEEEEEESS-HHHHHHHHHHHHHHHHHHH-EEEEEEEE-SSEEEEEEEE--SS-TTS--HHHHHHH-TTHHHHHHHHHSHHHHHHHHHHHHHTTT-EEEEEHHHHHHHHTT-----HHHHHHHHTS-GGGS-HHHHHHHHHHHHHHHTSSSEEEEE--TT--EEEEE-----HHHHHHHHHHHHHHHHHH---EEEEE-SSEEEEEE--------SSSTT--------------

pLDDT: mean 86.26, std 17.41, range [18.83, 98.62]